Protein 7PVH (pdb70)

Nearest PDB structures (foldseek):
  7pvh-assembly1_B  TM=9.865E-01  e=4.526E-36  Porphyromonas gingivalis ATCC 33277
  2p0w-assembly2_B  TM=5.155E-01  e=8.913E-01  Homo sapiens
  7squ-assembly1_A  TM=7.612E-01  e=8.054E+00  Escherichia phage vB_EcoM_Goslar
  7sqt-assembly1_A  TM=7.612E-01  e=8.054E+00  Escherichia phage vB_EcoM_Goslar
  7dd7-assembly1_A  TM=2.408E-01  e=4.916E-01  Gallus gallus

Structure (mmCIF, N/CA/C/O backbone):
data_7PVH
#
_entry.id   7PVH
#
_cell.length_a   47.731
_cell.length_b   132.538
_cell.length_c   133.739
_cell.angle_alpha   90.000
_cell.angle_beta   90.000
_cell.angle_gamma   90.000
#
_symmetry.space_group_name_H-M   'C 2 2 21'
#
loop_
_entity.id
_entity.type
_entity.pdbx_description
1 polymer 'Por secretion system protein porN/gldN'
2 water water
#
loop_
_atom_site.group_PDB
_atom_site.id
_atom_site.type_symbol
_atom_site.label_atom_id
_atom_site.label_alt_id
_atom_site.label_comp_id
_atom_site.label_asym_id
_atom_site.label_entity_id
_atom_site.label_seq_id
_atom_site.pdbx_PDB_ins_code
_atom_site.Cartn_x
_atom_site.Cartn_y
_atom_site.Cartn_z
_atom_site.occupancy
_atom_site.B_iso_or_equiv
_atom_site.auth_seq_id
_atom_site.auth_comp_id
_atom_site.auth_asym_id
_atom_site.auth_atom_id
_atom_site.pdbx_PDB_model_num
ATOM 1 N N . ALA A 1 45 ? 34.498 29.840 31.622 1.00 90.92 66 ALA A N 1
ATOM 2 C CA . ALA A 1 45 ? 34.351 31.288 31.733 1.00 90.03 66 ALA A CA 1
ATOM 3 C C . ALA A 1 45 ? 33.111 31.851 31.001 1.00 88.17 66 ALA A C 1
ATOM 4 O O . ALA A 1 45 ? 32.370 32.584 31.664 1.00 86.17 66 ALA A O 1
ATOM 6 N N . PRO A 1 46 ? 32.821 31.548 29.691 1.00 81.25 67 PRO A N 1
ATOM 7 C CA . PRO A 1 46 ? 31.591 32.091 29.078 1.00 75.47 67 PRO A CA 1
ATOM 8 C C . PRO A 1 46 ? 30.356 31.445 29.700 1.00 71.14 67 PRO A C 1
ATOM 9 O O . PRO A 1 46 ? 30.409 30.270 30.076 1.00 71.77 67 PRO A O 1
ATOM 13 N N . TRP A 1 47 ? 29.276 32.225 29.863 1.00 59.75 68 TRP A N 1
ATOM 14 C CA . TRP A 1 47 ? 28.044 31.770 30.508 1.00 53.37 68 TRP A CA 1
ATOM 15 C C . TRP A 1 47 ? 26.847 31.940 29.593 1.00 51.95 68 TRP A C 1
ATOM 16 O O . TRP A 1 47 ? 26.350 33.051 29.390 1.00 48.51 68 TRP A O 1
ATOM 27 N N . ARG A 1 48 ? 26.408 30.823 29.004 1.00 47.84 69 ARG A N 1
ATOM 28 C CA . ARG A 1 48 ? 25.324 30.841 28.037 1.00 44.47 69 ARG A CA 1
ATOM 29 C C . ARG A 1 48 ? 24.226 29.878 28.364 1.00 45.55 69 ARG A C 1
ATOM 30 O O . ARG A 1 48 ? 24.464 28.772 28.846 1.00 44.09 69 ARG A O 1
ATOM 38 N N . ARG A 1 49 ? 23.011 30.281 28.028 1.00 41.37 70 ARG A N 1
ATOM 39 C CA . ARG A 1 49 ? 21.875 29.410 28.150 1.00 39.79 70 ARG A CA 1
ATOM 40 C C . ARG A 1 49 ? 20.884 29.661 27.042 1.00 43.26 70 ARG A C 1
ATOM 41 O O . ARG A 1 49 ? 20.886 30.719 26.407 1.00 42.14 70 ARG A O 1
ATOM 49 N N . VAL A 1 50 ? 20.080 28.655 26.794 1.00 39.54 71 VAL A N 1
ATOM 50 C CA . VAL A 1 50 ? 19.011 28.677 25.823 1.00 38.05 71 VAL A CA 1
ATOM 51 C C . VAL A 1 50 ? 17.709 28.681 26.607 1.00 39.08 71 VAL A C 1
ATOM 52 O O . VAL A 1 50 ? 17.560 27.907 27.550 1.00 38.11 71 VAL A O 1
ATOM 56 N N . VAL A 1 51 ? 16.803 29.606 26.268 1.00 34.24 72 VAL A N 1
ATOM 57 C CA . VAL A 1 51 ? 15.508 29.770 26.932 1.00 32.63 72 VAL A CA 1
ATOM 58 C C . VAL A 1 51 ? 14.385 29.659 25.899 1.00 36.82 72 VAL A C 1
ATOM 59 O O . VAL A 1 51 ? 14.447 30.306 24.857 1.00 34.25 72 VAL A O 1
ATOM 63 N N . TYR A 1 52 ? 13.373 28.818 26.174 1.00 33.79 73 TYR A N 1
ATOM 64 C CA . TYR A 1 52 ? 12.219 28.688 25.284 1.00 32.87 73 TYR A CA 1
ATOM 65 C C . TYR A 1 52 ? 11.052 29.329 25.967 1.00 37.35 73 TYR A C 1
ATOM 66 O O . TYR A 1 52 ? 10.774 29.068 27.140 1.00 37.10 73 TYR A O 1
ATOM 75 N N . ARG A 1 53 ? 10.362 30.155 25.216 1.00 34.24 74 ARG A N 1
ATOM 76 C CA . ARG A 1 53 ? 9.248 30.932 25.712 1.00 34.86 74 ARG A CA 1
ATOM 77 C C . ARG A 1 53 ? 8.013 30.644 24.891 1.00 38.02 74 ARG A C 1
ATOM 78 O O . ARG A 1 53 ? 8.098 30.568 23.669 1.00 37.78 74 ARG A O 1
ATOM 86 N N . ARG A 1 54 ? 6.862 30.473 25.549 1.00 35.54 75 ARG A N 1
ATOM 87 C CA . ARG A 1 54 ? 5.610 30.287 24.818 1.00 35.22 75 ARG A CA 1
ATOM 88 C C . ARG A 1 54 ? 4.967 31.673 24.686 1.00 38.09 75 ARG A C 1
ATOM 89 O O . ARG A 1 54 ? 4.697 32.319 25.689 1.00 39.00 75 ARG A O 1
ATOM 97 N N . VAL A 1 55 ? 4.765 32.134 23.453 1.00 32.47 76 VAL A N 1
ATOM 98 C CA . VAL A 1 55 ? 4.207 33.451 23.172 1.00 30.91 76 VAL A CA 1
ATOM 99 C C . VAL A 1 55 ? 2.763 33.296 22.668 1.00 34.62 76 VAL A C 1
ATOM 100 O O . VAL A 1 55 ? 2.527 32.842 21.557 1.00 32.77 76 VAL A O 1
ATOM 104 N N . ASP A 1 56 ? 1.808 33.664 23.521 1.00 30.49 77 ASP A N 1
ATOM 105 C CA . ASP A 1 56 ? 0.372 33.575 23.267 1.00 30.81 77 ASP A CA 1
ATOM 106 C C . ASP A 1 56 ? -0.104 34.818 22.498 1.00 33.58 77 ASP A C 1
ATOM 107 O O . ASP A 1 56 ? -0.030 35.936 23.020 1.00 32.81 77 ASP A O 1
ATOM 112 N N . LEU A 1 57 ? -0.652 34.611 21.288 1.00 31.45 78 LEU A N 1
ATOM 113 C CA . LEU A 1 57 ? -1.094 35.691 20.401 1.00 31.83 78 LEU A CA 1
ATOM 114 C C . LEU A 1 57 ? -2.422 36.345 20.809 1.00 39.43 78 LEU A C 1
ATOM 115 O O . LEU A 1 57 ? -2.801 37.368 20.238 1.00 41.03 78 LEU A O 1
ATOM 128 N N . GLU A 1 59 ? -2.871 37.547 23.823 1.00 41.50 80 GLU A N 1
ATOM 129 C CA . GLU A 1 59 ? -2.449 38.606 24.740 1.00 43.09 80 GLU A CA 1
ATOM 130 C C . GLU A 1 59 ? -2.166 39.860 23.927 1.00 47.38 80 GLU A C 1
ATOM 131 O O . GLU A 1 59 ? -1.537 39.783 22.861 1.00 42.92 80 GLU A O 1
ATOM 137 N N . GLU A 1 60 ? -2.637 41.016 24.432 1.00 48.69 81 GLU A N 1
ATOM 138 C CA . GLU A 1 60 ? -2.491 42.336 23.812 1.00 51.15 81 GLU A CA 1
ATOM 139 C C . GLU A 1 60 ? -1.070 42.623 23.301 1.00 53.63 81 GLU A C 1
ATOM 140 O O . GLU A 1 60 ? -0.923 43.079 22.170 1.00 54.29 81 GLU A O 1
ATOM 146 N N . SER A 1 61 ? -0.037 42.317 24.113 1.00 48.99 82 SER A N 1
ATOM 147 C CA . SER A 1 61 ? 1.376 42.533 23.771 1.00 48.28 82 SER A CA 1
ATOM 148 C C . SER A 1 61 ? 1.817 41.793 22.507 1.00 45.56 82 SER A C 1
ATOM 149 O O . SER A 1 61 ? 2.671 42.284 21.784 1.00 45.91 82 SER A O 1
ATOM 152 N N . ASN A 1 62 ? 1.227 40.623 22.237 1.00 35.57 83 ASN A N 1
ATOM 153 C CA . ASN A 1 62 ? 1.581 39.760 21.113 1.00 33.11 83 ASN A CA 1
ATOM 154 C C . ASN A 1 62 ? 0.563 39.736 19.984 1.00 36.32 83 ASN A C 1
ATOM 155 O O . ASN A 1 62 ? 0.828 39.101 18.954 1.00 32.75 83 ASN A O 1
ATOM 160 N N . ALA A 1 63 ? -0.600 40.421 20.157 1.00 36.69 84 ALA A N 1
ATOM 161 C CA . ALA A 1 63 ? -1.698 40.449 19.165 1.00 36.63 84 ALA A CA 1
ATOM 162 C C . ALA A 1 63 ? -1.256 40.912 17.775 1.00 39.33 84 ALA A C 1
ATOM 163 O O . ALA A 1 63 ? -1.857 40.512 16.771 1.00 38.42 84 ALA A O 1
ATOM 165 N N . VAL A 1 64 ? -0.189 41.739 17.723 1.00 36.72 85 VAL A N 1
ATOM 166 C CA . VAL A 1 64 ? 0.406 42.277 16.493 1.00 36.88 85 VAL A CA 1
ATOM 167 C C . VAL A 1 64 ? 0.858 41.161 15.494 1.00 36.31 85 VAL A C 1
ATOM 168 O O . VAL A 1 64 ? 0.907 41.400 14.290 1.00 35.06 85 VAL A O 1
ATOM 172 N N . LEU A 1 65 ? 1.220 39.979 16.005 1.00 30.65 86 LEU A N 1
ATOM 173 C CA . LEU A 1 65 ? 1.692 38.863 15.190 1.00 29.98 86 LEU A CA 1
ATOM 174 C C . LEU A 1 65 ? 0.527 38.077 14.612 1.00 33.54 86 LEU A C 1
ATOM 175 O O . LEU A 1 65 ? 0.735 37.273 13.721 1.00 32.89 86 LEU A O 1
ATOM 180 N N . TYR A 1 66 ? -0.686 38.297 15.137 1.00 32.15 87 TYR A N 1
ATOM 181 C CA . TYR A 1 66 ? -1.907 37.599 14.739 1.00 32.34 87 TYR A CA 1
ATOM 182 C C . TYR A 1 66 ? -2.827 38.393 13.780 1.00 36.28 87 TYR A C 1
ATOM 183 O O . TYR A 1 66 ? -3.520 37.762 12.968 1.00 34.13 87 TYR A O 1
ATOM 192 N N . TYR A 1 67 ? -2.916 39.729 13.911 1.00 35.14 88 TYR A N 1
ATOM 193 C CA . TYR A 1 67 ? -3.832 40.521 13.076 1.00 36.92 88 TYR A CA 1
ATOM 194 C C . TYR A 1 67 ? -3.263 40.812 11.696 1.00 40.01 88 TYR A C 1
ATOM 195 O O . TYR A 1 67 ? -2.143 41.300 11.620 1.00 41.79 88 TYR A O 1
ATOM 204 N N . PRO A 1 68 ? -4.039 40.661 10.598 1.00 35.57 89 PRO A N 1
ATOM 205 C CA . PRO A 1 68 ? -5.384 40.066 10.508 1.00 35.90 89 PRO A CA 1
ATOM 206 C C . PRO A 1 68 ? -5.301 38.526 10.514 1.00 37.49 89 PRO A C 1
ATOM 207 O O . PRO A 1 68 ? -4.303 38.007 10.006 1.00 34.37 89 PRO A O 1
ATOM 211 N N . PRO A 1 69 ? -6.296 37.793 11.106 1.00 35.35 90 PRO A N 1
ATOM 212 C CA . PRO A 1 69 ? -6.229 36.307 11.148 1.00 34.78 90 PRO A CA 1
ATOM 213 C C . PRO A 1 69 ? -6.096 35.646 9.786 1.00 37.06 90 PRO A C 1
ATOM 214 O O . PRO A 1 69 ? -5.471 34.601 9.662 1.00 35.40 90 PRO A O 1
ATOM 218 N N . ARG A 1 70 ? -6.707 36.265 8.777 1.00 35.23 91 ARG A N 1
ATOM 219 C CA . ARG A 1 70 ? -6.641 35.868 7.370 1.00 35.54 91 ARG A CA 1
ATOM 220 C C . ARG A 1 70 ? -6.243 37.131 6.589 1.00 37.98 91 ARG A C 1
ATOM 221 O O . ARG A 1 70 ? -6.634 38.226 6.999 1.00 37.32 91 ARG A O 1
ATOM 229 N N . PRO A 1 71 ? -5.474 37.041 5.479 1.00 33.63 92 PRO A N 1
ATOM 230 C CA . PRO A 1 71 ? -5.090 38.283 4.774 1.00 33.71 92 PRO A CA 1
ATOM 231 C C . PRO A 1 71 ? -6.283 39.133 4.340 1.00 39.29 92 PRO A C 1
ATOM 232 O O . PRO A 1 71 ? -7.274 38.579 3.879 1.00 39.18 92 PRO A O 1
ATOM 236 N N . ILE A 1 72 ? -6.214 40.465 4.572 1.00 51.97 93 ILE A N 1
ATOM 237 C CA . ILE A 1 72 ? -7.236 41.447 4.173 1.00 54.89 93 ILE A CA 1
ATOM 238 C C . ILE A 1 72 ? -6.486 42.520 3.406 1.00 60.14 93 ILE A C 1
ATOM 239 O O . ILE A 1 72 ? -5.590 43.154 3.968 1.00 58.45 93 ILE A O 1
ATOM 244 N N . GLY A 1 73 ? -6.856 42.717 2.149 1.00 60.07 94 GLY A N 1
ATOM 245 C CA . GLY A 1 73 ? -6.211 43.693 1.278 1.00 63.05 94 GLY A CA 1
ATOM 246 C C . GLY A 1 73 ? -4.736 43.391 1.110 1.00 67.84 94 GLY A C 1
ATOM 247 O O . GLY A 1 73 ? -4.373 42.295 0.663 1.00 67.14 94 GLY A O 1
ATOM 248 N N . ASP A 1 74 ? -3.880 44.343 1.540 1.00 65.33 95 ASP A N 1
ATOM 249 C CA . ASP A 1 74 ? -2.417 44.232 1.474 1.00 65.24 95 ASP A CA 1
ATOM 250 C C . ASP A 1 74 ? -1.806 43.640 2.752 1.00 64.19 95 ASP A C 1
ATOM 251 O O . ASP A 1 74 ? -0.649 43.191 2.732 1.00 63.93 95 ASP A O 1
ATOM 256 N N . ARG A 1 75 ? -2.579 43.636 3.857 1.00 56.07 96 ARG A N 1
ATOM 257 C CA . ARG A 1 75 ? -2.075 43.140 5.127 1.00 52.57 96 ARG A CA 1
ATOM 258 C C . ARG A 1 75 ? -2.323 41.643 5.357 1.00 49.63 96 ARG A C 1
ATOM 259 O O . ARG A 1 75 ? -3.338 41.076 4.953 1.00 47.77 96 ARG A O 1
ATOM 267 N N . LYS A 1 76 ? -1.348 41.023 6.008 1.00 42.33 97 LYS A N 1
ATOM 268 C CA . LYS A 1 76 ? -1.315 39.613 6.381 1.00 40.32 97 LYS A CA 1
ATOM 269 C C . LYS A 1 76 ? -0.547 39.498 7.678 1.00 41.02 97 LYS A C 1
ATOM 270 O O . LYS A 1 76 ? 0.314 40.343 7.950 1.00 39.12 97 LYS A O 1
ATOM 276 N N . ASN A 1 77 ? -0.855 38.474 8.487 1.00 28.68 98 ASN A N 1
ATOM 277 C CA . ASN A 1 77 ? -0.136 38.278 9.742 1.00 27.52 98 ASN A CA 1
ATOM 278 C C . ASN A 1 77 ? 1.191 37.523 9.513 1.00 29.02 98 ASN A C 1
ATOM 279 O O . ASN A 1 77 ? 1.500 37.142 8.377 1.00 27.18 98 ASN A O 1
ATOM 284 N N . LEU A 1 78 ? 1.971 37.328 10.584 1.00 26.13 99 LEU A N 1
ATOM 285 C CA . LEU A 1 78 ? 3.253 36.645 10.515 1.00 26.35 99 LEU A CA 1
ATOM 286 C C . LEU A 1 78 ? 3.170 35.218 9.916 1.00 29.46 99 LEU A C 1
ATOM 287 O O . LEU A 1 78 ? 4.000 34.890 9.070 1.00 28.05 99 LEU A O 1
ATOM 292 N N . PHE A 1 79 ? 2.176 34.394 10.320 1.00 25.91 100 PHE A N 1
ATOM 293 C CA . PHE A 1 79 ? 2.063 33.038 9.762 1.00 24.55 100 PHE A CA 1
ATOM 294 C C . PHE A 1 79 ? 1.798 33.057 8.264 1.00 29.67 100 PHE A C 1
ATOM 295 O O . PHE A 1 79 ? 2.430 32.289 7.540 1.00 27.68 100 PHE A O 1
ATOM 303 N N . SER A 1 80 ? 0.854 33.931 7.798 1.00 28.03 101 SER A N 1
ATOM 304 C CA . SER A 1 80 ? 0.564 34.043 6.356 1.00 27.46 101 SER A CA 1
ATOM 305 C C . SER A 1 80 ? 1.842 34.420 5.614 1.00 29.95 101 SER A C 1
ATOM 306 O O . SER A 1 80 ? 2.087 33.884 4.549 1.00 28.17 101 SER A O 1
ATOM 309 N N . THR A 1 81 ? 2.672 35.323 6.194 1.00 28.42 102 THR A N 1
ATOM 310 C CA . THR A 1 81 ? 3.966 35.734 5.613 1.00 29.07 102 THR A CA 1
ATOM 311 C C . THR A 1 81 ? 4.898 34.530 5.519 1.00 30.61 102 THR A C 1
ATOM 312 O O . THR A 1 81 ? 5.419 34.272 4.457 1.00 30.38 102 THR A O 1
ATOM 316 N N . ILE A 1 82 ? 5.083 33.796 6.621 1.00 25.94 103 ILE A N 1
ATOM 317 C CA . ILE A 1 82 ? 5.939 32.606 6.692 1.00 24.77 103 ILE A CA 1
ATOM 318 C C . ILE A 1 82 ? 5.505 31.575 5.642 1.00 28.26 103 ILE A C 1
ATOM 319 O O . ILE A 1 82 ? 6.348 31.085 4.882 1.00 28.31 103 ILE A O 1
ATOM 324 N N . PHE A 1 83 ? 4.198 31.258 5.609 1.00 24.39 104 PHE A N 1
ATOM 325 C CA . PHE A 1 83 ? 3.666 30.257 4.690 1.00 25.15 104 PHE A CA 1
ATOM 326 C C . PHE A 1 83 ? 3.965 30.636 3.223 1.00 30.22 104 PHE A C 1
ATOM 327 O O . PHE A 1 83 ? 4.453 29.795 2.465 1.00 29.76 104 PHE A O 1
ATOM 335 N N . GLY A 1 84 ? 3.706 31.898 2.872 1.00 29.09 105 GLY A N 1
ATOM 336 C CA . GLY A 1 84 ? 3.977 32.438 1.541 1.00 30.03 105 GLY A CA 1
ATOM 337 C C . GLY A 1 84 ? 5.442 32.322 1.180 1.00 31.75 105 GLY A C 1
ATOM 338 O O . GLY A 1 84 ? 5.779 31.978 0.054 1.00 30.46 105 GLY A O 1
ATOM 339 N N . LEU A 1 85 ? 6.324 32.593 2.159 1.00 29.03 106 LEU A N 1
ATOM 340 C CA . LEU A 1 85 ? 7.775 32.509 1.941 1.00 28.83 106 LEU A CA 1
ATOM 341 C C . LEU A 1 85 ? 8.275 31.072 1.716 1.00 29.86 106 LEU A C 1
ATOM 342 O O . LEU A 1 85 ? 9.149 30.866 0.893 1.00 30.85 106 LEU A O 1
ATOM 347 N N . ILE A 1 86 ? 7.729 30.093 2.436 1.00 26.49 107 ILE A N 1
ATOM 348 C CA . ILE A 1 86 ? 8.078 28.670 2.238 1.00 26.98 107 ILE A CA 1
ATOM 349 C C . ILE A 1 86 ? 7.599 28.239 0.862 1.00 32.04 107 ILE A C 1
ATOM 350 O O . ILE A 1 86 ? 8.365 27.601 0.125 1.00 32.65 107 ILE A O 1
ATOM 355 N N . ASN A 1 87 ? 6.344 28.601 0.510 1.00 29.00 108 ASN A N 1
ATOM 356 C CA . ASN A 1 87 ? 5.771 28.241 -0.796 1.00 29.22 108 ASN A CA 1
ATOM 357 C C . ASN A 1 87 ? 6.554 28.840 -1.967 1.00 34.29 108 ASN A C 1
ATOM 358 O O . ASN A 1 87 ? 6.684 28.188 -3.004 1.00 36.55 108 ASN A O 1
ATOM 363 N N . SER A 1 88 ? 7.115 30.047 -1.786 1.00 30.07 109 SER A N 1
ATOM 364 C CA . SER A 1 88 ? 7.894 30.709 -2.841 1.00 31.05 109 SER A CA 1
ATOM 365 C C . SER A 1 88 ? 9.374 30.321 -2.795 1.00 34.40 109 SER A C 1
ATOM 366 O O . SER A 1 88 ? 10.162 30.961 -3.471 1.00 36.25 109 SER A O 1
ATOM 369 N N . ASN A 1 89 ? 9.747 29.272 -2.017 1.00 33.76 110 ASN A N 1
ATOM 370 C CA . ASN A 1 89 ? 11.125 28.797 -1.844 1.00 32.85 110 ASN A CA 1
ATOM 371 C C . ASN A 1 89 ? 12.063 29.944 -1.367 1.00 36.07 110 ASN A C 1
ATOM 372 O O . ASN A 1 89 ? 13.198 30.077 -1.830 1.00 37.50 110 ASN A O 1
ATOM 377 N N . SER A 1 90 ? 11.561 30.785 -0.460 1.00 31.04 111 SER A N 1
ATOM 378 C CA . SER A 1 90 ? 12.307 31.918 0.083 1.00 30.56 111 SER A CA 1
ATOM 379 C C . SER A 1 90 ? 12.653 31.721 1.557 1.00 32.77 111 SER A C 1
ATOM 380 O O . SER A 1 90 ? 13.310 32.578 2.137 1.00 33.29 111 SER A O 1
ATOM 383 N N . LEU A 1 91 ? 12.226 30.600 2.162 1.00 28.20 112 LEU A N 1
ATOM 384 C CA . LEU A 1 91 ? 12.461 30.355 3.584 1.00 26.74 112 LEU A CA 1
ATOM 385 C C . LEU A 1 91 ? 12.627 28.879 3.893 1.00 32.77 112 LEU A C 1
ATOM 386 O O . LEU A 1 91 ? 11.732 28.083 3.615 1.00 34.14 112 LEU A O 1
ATOM 391 N N . ASP A 1 92 ? 13.768 28.526 4.473 1.00 29.34 113 ASP A N 1
ATOM 392 C CA . ASP A 1 92 ? 14.070 27.165 4.915 1.00 29.12 113 ASP A CA 1
ATOM 393 C C . ASP A 1 92 ? 13.590 27.025 6.349 1.00 31.31 113 ASP A C 1
ATOM 394 O O . ASP A 1 92 ? 13.960 27.832 7.219 1.00 30.33 113 ASP A O 1
ATOM 399 N N . VAL A 1 93 ? 12.713 26.030 6.582 1.00 27.46 114 VAL A N 1
ATOM 400 C CA . VAL A 1 93 ? 12.159 25.730 7.902 1.00 25.18 114 VAL A CA 1
ATOM 401 C C . VAL A 1 93 ? 12.494 24.277 8.256 1.00 30.50 114 VAL A C 1
ATOM 402 O O . VAL A 1 93 ? 12.759 23.472 7.365 1.00 31.03 114 VAL A O 1
ATOM 406 N N . TYR A 1 94 ? 12.530 23.959 9.560 1.00 28.04 115 TYR A N 1
ATOM 407 C CA . TYR A 1 94 ? 13.005 22.657 10.018 1.00 28.58 115 TYR A CA 1
ATOM 408 C C . TYR A 1 94 ? 12.030 21.933 10.887 1.00 32.28 115 TYR A C 1
ATOM 409 O O . TYR A 1 94 ? 11.265 22.549 11.611 1.00 29.95 115 TYR A O 1
ATOM 418 N N . GLU A 1 95 ? 12.064 20.605 10.808 1.00 32.16 116 GLU A N 1
ATOM 419 C CA . GLU A 1 95 ? 11.173 19.713 11.537 1.00 33.84 116 GLU A CA 1
ATOM 420 C C . GLU A 1 95 ? 11.187 19.971 13.033 1.00 37.89 116 GLU A C 1
ATOM 421 O O . GLU A 1 95 ? 12.255 20.163 13.608 1.00 37.22 116 GLU A O 1
ATOM 427 N N . TYR A 1 96 ? 10.001 19.969 13.665 1.00 35.64 117 TYR A N 1
ATOM 428 C CA . TYR A 1 96 ? 9.917 20.112 15.111 1.00 34.73 117 TYR A CA 1
ATOM 429 C C . TYR A 1 96 ? 10.203 18.726 15.706 1.00 39.39 117 TYR A C 1
ATOM 430 O O . TYR A 1 96 ? 9.497 17.750 15.409 1.00 39.03 117 TYR A O 1
ATOM 439 N N . LEU A 1 97 ? 11.268 18.650 16.513 1.00 35.64 118 LEU A N 1
ATOM 440 C CA . LEU A 1 97 ? 11.723 17.442 17.194 1.00 36.09 118 LEU A CA 1
ATOM 441 C C . LEU A 1 97 ? 11.595 17.678 18.689 1.00 41.34 118 LEU A C 1
ATOM 442 O O . LEU A 1 97 ? 11.870 18.776 19.153 1.00 39.43 118 LEU A O 1
ATOM 447 N N . ASP A 1 98 ? 11.130 16.680 19.439 1.00 42.13 119 ASP A N 1
ATOM 448 C CA . ASP A 1 98 ? 10.930 16.848 20.877 1.00 43.25 119 ASP A CA 1
ATOM 449 C C . ASP A 1 98 ? 12.219 16.693 21.682 1.00 48.47 119 ASP A C 1
ATOM 450 O O . ASP A 1 98 ? 12.669 15.580 21.913 1.00 49.61 119 ASP A O 1
ATOM 455 N N . GLY A 1 99 ? 12.799 17.815 22.103 1.00 44.87 120 GLY A N 1
ATOM 456 C CA . GLY A 1 99 ? 14.004 17.803 22.928 1.00 45.76 120 GLY A CA 1
ATOM 457 C C . GLY A 1 99 ? 15.194 18.569 22.396 1.00 49.11 120 GLY A C 1
ATOM 458 O O . GLY A 1 99 ? 16.059 18.953 23.188 1.00 50.37 120 GLY A O 1
ATOM 459 N N . PHE A 1 100 ? 15.266 18.785 21.056 1.00 43.29 121 PHE A N 1
ATOM 460 C CA . PHE A 1 100 ? 16.373 19.507 20.411 1.00 41.75 121 PHE A CA 1
ATOM 461 C C . PHE A 1 100 ? 16.004 20.088 19.039 1.00 44.92 121 PHE A C 1
ATOM 462 O O . PHE A 1 100 ? 15.006 19.678 18.435 1.00 44.08 121 PHE A O 1
ATOM 470 N N . GLU A 1 101 ? 16.828 21.032 18.540 1.00 40.44 122 GLU A N 1
ATOM 471 C CA . GLU A 1 101 ? 16.644 21.622 17.217 1.00 39.58 122 GLU A CA 1
ATOM 472 C C . GLU A 1 101 ? 17.859 21.295 16.374 1.00 46.90 122 GLU A C 1
ATOM 473 O O . GLU A 1 101 ? 18.995 21.411 16.841 1.00 47.50 122 GLU A O 1
ATOM 479 N N . ALA A 1 102 ? 17.610 20.846 15.143 1.00 45.00 123 ALA A N 1
ATOM 480 C CA . ALA A 1 102 ? 18.640 20.511 14.172 1.00 46.15 123 ALA A CA 1
ATOM 481 C C . ALA A 1 102 ? 18.289 21.251 12.879 1.00 47.52 123 ALA A C 1
ATOM 482 O O . ALA A 1 102 ? 17.254 20.983 12.265 1.00 46.65 123 ALA A O 1
ATOM 484 N N . PHE A 1 103 ? 19.105 22.249 12.527 1.00 43.31 124 PHE A N 1
ATOM 485 C CA . PHE A 1 103 ? 18.894 23.067 11.330 1.00 41.45 124 PHE A CA 1
ATOM 486 C C . PHE A 1 103 ? 19.793 22.578 10.200 1.00 48.18 124 PHE A C 1
ATOM 487 O O . PHE A 1 103 ? 20.563 23.338 9.611 1.00 49.04 124 PHE A O 1
ATOM 495 N N . THR A 1 104 ? 19.667 21.276 9.912 1.00 48.89 125 THR A N 1
ATOM 496 C CA . THR A 1 104 ? 20.433 20.534 8.915 1.00 49.15 125 THR A CA 1
ATOM 497 C C . THR A 1 104 ? 19.524 20.101 7.774 1.00 51.87 125 THR A C 1
ATOM 498 O O . THR A 1 104 ? 18.304 20.034 7.963 1.00 49.78 125 THR A O 1
ATOM 502 N N . ASP A 1 105 ? 20.119 19.787 6.601 1.00 50.25 126 ASP A N 1
ATOM 503 C CA . ASP A 1 105 ? 19.399 19.346 5.397 1.00 50.87 126 ASP A CA 1
ATOM 504 C C . ASP A 1 105 ? 18.492 18.136 5.635 1.00 53.78 126 ASP A C 1
ATOM 505 O O . ASP A 1 105 ? 17.413 18.062 5.042 1.00 54.58 126 ASP A O 1
ATOM 510 N N . GLN A 1 106 ? 18.911 17.226 6.537 1.00 48.42 127 GLN A N 1
ATOM 511 C CA . GLN A 1 106 ? 18.159 16.036 6.943 1.00 48.02 127 GLN A CA 1
ATOM 512 C C . GLN A 1 106 ? 16.796 16.429 7.541 1.00 48.03 127 GLN A C 1
ATOM 513 O O . GLN A 1 106 ? 15.801 15.767 7.260 1.00 47.45 127 GLN A O 1
ATOM 519 N N . TYR A 1 107 ? 16.761 17.504 8.354 1.00 42.15 128 TYR A N 1
ATOM 520 C CA . TYR A 1 107 ? 15.544 17.926 9.033 1.00 41.19 128 TYR A CA 1
ATOM 521 C C . TYR A 1 107 ? 14.845 19.127 8.383 1.00 41.53 128 TYR A C 1
ATOM 522 O O . TYR A 1 107 ? 13.868 19.631 8.941 1.00 40.54 128 TYR A O 1
ATOM 531 N N . LYS A 1 108 ? 15.279 19.519 7.169 1.00 36.57 129 LYS A N 1
ATOM 532 C CA . LYS A 1 108 ? 14.642 20.573 6.395 1.00 36.74 129 LYS A CA 1
ATOM 533 C C . LYS A 1 108 ? 13.24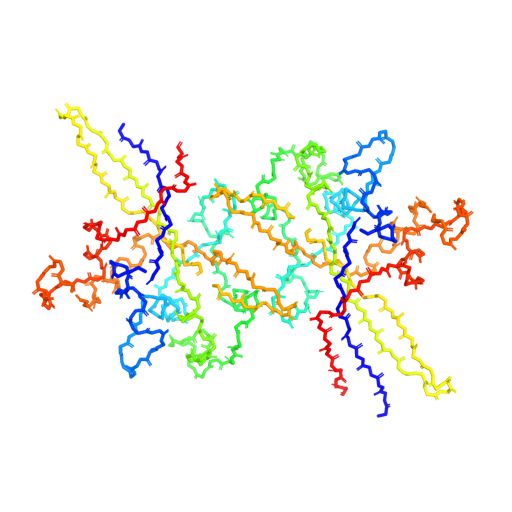5 20.073 6.018 1.00 39.91 129 LYS A C 1
ATOM 534 O O . LYS A 1 108 ? 13.088 18.911 5.641 1.00 38.87 129 LYS A O 1
ATOM 540 N N . ILE A 1 109 ? 12.230 20.912 6.207 1.00 35.92 130 ILE A N 1
ATOM 541 C CA . ILE A 1 109 ? 10.849 20.539 5.912 1.00 36.14 130 ILE A CA 1
ATOM 542 C C . ILE A 1 109 ? 10.660 20.244 4.424 1.00 41.34 130 ILE A C 1
ATOM 543 O O . ILE A 1 109 ? 11.206 20.956 3.588 1.00 42.40 130 ILE A O 1
ATOM 548 N N . LYS A 1 110 ? 9.917 19.180 4.110 1.00 38.70 131 LYS A N 1
ATOM 549 C CA . LYS A 1 110 ? 9.541 18.848 2.730 1.00 40.68 131 LYS A CA 1
ATOM 550 C C . LYS A 1 110 ? 8.124 19.388 2.686 1.00 42.36 131 LYS A C 1
ATOM 551 O O . LYS A 1 110 ? 7.231 18.849 3.342 1.00 42.37 131 LYS A O 1
ATOM 557 N N . PHE A 1 111 ? 7.958 20.535 2.048 1.00 37.62 132 PHE A N 1
ATOM 558 C CA . PHE A 1 111 ? 6.708 21.289 2.033 1.00 34.85 132 PHE A CA 1
ATOM 559 C C . PHE A 1 111 ? 5.465 20.453 1.639 1.00 38.92 132 PHE A C 1
ATOM 560 O O . PHE A 1 111 ? 4.451 20.558 2.318 1.00 36.93 132 PHE A O 1
ATOM 568 N N . GLN A 1 112 ? 5.544 19.603 0.605 1.00 36.07 133 GLN A N 1
ATOM 569 C CA . GLN A 1 112 ? 4.380 18.782 0.215 1.00 36.47 133 GLN A CA 1
ATOM 570 C C . GLN A 1 112 ? 3.948 17.832 1.347 1.00 42.42 133 GLN A C 1
ATOM 571 O O . GLN A 1 112 ? 2.744 17.678 1.602 1.00 40.60 133 GLN A O 1
ATOM 577 N N . GLU A 1 113 ? 4.941 17.217 2.019 1.00 40.03 134 GLU A N 1
ATOM 578 C CA . GLU A 1 113 ? 4.751 16.322 3.157 1.00 43.01 134 GLU A CA 1
ATOM 579 C C . GLU A 1 113 ? 4.094 17.106 4.284 1.00 43.69 134 GLU A C 1
ATOM 580 O O . GLU A 1 113 ? 3.190 16.575 4.920 1.00 43.26 134 GLU A O 1
ATOM 586 N N . PHE A 1 114 ? 4.509 18.381 4.493 1.00 38.33 135 PHE A N 1
ATOM 587 C CA . PHE A 1 114 ? 3.924 19.277 5.494 1.00 36.84 135 PHE A CA 1
ATOM 588 C C . PHE A 1 114 ? 2.428 19.531 5.195 1.00 37.27 135 PHE A C 1
ATOM 589 O O . PHE A 1 114 ? 1.587 19.416 6.092 1.00 37.04 135 PHE A O 1
ATOM 597 N N . LEU A 1 115 ? 2.109 19.859 3.935 1.00 31.22 136 LEU A N 1
ATOM 598 C CA . LEU A 1 115 ? 0.734 20.121 3.479 1.00 29.86 136 LEU A CA 1
ATOM 599 C C . LEU A 1 115 ? -0.155 18.893 3.643 1.00 37.49 136 LEU A C 1
ATOM 600 O O . LEU A 1 115 ? -1.288 19.016 4.117 1.00 37.43 136 LEU A O 1
ATOM 605 N N . ASP A 1 116 ? 0.372 17.705 3.278 1.00 35.93 137 ASP A N 1
ATOM 606 C CA . ASP A 1 116 ? -0.340 16.429 3.408 1.00 38.42 137 ASP A CA 1
ATOM 607 C C . ASP A 1 116 ? -0.547 16.065 4.869 1.00 44.53 137 ASP A C 1
ATOM 608 O O . ASP A 1 116 ? -1.648 15.658 5.243 1.00 45.35 137 ASP A O 1
ATOM 613 N N . ARG A 1 117 ? 0.497 16.261 5.701 1.00 41.40 138 ARG A N 1
ATOM 614 C CA . ARG A 1 117 ? 0.462 15.959 7.133 1.00 42.71 138 ARG A CA 1
ATOM 615 C C . ARG A 1 117 ? -0.602 16.779 7.864 1.00 46.89 138 ARG A C 1
ATOM 616 O O . ARG A 1 117 ? -1.266 16.241 8.742 1.00 46.85 138 ARG A O 1
ATOM 624 N N . PHE A 1 118 ? -0.767 18.066 7.509 1.00 46.15 139 PHE A N 1
ATOM 625 C CA . PHE A 1 118 ? -1.689 18.935 8.232 1.00 48.22 139 PHE A CA 1
ATOM 626 C C . PHE A 1 118 ? -3.020 19.197 7.484 1.00 50.80 139 PHE A C 1
ATOM 627 O O . PHE A 1 118 ? -3.804 20.036 7.915 1.00 51.86 139 PHE A O 1
ATOM 635 N N . GLY A 1 119 ? -3.294 18.409 6.445 1.00 46.57 140 GLY A N 1
ATOM 636 C CA . GLY A 1 119 ? -4.528 18.435 5.660 1.00 46.53 140 GLY A CA 1
ATOM 637 C C . GLY A 1 119 ? -4.834 19.745 4.972 1.00 49.61 140 GLY A C 1
ATOM 638 O O . GLY A 1 119 ? -5.997 20.159 4.919 1.00 51.79 140 GLY A O 1
ATOM 639 N N . ILE A 1 120 ? -3.802 20.409 4.440 1.00 40.87 141 ILE A N 1
ATOM 640 C CA . ILE A 1 120 ? -3.979 21.702 3.777 1.00 37.76 141 ILE A CA 1
ATOM 641 C C . ILE A 1 120 ? -4.189 21.436 2.307 1.00 39.69 141 ILE A C 1
ATOM 642 O O . ILE A 1 120 ? -3.299 20.863 1.676 1.00 39.32 141 ILE A O 1
ATOM 647 N N . TYR A 1 121 ? -5.372 21.817 1.763 1.00 35.04 142 TYR A N 1
ATOM 648 C CA . TYR A 1 121 ? -5.701 21.611 0.349 1.00 33.79 142 TYR A CA 1
ATOM 649 C C . TYR A 1 121 ? -4.773 22.392 -0.556 1.00 35.09 142 TYR A C 1
ATOM 650 O O . TYR A 1 121 ? -4.547 23.581 -0.343 1.00 32.86 142 TYR A O 1
ATOM 659 N N . TYR A 1 122 ? -4.241 21.718 -1.578 1.00 32.66 143 TYR A N 1
ATOM 660 C CA . TYR A 1 122 ? -3.356 22.360 -2.541 1.00 31.19 143 TYR A CA 1
ATOM 661 C C . TYR A 1 122 ? -3.614 21.821 -3.938 1.00 35.68 143 TYR A C 1
ATOM 662 O O . TYR A 1 122 ? -4.250 20.787 -4.113 1.00 34.97 143 TYR A O 1
ATOM 671 N N . GLN A 1 123 ? -3.127 22.546 -4.925 1.00 32.35 144 GLN A N 1
ATOM 672 C CA . GLN A 1 123 ? -3.246 22.205 -6.331 1.00 33.26 144 GLN A CA 1
ATOM 673 C C . GLN A 1 123 ? -1.890 22.424 -6.971 1.00 37.33 144 GLN A C 1
ATOM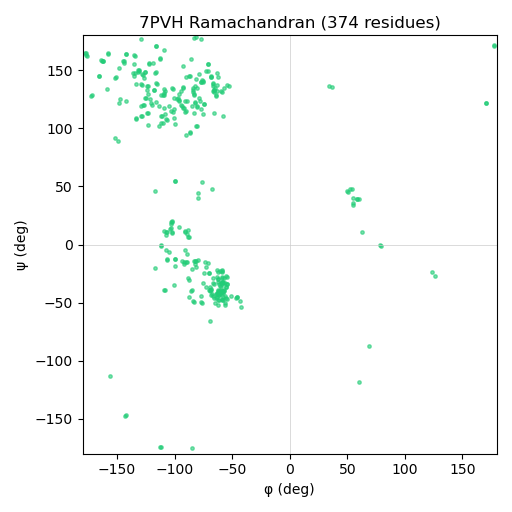 674 O O . GLN A 1 123 ? -1.044 23.105 -6.372 1.00 35.02 144 GLN A O 1
ATOM 680 N N . PRO A 1 124 ? -1.638 21.863 -8.180 1.00 37.30 145 PRO A N 1
ATOM 681 C CA . PRO A 1 124 ? -0.337 22.089 -8.823 1.00 37.71 145 PRO A CA 1
ATOM 682 C C . PRO A 1 124 ? -0.130 23.571 -9.138 1.00 40.80 145 PRO A C 1
ATOM 683 O O . PRO A 1 124 ? -1.080 24.313 -9.440 1.00 40.11 145 PRO A O 1
ATOM 687 N N . SER A 1 125 ? 1.124 23.985 -9.071 1.00 36.85 146 SER A N 1
ATOM 688 C CA . SER A 1 125 ? 1.535 25.350 -9.377 1.00 37.98 146 SER A CA 1
ATOM 689 C C . SER A 1 125 ? 1.671 25.487 -10.896 1.00 44.95 146 SER A C 1
ATOM 690 O O . SER A 1 125 ? 2.160 24.567 -11.546 1.00 44.60 146 SER A O 1
ATOM 693 N N . THR A 1 126 ? 1.287 26.639 -11.456 1.00 44.99 147 THR A N 1
ATOM 694 C CA . THR A 1 126 ? 1.455 26.860 -12.903 1.00 48.45 147 THR A CA 1
ATOM 695 C C . THR A 1 126 ? 2.822 27.518 -13.209 1.00 54.51 147 THR A C 1
ATOM 696 O O . THR A 1 126 ? 3.187 27.690 -14.376 1.00 57.01 147 THR A O 1
ATOM 700 N N . ASN A 1 127 ? 3.578 27.865 -12.147 1.00 53.77 148 ASN A N 1
ATOM 701 C CA . ASN A 1 127 ? 4.910 28.470 -12.221 1.00 55.45 148 ASN A CA 1
ATOM 702 C C . ASN A 1 127 ? 5.699 28.065 -10.963 1.00 59.02 148 ASN A C 1
ATOM 703 O O . ASN A 1 127 ? 5.613 28.729 -9.923 1.00 55.19 148 ASN A O 1
ATOM 708 N N . LYS A 1 128 ? 6.445 26.948 -11.071 1.00 59.04 149 LYS A N 1
ATOM 709 C CA . LYS A 1 128 ? 7.249 26.354 -9.991 1.00 58.86 149 LYS A CA 1
ATOM 710 C C . LYS A 1 128 ? 8.321 27.300 -9.420 1.00 64.68 149 LYS A C 1
ATOM 711 O O . LYS A 1 128 ? 8.739 27.116 -8.277 1.00 64.63 149 LYS A O 1
ATOM 717 N N . ASN A 1 129 ? 8.738 28.316 -10.196 1.00 62.53 150 ASN A N 1
ATOM 718 C CA . ASN A 1 129 ? 9.705 29.329 -9.763 1.00 64.06 150 ASN A CA 1
ATOM 719 C C . ASN A 1 129 ? 9.070 30.337 -8.804 1.00 65.83 150 ASN A C 1
ATOM 720 O O . ASN A 1 129 ? 9.758 30.847 -7.930 1.00 68.58 150 ASN A O 1
ATOM 725 N N . ALA A 1 130 ? 7.771 30.647 -8.980 1.00 57.57 151 ALA A N 1
ATOM 726 C CA . ALA A 1 130 ? 7.053 31.568 -8.105 1.00 55.61 151 ALA A CA 1
ATOM 727 C C . ALA A 1 130 ? 6.496 30.846 -6.866 1.00 53.89 151 ALA A C 1
ATOM 728 O O . ALA A 1 130 ? 6.519 31.418 -5.776 1.00 52.00 151 ALA A O 1
ATOM 730 N N . GLU A 1 131 ? 5.973 29.610 -7.036 1.00 46.59 152 GLU A N 1
ATOM 731 C CA . GLU A 1 131 ? 5.415 28.831 -5.926 1.00 43.22 152 GLU A CA 1
ATOM 732 C C . GLU A 1 131 ? 5.512 27.322 -6.147 1.00 44.24 152 GLU A C 1
ATOM 733 O O . GLU A 1 131 ? 5.388 26.847 -7.280 1.00 42.64 152 GLU A O 1
ATOM 739 N N . LEU A 1 132 ? 5.769 26.577 -5.056 1.00 38.97 153 LEU A N 1
ATOM 740 C CA . LEU A 1 132 ? 5.879 25.118 -5.086 1.00 38.15 153 LEU A CA 1
ATOM 741 C C . LEU A 1 132 ? 4.524 24.490 -5.374 1.00 39.43 153 LEU A C 1
ATOM 742 O O . LEU A 1 132 ? 4.443 23.503 -6.099 1.00 38.33 153 LEU A O 1
ATOM 747 N N . PHE A 1 133 ? 3.456 25.077 -4.796 1.00 30.09 154 PHE A N 1
ATOM 748 C CA . PHE A 1 133 ? 2.069 24.646 -4.957 1.00 30.03 154 PHE A CA 1
ATOM 749 C C . PHE A 1 133 ? 1.130 25.830 -4.985 1.00 33.88 154 PHE A C 1
ATOM 750 O O . PHE A 1 133 ? 1.469 26.903 -4.500 1.00 33.48 154 PHE A O 1
ATOM 758 N N . LYS A 1 134 ? -0.055 25.641 -5.567 1.00 30.73 155 LYS A N 1
ATOM 759 C CA . LYS A 1 134 ? -1.089 26.667 -5.550 1.00 29.61 155 LYS A CA 1
ATOM 760 C C . LYS A 1 134 ? -1.912 26.387 -4.289 1.00 32.01 155 LYS A C 1
ATOM 761 O O . LYS A 1 134 ? -2.510 25.321 -4.181 1.00 31.16 155 LYS A O 1
ATOM 767 N N . VAL A 1 135 ? -1.871 27.318 -3.323 1.00 27.60 156 VAL A N 1
ATOM 768 C CA . VAL A 1 135 ? -2.595 27.212 -2.040 1.00 27.49 156 VAL A CA 1
ATOM 769 C C . VAL A 1 135 ? -3.378 28.510 -1.821 1.00 31.65 156 VAL A C 1
ATOM 770 O O . VAL A 1 135 ? -2.783 29.587 -1.759 1.00 31.82 156 VAL A O 1
ATOM 774 N N . ALA A 1 136 ? -4.709 28.410 -1.725 1.00 28.47 157 ALA A N 1
ATOM 775 C CA . ALA A 1 136 ? -5.593 29.554 -1.459 1.00 29.12 157 ALA A CA 1
ATOM 776 C C . ALA A 1 136 ? -5.434 29.965 0.006 1.00 33.47 157 ALA A C 1
ATOM 777 O O . ALA A 1 136 ? -5.173 29.103 0.865 1.00 32.34 157 ALA A O 1
ATOM 779 N N . ASP A 1 137 ? -5.620 31.271 0.297 1.00 30.46 158 ASP A N 1
ATOM 780 C CA . ASP A 1 137 ? -5.520 31.807 1.664 1.00 30.58 158 ASP A CA 1
ATOM 781 C C . ASP A 1 137 ? -6.473 31.123 2.656 1.00 34.91 158 ASP A C 1
ATOM 782 O O . ASP A 1 137 ? -6.092 30.886 3.810 1.00 33.79 158 ASP A O 1
ATOM 787 N N . SER A 1 138 ? -7.703 30.804 2.214 1.00 31.48 159 SER A N 1
ATOM 788 C CA . SER A 1 138 ? -8.717 30.175 3.065 1.00 32.72 159 SER A CA 1
ATOM 789 C C . SER A 1 138 ? -8.305 28.780 3.555 1.00 35.54 159 SER A C 1
ATOM 790 O O . SER A 1 138 ? -8.830 28.329 4.564 1.00 34.69 159 SER A O 1
ATOM 793 N N . ASP A 1 139 ? -7.353 28.108 2.846 1.00 31.02 160 ASP A N 1
ATOM 794 C CA . ASP A 1 139 ? -6.855 26.790 3.238 1.00 30.57 160 ASP A CA 1
ATOM 795 C C . ASP A 1 139 ? -5.608 26.891 4.133 1.00 33.42 160 ASP A C 1
ATOM 796 O O . ASP A 1 139 ? -5.203 25.895 4.717 1.00 34.40 160 ASP A O 1
ATOM 801 N N . ILE A 1 140 ? -4.979 28.070 4.186 1.00 29.10 161 ILE A N 1
ATOM 802 C CA . ILE A 1 140 ? -3.775 28.318 4.991 1.00 28.22 161 ILE A CA 1
ATOM 803 C C . ILE A 1 140 ? -4.237 28.527 6.461 1.00 34.25 161 ILE A C 1
ATOM 804 O O . ILE A 1 140 ? -5.123 29.350 6.702 1.00 34.15 161 ILE A O 1
ATOM 809 N N . PRO A 1 141 ? -3.674 27.766 7.431 1.00 33.81 162 PRO A N 1
ATOM 810 C CA . PRO A 1 141 ? -4.143 27.856 8.845 1.00 35.21 162 PRO A CA 1
ATOM 811 C C . PRO A 1 141 ? -3.613 29.045 9.669 1.00 36.75 162 PRO A C 1
ATOM 812 O O . PRO A 1 141 ? -3.298 28.912 10.860 1.00 34.84 162 PRO A O 1
ATOM 816 N N . SER A 1 142 ? -3.616 30.229 9.046 1.00 32.74 163 SER A N 1
ATOM 817 C CA . SER A 1 142 ? -3.135 31.446 9.660 1.00 32.27 163 SER A CA 1
ATOM 818 C C . SER A 1 142 ? -3.994 31.918 10.845 1.00 36.49 163 SER A C 1
ATOM 819 O O . SER A 1 142 ? -3.460 32.554 11.751 1.00 35.71 163 SER A O 1
ATOM 822 N N . ALA A 1 143 ? -5.308 31.600 10.849 1.00 31.95 164 ALA A N 1
ATOM 823 C CA . ALA A 1 143 ? -6.195 31.963 11.957 1.00 32.95 164 ALA A CA 1
ATOM 824 C C . ALA A 1 143 ? -6.068 30.959 13.109 1.00 35.56 164 ALA A C 1
ATOM 825 O O . ALA A 1 143 ? -6.458 31.244 14.247 1.00 35.64 164 ALA A O 1
ATOM 827 N N . GLU A 1 144 ? -5.538 29.765 12.801 1.00 31.01 165 GLU A N 1
ATOM 828 C CA . GLU A 1 144 ? -5.404 28.673 13.761 1.00 30.73 165 GLU A CA 1
ATOM 829 C C . GLU A 1 144 ? -4.077 28.711 14.526 1.00 33.43 165 GLU A C 1
ATOM 830 O O . GLU A 1 144 ? -3.955 28.046 15.554 1.00 34.32 165 GLU A O 1
ATOM 836 N N . VAL A 1 145 ? -3.096 29.496 14.043 1.00 27.46 166 VAL A N 1
ATOM 837 C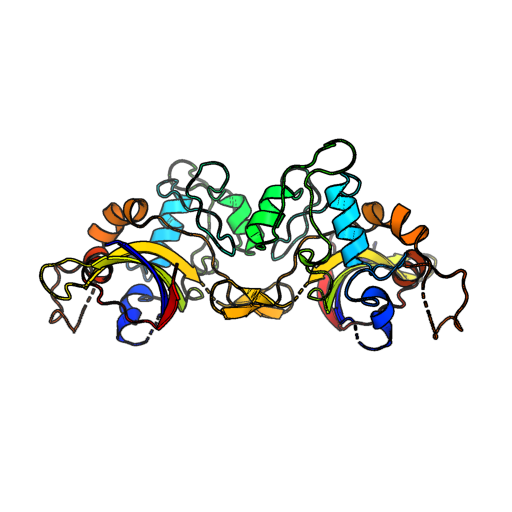 CA . VAL A 1 145 ? -1.802 29.663 14.718 1.00 26.54 166 VAL A CA 1
ATOM 838 C C . VAL A 1 145 ? -1.991 30.797 15.745 1.00 32.00 166 VAL A C 1
ATOM 839 O O . VAL A 1 145 ? -1.978 31.975 15.380 1.00 31.62 166 VAL A O 1
ATOM 843 N N . LYS A 1 146 ? -2.265 30.426 17.016 1.00 29.05 167 LYS A N 1
ATOM 844 C CA . LYS A 1 146 ? -2.562 31.385 18.092 1.00 29.00 167 LYS A CA 1
ATOM 845 C C . LYS A 1 146 ? -1.431 31.535 19.106 1.00 33.60 167 LYS A C 1
ATOM 846 O O . LYS A 1 146 ? -1.604 32.181 20.155 1.00 34.97 167 LYS A O 1
ATOM 852 N N . ALA A 1 147 ? -0.278 30.924 18.800 1.00 26.65 168 ALA A N 1
ATOM 853 C CA . ALA A 1 147 ? 0.891 30.947 19.674 1.00 25.32 168 ALA A CA 1
ATOM 854 C C . ALA A 1 147 ? 2.148 30.561 18.899 1.00 27.94 168 ALA A C 1
ATOM 855 O O . ALA A 1 147 ? 2.062 29.923 17.843 1.00 25.96 168 ALA A O 1
ATOM 857 N N . TYR A 1 148 ? 3.317 30.980 19.422 1.00 26.62 169 TYR A N 1
ATOM 858 C CA . TYR A 1 148 ? 4.635 30.625 18.904 1.00 25.61 169 TYR A CA 1
ATOM 859 C C . TYR A 1 148 ? 5.550 30.228 20.046 1.00 31.59 169 TYR A C 1
ATOM 860 O O . TYR A 1 148 ? 5.478 30.817 21.129 1.00 31.05 169 TYR A O 1
ATOM 869 N N . TYR A 1 149 ? 6.467 29.291 19.783 1.00 28.91 170 TYR A N 1
ATOM 870 C CA . TYR A 1 149 ? 7.556 29.024 20.717 1.00 29.02 170 TYR A CA 1
ATOM 871 C C . TYR A 1 149 ? 8.686 29.925 20.211 1.00 32.42 170 TYR A C 1
ATOM 872 O O . TYR A 1 149 ? 8.868 30.063 18.997 1.00 29.46 170 TYR A O 1
ATOM 881 N N . VAL A 1 150 ? 9.364 30.610 21.120 1.00 31.47 171 VAL A N 1
ATOM 882 C CA . VAL A 1 150 ? 10.474 31.500 20.792 1.00 31.75 171 VAL A CA 1
ATOM 883 C C . VAL A 1 150 ? 11.704 30.966 21.532 1.00 36.28 171 VAL A C 1
ATOM 884 O O . VAL A 1 150 ? 11.666 30.806 22.748 1.00 37.72 171 VAL A O 1
ATOM 888 N N . LYS A 1 151 ? 12.757 30.644 20.788 1.00 31.15 172 LYS A N 1
ATOM 889 C CA . LYS A 1 151 ? 14.007 30.159 21.358 1.00 31.55 172 LYS A CA 1
ATOM 890 C C . LYS A 1 151 ? 14.946 31.367 21.446 1.00 35.81 172 LYS A C 1
ATOM 891 O O . LYS A 1 151 ? 15.177 32.050 20.442 1.00 32.71 172 LYS A O 1
ATOM 897 N N . GLU A 1 152 ? 15.465 31.642 22.635 1.00 30.18 173 GLU A N 1
ATOM 898 C CA . GLU A 1 152 ? 16.389 32.749 22.854 1.00 29.68 173 GLU A CA 1
ATOM 899 C C . GLU A 1 152 ? 17.702 32.208 23.356 1.00 34.87 173 GLU A C 1
ATOM 900 O O . GLU A 1 152 ? 17.740 31.155 23.998 1.00 34.63 173 GLU A O 1
ATOM 906 N N . GLU A 1 153 ? 18.773 32.971 23.142 1.00 32.27 174 GLU A N 1
ATOM 907 C CA . GLU A 1 153 ? 20.073 32.627 23.687 1.00 33.58 174 GLU A CA 1
ATOM 908 C C . GLU A 1 153 ? 20.527 33.787 24.572 1.00 37.97 174 GLU A C 1
ATOM 909 O O . GLU A 1 153 ? 20.503 34.942 24.146 1.00 36.90 174 GLU A O 1
ATOM 915 N N . TRP A 1 154 ? 20.853 33.463 25.825 1.00 34.51 175 TRP A N 1
ATOM 916 C CA . TRP A 1 154 ? 21.307 34.399 26.857 1.00 35.17 175 TRP A CA 1
ATOM 917 C C . TRP A 1 154 ? 22.812 34.271 26.933 1.00 41.58 175 TRP A C 1
ATOM 918 O O . TRP A 1 154 ? 23.314 33.159 27.045 1.00 40.22 175 TRP A O 1
ATOM 929 N N . TYR A 1 155 ? 23.516 35.395 26.806 1.00 41.64 176 TYR A N 1
ATOM 930 C CA . TYR A 1 155 ? 24.973 35.481 26.784 1.00 46.53 176 TYR A CA 1
ATOM 931 C C . TYR A 1 155 ? 25.440 36.447 27.854 1.00 52.77 176 TYR A C 1
ATOM 932 O O . TYR A 1 155 ? 25.030 37.610 27.845 1.00 51.37 176 TYR A O 1
ATOM 941 N N . PHE A 1 156 ? 26.339 35.999 28.726 1.00 53.67 177 PHE A N 1
ATOM 942 C CA . PHE A 1 156 ? 26.939 36.879 29.720 1.00 57.68 177 PHE A CA 1
ATOM 943 C C . PHE A 1 156 ? 28.108 37.584 29.034 1.00 70.51 177 PHE A C 1
ATOM 944 O O . PHE A 1 156 ? 28.919 36.926 28.371 1.00 72.76 177 PHE A O 1
ATOM 952 N N . THR A 1 157 ? 28.180 38.916 29.181 1.00 70.65 178 THR A N 1
ATOM 953 C CA . THR A 1 157 ? 29.259 39.724 28.619 1.00 75.88 178 THR A CA 1
ATOM 954 C C . THR A 1 157 ? 30.245 40.032 29.744 1.00 84.41 178 THR A C 1
ATOM 955 O O . THR A 1 157 ? 29.838 40.624 30.748 1.00 83.04 178 THR A O 1
ATOM 959 N N . PRO A 1 158 ? 31.512 39.551 29.637 1.00 100.21 179 PRO A N 1
ATOM 960 C CA . PRO A 1 158 ? 32.479 39.735 30.739 1.00 104.27 179 PRO A CA 1
ATOM 961 C C . PRO A 1 158 ? 32.770 41.181 31.150 1.00 111.35 179 PRO A C 1
ATOM 962 O O . PRO A 1 158 ? 32.743 41.480 32.346 1.00 112.35 179 PRO A O 1
ATOM 966 N N . THR A 1 159 ? 33.044 42.065 30.171 1.00 109.13 180 THR A N 1
ATOM 967 C CA . THR A 1 159 ? 33.359 43.482 30.406 1.00 112.05 180 THR A CA 1
ATOM 968 C C . THR A 1 159 ? 32.151 44.268 30.915 1.00 113.67 180 THR A C 1
ATOM 969 O O . THR A 1 159 ? 32.284 45.064 31.848 1.00 115.75 180 THR A O 1
ATOM 973 N N . ASN A 1 160 ? 30.979 44.034 30.303 1.00 105.50 181 ASN A N 1
ATOM 974 C CA . ASN A 1 160 ? 29.725 44.699 30.645 1.00 103.04 181 ASN A CA 1
ATOM 975 C C . ASN A 1 160 ? 29.111 44.181 31.952 1.00 105.18 181 ASN A C 1
ATOM 976 O O . ASN A 1 160 ? 28.333 44.903 32.583 1.00 105.05 181 ASN A O 1
ATOM 981 N N . SER A 1 161 ? 29.445 42.920 32.338 1.00 99.50 182 SER A N 1
ATOM 982 C CA . SER A 1 161 ? 28.926 42.167 33.495 1.00 97.07 182 SER A CA 1
ATOM 983 C C . SER A 1 161 ? 27.402 41.921 33.384 1.00 93.33 182 SER A C 1
ATOM 984 O O . SER A 1 161 ? 26.781 41.432 34.329 1.00 92.26 182 SER A O 1
ATOM 987 N N . ASP A 1 162 ? 26.832 42.203 32.190 1.00 83.92 183 ASP A N 1
ATOM 988 C CA . ASP A 1 162 ? 25.411 42.115 31.864 1.00 78.56 183 ASP A CA 1
ATOM 989 C C . ASP A 1 162 ? 25.079 40.951 30.914 1.00 73.50 183 ASP A C 1
ATOM 990 O O . ASP A 1 162 ? 25.978 40.344 30.325 1.00 73.73 183 ASP A O 1
ATOM 995 N N . VAL A 1 163 ? 23.782 40.643 30.772 1.00 61.60 184 VAL A N 1
ATOM 996 C CA . VAL A 1 163 ? 23.338 39.546 29.919 1.00 56.97 184 VAL A CA 1
ATOM 997 C C . VAL A 1 163 ? 22.573 40.041 28.686 1.00 57.37 184 VAL A C 1
ATOM 998 O O . VAL A 1 163 ? 21.621 40.815 28.801 1.00 56.46 184 VAL A O 1
ATOM 1002 N N . ASP A 1 164 ? 23.003 39.567 27.512 1.00 52.47 185 ASP A N 1
ATOM 1003 C CA . ASP A 1 164 ? 22.367 39.860 26.241 1.00 50.56 185 ASP A CA 1
ATOM 1004 C C . ASP A 1 164 ? 21.414 38.723 25.897 1.00 49.02 185 ASP A C 1
ATOM 1005 O O . ASP A 1 164 ? 21.789 37.551 25.998 1.00 47.57 185 ASP A O 1
ATOM 1010 N N . ILE A 1 165 ? 20.168 39.069 25.550 1.00 43.44 186 ILE A N 1
ATOM 1011 C CA . ILE A 1 165 ? 19.134 38.107 25.174 1.00 41.09 186 ILE A CA 1
ATOM 1012 C C . ILE A 1 165 ? 18.903 38.254 23.678 1.00 44.42 186 ILE A C 1
ATOM 1013 O O . ILE A 1 165 ? 18.548 39.335 23.201 1.00 46.48 186 ILE A O 1
ATOM 1018 N N . LYS A 1 166 ? 19.179 37.189 22.932 1.00 38.73 187 LYS A N 1
ATOM 1019 C CA . LYS A 1 166 ? 19.089 37.218 21.471 1.00 37.28 187 LYS A CA 1
ATOM 1020 C C . LYS A 1 166 ? 18.185 36.115 20.966 1.00 37.07 187 LYS A C 1
ATOM 1021 O O . LYS A 1 166 ? 18.413 34.949 21.273 1.00 35.15 187 LYS A O 1
ATOM 1027 N N . ILE A 1 167 ? 17.176 36.475 20.166 1.00 33.01 188 ILE A N 1
ATOM 1028 C CA . ILE A 1 167 ? 16.253 35.518 19.557 1.00 31.84 188 ILE A CA 1
ATOM 1029 C C . ILE A 1 167 ? 17.021 34.638 18.543 1.00 35.27 188 ILE A C 1
ATOM 1030 O O . ILE A 1 167 ? 17.818 35.154 17.757 1.00 35.25 188 ILE A O 1
ATOM 1035 N N . GLN A 1 168 ? 16.814 33.319 18.613 1.00 31.41 189 GLN A N 1
ATOM 1036 C CA . GLN A 1 168 ? 17.493 32.353 17.739 1.00 30.74 189 GLN A CA 1
ATOM 1037 C C . GLN A 1 168 ? 16.579 31.723 16.701 1.00 31.51 189 GLN A C 1
ATOM 1038 O O . GLN A 1 168 ? 17.017 31.479 15.584 1.00 32.16 189 GLN A O 1
ATOM 1044 N N . ALA A 1 169 ? 15.345 31.416 17.082 1.00 27.60 190 ALA A N 1
ATOM 1045 C CA . ALA A 1 169 ? 14.377 30.722 16.225 1.00 27.61 190 ALA A CA 1
ATOM 1046 C C . ALA A 1 169 ? 12.965 30.873 16.747 1.00 30.20 190 ALA A C 1
ATOM 1047 O O . ALA A 1 169 ? 12.777 31.159 17.917 1.00 29.39 190 ALA A O 1
ATOM 1049 N N . ILE A 1 170 ? 11.971 30.694 15.870 1.00 27.97 191 ILE A N 1
ATOM 1050 C CA . ILE A 1 170 ? 10.549 30.751 16.238 1.00 27.21 191 ILE A CA 1
ATOM 1051 C C . ILE A 1 170 ? 9.825 29.538 15.690 1.00 28.97 191 ILE A C 1
ATOM 1052 O O . ILE A 1 170 ? 10.219 29.009 14.654 1.00 28.15 191 ILE A O 1
ATOM 1057 N N . CYS A 1 171 ? 8.778 29.091 16.391 1.00 25.90 192 CYS A N 1
ATOM 1058 C CA . CYS A 1 171 ? 8.005 27.921 16.003 1.00 25.55 192 CYS A CA 1
ATOM 1059 C C . CYS A 1 171 ? 6.504 28.198 16.078 1.00 29.03 192 CYS A C 1
ATOM 1060 O O . CYS A 1 171 ? 5.972 28.251 17.184 1.00 30.54 192 CYS A O 1
ATOM 1063 N N . PRO A 1 172 ? 5.780 28.313 14.945 1.00 26.51 193 PRO A N 1
ATOM 1064 C CA . PRO A 1 172 ? 4.313 28.481 15.034 1.00 27.30 193 PRO A CA 1
ATOM 1065 C C . PRO A 1 172 ? 3.609 27.246 15.591 1.00 31.30 193 PRO A C 1
ATOM 1066 O O . PRO A 1 172 ? 4.000 26.121 15.290 1.00 32.28 193 PRO A O 1
ATOM 1070 N N . ILE A 1 173 ? 2.611 27.472 16.466 1.00 27.26 194 ILE A N 1
ATOM 1071 C CA . ILE A 1 173 ? 1.830 26.403 17.090 1.00 27.03 194 ILE A CA 1
ATOM 1072 C C . ILE A 1 173 ? 0.411 26.509 16.556 1.00 32.72 194 ILE A C 1
ATOM 1073 O O . ILE A 1 173 ? -0.253 27.531 16.755 1.00 31.48 194 ILE A O 1
ATOM 1086 N N . THR A 1 175 ? -3.525 25.383 16.491 1.00 39.52 196 THR A N 1
ATOM 1087 C CA . THR A 1 175 ? -4.610 24.841 17.314 1.00 42.89 196 THR A CA 1
ATOM 1088 C C . THR A 1 175 ? -5.765 24.547 16.362 1.00 51.31 196 THR A C 1
ATOM 1089 O O . THR A 1 175 ? -6.196 25.420 15.617 1.00 50.58 196 THR A O 1
ATOM 1093 N N . GLY A 1 176 ? -6.285 23.339 16.422 1.00 53.24 197 GLY A N 1
ATOM 1094 C CA . GLY A 1 176 ? -7.401 22.962 15.571 1.00 56.36 197 GLY A CA 1
ATOM 1095 C C . GLY A 1 176 ? -7.818 21.529 15.744 1.00 64.79 197 GLY A C 1
ATOM 1096 O O . GLY A 1 176 ? -7.139 20.755 16.429 1.00 65.49 197 GLY A O 1
ATOM 1097 N N . GLN A 1 177 ? -8.938 21.171 15.116 1.00 63.41 198 GLN A N 1
ATOM 1098 C CA . GLN A 1 177 ? -9.457 19.817 15.173 1.00 65.11 198 GLN A CA 1
ATOM 1099 C C . GLN A 1 177 ? -8.773 18.956 14.132 1.00 69.61 198 GLN A C 1
ATOM 1100 O O . GLN A 1 177 ? -8.646 19.357 12.970 1.00 68.10 198 GLN A O 1
ATOM 1106 N N . ASP A 1 178 ? -8.335 17.759 14.559 1.00 68.09 199 ASP A N 1
ATOM 1107 C CA . ASP A 1 178 ? -7.737 16.778 13.662 1.00 69.46 199 ASP A CA 1
ATOM 1108 C C . ASP A 1 178 ? -8.882 16.026 12.949 1.00 76.88 199 ASP A C 1
ATOM 1109 O O . ASP A 1 178 ? -10.052 16.299 13.233 1.00 76.14 199 ASP A O 1
ATOM 1114 N N . GLU A 1 179 ? -8.551 15.083 12.047 1.00 76.90 200 GLU A N 1
ATOM 1115 C CA . GLU A 1 179 ? -9.519 14.272 11.292 1.00 79.69 200 GLU A CA 1
ATOM 1116 C C . GLU A 1 179 ? -10.465 13.452 12.189 1.00 85.64 200 GLU A C 1
ATOM 1117 O O . GLU A 1 179 ? -11.548 13.074 11.738 1.00 86.97 200 GLU A O 1
ATOM 1123 N N . PHE A 1 180 ? -10.042 13.165 13.441 1.00 82.13 201 PHE A N 1
ATOM 1124 C CA . PHE A 1 180 ? -10.789 12.347 14.402 1.00 82.95 201 PHE A CA 1
ATOM 1125 C C . PHE A 1 180 ? -11.505 13.157 15.504 1.00 86.62 201 PHE A C 1
ATOM 1126 O O . PHE A 1 180 ? -11.872 12.599 16.543 1.00 86.69 201 PHE A O 1
ATOM 1134 N N . GLY A 1 181 ? -11.708 14.451 15.254 1.00 82.46 202 GLY A N 1
ATOM 1135 C CA . GLY A 1 181 ? -12.409 15.357 16.157 1.00 81.77 202 GLY A CA 1
ATOM 1136 C C . GLY A 1 181 ? -11.648 15.906 17.351 1.00 85.15 202 GLY A C 1
ATOM 1137 O O . GLY A 1 181 ? -12.209 16.699 18.113 1.00 84.61 202 GLY A O 1
ATOM 1138 N N . GLU A 1 182 ? -10.377 15.510 17.531 1.00 63.96 203 GLU A N 1
ATOM 1139 C CA . GLU A 1 182 ? -9.565 15.964 18.660 1.00 63.86 203 GLU A CA 1
ATOM 1140 C C . GLU A 1 182 ? -8.917 17.322 18.435 1.00 65.38 203 GLU A C 1
ATOM 1141 O O . GLU A 1 182 ? -8.262 17.537 17.412 1.00 62.87 203 GLU A O 1
ATOM 1147 N N . VAL A 1 183 ? -9.096 18.235 19.406 1.00 62.14 204 VAL A N 1
ATOM 1148 C CA . VAL A 1 183 ? -8.474 19.556 19.372 1.00 60.29 204 VAL A CA 1
ATOM 1149 C C . VAL A 1 183 ? -7.052 19.345 19.898 1.00 62.61 204 VAL A C 1
ATOM 1150 O O . VAL A 1 183 ? -6.869 18.804 20.996 1.00 63.63 204 VAL A O 1
ATOM 1154 N N . ARG A 1 184 ? -6.058 19.719 19.083 1.00 54.95 205 ARG A N 1
ATOM 1155 C CA . ARG A 1 184 ? -4.651 19.547 19.407 1.00 52.98 205 ARG A CA 1
ATOM 1156 C C . ARG A 1 184 ? -3.845 20.821 19.170 1.00 53.15 205 ARG A C 1
ATOM 1157 O O . ARG A 1 184 ? -4.175 21.613 18.284 1.00 51.38 205 ARG A O 1
ATOM 1165 N N . ASN A 1 185 ? -2.795 21.010 19.976 1.00 47.91 206 ASN A N 1
ATOM 1166 C CA . ASN A 1 185 ? -1.825 22.093 19.851 1.00 45.21 206 ASN A CA 1
ATOM 1167 C C . ASN A 1 185 ? -0.630 21.443 19.200 1.00 45.44 206 ASN A C 1
ATOM 1168 O O . ASN A 1 185 ? -0.051 20.526 19.775 1.00 45.83 206 ASN A O 1
ATOM 1173 N N . GLN A 1 186 ? -0.311 21.841 17.977 1.00 39.28 207 GLN A N 1
ATOM 1174 C CA . GLN A 1 186 ? 0.779 21.204 17.255 1.00 38.42 207 GLN A CA 1
ATOM 1175 C C . GLN A 1 186 ? 1.854 22.182 16.815 1.00 38.73 207 GLN A C 1
ATOM 1176 O O . GLN A 1 186 ? 1.599 23.004 15.924 1.00 36.27 207 GLN A O 1
ATOM 1182 N N . PRO A 1 187 ? 3.075 22.065 17.388 1.00 35.44 208 PRO A N 1
ATOM 1183 C CA . PRO A 1 187 ? 4.200 22.899 16.905 1.00 33.52 208 PRO A CA 1
ATOM 1184 C C . PRO A 1 187 ? 4.457 22.459 15.460 1.00 35.28 208 PRO A C 1
ATOM 1185 O O . PRO A 1 187 ? 4.496 21.262 15.181 1.00 34.76 208 PRO A O 1
ATOM 1189 N N . LEU A 1 188 ? 4.502 23.406 14.530 1.00 30.44 209 LEU A N 1
ATOM 1190 C CA . LEU A 1 188 ? 4.594 23.088 13.094 1.00 28.86 209 LEU A CA 1
ATOM 1191 C C . LEU A 1 188 ? 5.998 22.830 12.577 1.00 32.12 209 LEU A C 1
ATOM 1192 O O . LEU A 1 188 ? 6.206 21.867 11.844 1.00 32.57 209 LEU A O 1
ATOM 1197 N N . PHE A 1 189 ? 6.951 23.724 12.909 1.00 27.61 210 PHE A N 1
ATOM 1198 C CA . PHE A 1 189 ? 8.350 23.681 12.439 1.00 26.10 210 PHE A CA 1
ATOM 1199 C C . PHE A 1 189 ? 9.113 24.820 13.074 1.00 30.65 210 PHE A C 1
ATOM 1200 O O . PHE A 1 189 ? 8.496 25.777 13.536 1.00 30.35 210 PHE A O 1
ATOM 1208 N N . TRP A 1 190 ? 10.447 24.766 13.017 1.00 27.32 211 TRP A N 1
ATOM 1209 C CA . TRP A 1 190 ? 11.318 25.812 13.532 1.00 26.96 211 TRP A CA 1
ATOM 1210 C C . TRP A 1 190 ? 11.844 26.665 12.397 1.00 29.49 211 TRP A C 1
ATOM 1211 O O . TRP A 1 190 ? 12.274 26.157 11.351 1.00 27.27 211 TRP A O 1
ATOM 1222 N N . ILE A 1 191 ? 11.803 27.970 12.605 1.00 25.99 212 ILE A N 1
ATOM 1223 C CA . ILE A 1 191 ? 12.305 28.939 11.645 1.00 25.35 212 I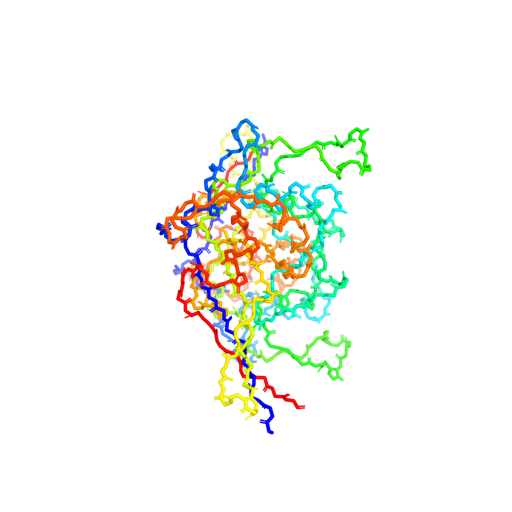LE A CA 1
ATOM 1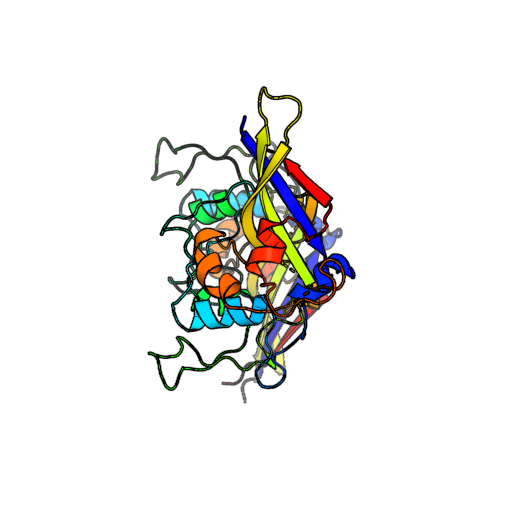224 C C . ILE A 1 191 ? 13.541 29.573 12.281 1.00 28.89 212 ILE A C 1
ATOM 1225 O O . ILE A 1 191 ? 13.382 30.369 13.215 1.00 26.63 212 ILE A O 1
ATOM 1230 N N . PRO A 1 192 ? 14.765 29.314 11.772 1.00 27.65 213 PRO A N 1
ATOM 1231 C CA . PRO A 1 192 ? 15.941 30.024 12.319 1.00 27.53 213 PRO A CA 1
ATOM 1232 C C . PRO A 1 192 ? 15.708 31.517 12.107 1.00 29.56 213 PRO A C 1
ATOM 1233 O O . PRO A 1 192 ? 15.229 31.932 11.050 1.00 28.71 213 PRO A O 1
ATOM 1237 N N . TYR A 1 193 ? 15.923 32.307 13.153 1.00 27.30 214 TYR A N 1
ATOM 1238 C CA . TYR A 1 193 ? 15.648 33.738 13.108 1.00 27.52 214 TYR A CA 1
ATOM 1239 C C . TYR A 1 193 ? 16.373 34.466 11.953 1.00 32.91 214 TYR A C 1
ATOM 1240 O O . TYR A 1 193 ? 15.768 35.322 11.315 1.00 31.64 214 TYR A O 1
ATOM 1249 N N . GLU A 1 194 ? 17.610 34.062 11.633 1.00 31.76 215 GLU A N 1
ATOM 1250 C CA . GLU A 1 194 ? 18.391 34.628 10.515 1.00 33.35 215 GLU A CA 1
ATOM 1251 C C . GLU A 1 194 ? 17.710 34.457 9.150 1.00 36.08 215 GLU A C 1
ATOM 1252 O O . GLU A 1 194 ? 17.876 35.299 8.268 1.00 34.58 215 GLU A O 1
ATOM 1258 N N . ASN A 1 195 ? 16.976 33.348 8.970 1.00 32.69 216 ASN A N 1
ATOM 1259 C CA . ASN A 1 195 ? 16.278 33.063 7.717 1.00 31.86 216 ASN A CA 1
ATOM 1260 C C . ASN A 1 195 ? 15.096 34.009 7.491 1.00 33.22 216 ASN A C 1
ATOM 1261 O O . ASN A 1 195 ? 14.865 34.435 6.362 1.00 31.54 216 ASN A O 1
ATOM 1266 N N . ILE A 1 196 ? 14.348 34.331 8.556 1.00 28.72 217 ILE A N 1
ATOM 1267 C CA . ILE A 1 196 ? 13.152 35.170 8.470 1.00 28.36 217 ILE A CA 1
ATOM 1268 C C . ILE A 1 196 ? 13.465 36.666 8.602 1.00 30.66 217 ILE A C 1
ATOM 1269 O O . ILE A 1 196 ? 12.728 37.470 8.039 1.00 28.50 217 ILE A O 1
ATOM 1274 N N . ARG A 1 197 ? 14.550 37.031 9.326 1.00 28.84 218 ARG A N 1
ATOM 1275 C CA . ARG A 1 197 ? 14.982 38.408 9.584 1.00 28.55 218 ARG A CA 1
ATOM 1276 C C . ARG A 1 197 ? 14.918 39.351 8.331 1.00 31.30 218 ARG A C 1
ATOM 1277 O O . ARG A 1 197 ? 14.330 40.427 8.467 1.00 29.16 218 ARG A O 1
ATOM 1285 N N . PRO A 1 198 ? 15.442 38.982 7.121 1.00 30.45 219 PRO A N 1
ATOM 1286 C CA . PRO A 1 198 ? 15.358 39.914 5.959 1.00 31.25 219 PRO A CA 1
ATOM 1287 C C . PRO A 1 198 ? 13.937 40.322 5.548 1.00 33.24 219 PRO A C 1
ATOM 1288 O O . PRO A 1 198 ? 13.729 41.393 4.991 1.00 32.94 219 PRO A O 1
ATOM 1292 N N . TYR A 1 199 ? 12.972 39.448 5.797 1.00 29.12 220 TYR A N 1
ATOM 1293 C CA . TYR A 1 199 ? 11.565 39.636 5.420 1.00 28.48 220 TYR A CA 1
ATOM 1294 C C . TYR A 1 199 ? 10.764 40.378 6.465 1.00 32.09 220 TYR A C 1
ATOM 1295 O O . TYR A 1 199 ? 9.984 41.253 6.102 1.00 32.58 220 TYR A O 1
ATOM 1304 N N . ILE A 1 200 ? 10.917 40.021 7.749 1.00 27.12 221 ILE A N 1
ATOM 1305 C CA . ILE A 1 200 ? 10.205 40.722 8.837 1.00 27.06 221 ILE A CA 1
ATOM 1306 C C . ILE A 1 200 ? 10.815 42.125 9.084 1.00 30.37 221 ILE A C 1
ATOM 1307 O O . ILE A 1 200 ? 10.111 42.997 9.599 1.00 29.57 221 ILE A O 1
ATOM 1312 N N . ALA A 1 201 ? 12.068 42.372 8.622 1.00 27.85 222 ALA A N 1
ATOM 1313 C CA . ALA A 1 201 ? 12.697 43.699 8.703 1.00 29.65 222 ALA A CA 1
ATOM 1314 C C . ALA A 1 201 ? 12.015 44.652 7.701 1.00 34.81 222 ALA A C 1
ATOM 1315 O O . ALA A 1 201 ? 12.191 45.859 7.797 1.00 34.88 222 ALA A O 1
ATOM 1317 N N . ARG A 1 202 ? 11.253 44.097 6.733 1.00 31.34 223 ARG A N 1
ATOM 1318 C CA . ARG A 1 202 ? 10.513 44.863 5.720 1.00 31.89 223 ARG A CA 1
ATOM 1319 C C . ARG A 1 202 ? 8.990 44.846 5.997 1.00 37.67 223 ARG A C 1
ATOM 1320 O O . ARG A 1 202 ? 8.207 45.288 5.155 1.00 38.55 223 ARG A O 1
ATOM 1328 N N . GLU A 1 203 ? 8.578 44.364 7.184 1.00 34.98 224 GLU A N 1
ATOM 1329 C CA . GLU A 1 203 ? 7.170 44.272 7.569 1.00 36.56 224 GLU A CA 1
ATOM 1330 C C . GLU A 1 203 ? 6.887 45.261 8.687 1.00 42.47 224 GLU A C 1
ATOM 1331 O O . GLU A 1 203 ? 7.274 45.022 9.828 1.00 38.37 224 GLU A O 1
ATOM 1337 N N . ARG A 1 204 ? 6.223 46.373 8.361 1.00 43.95 225 ARG A N 1
ATOM 1338 C CA . ARG A 1 204 ? 5.873 47.402 9.335 1.00 44.86 225 ARG A CA 1
ATOM 1339 C C . ARG A 1 204 ? 4.684 46.979 10.191 1.00 50.41 225 ARG A C 1
ATOM 1340 O O . ARG A 1 204 ? 3.739 46.375 9.683 1.00 51.90 225 ARG A O 1
ATOM 1348 N N . VAL A 1 205 ? 4.746 47.286 11.493 1.00 46.55 226 VAL A N 1
ATOM 1349 C CA . VAL A 1 205 ? 3.693 47.010 12.475 1.00 47.55 226 VAL A CA 1
ATOM 1350 C C . VAL A 1 205 ? 3.585 48.142 13.486 1.00 53.18 226 VAL A C 1
ATOM 1351 O O . VAL A 1 205 ? 4.604 48.665 13.919 1.00 49.61 226 VAL A O 1
ATOM 1363 N N . LEU A 1 207 ? 2.831 49.505 17.199 1.00 58.40 228 LEU A N 1
ATOM 1364 C CA . LEU A 1 207 ? 2.938 49.045 18.587 1.00 59.41 228 LEU A CA 1
ATOM 1365 C C . LEU A 1 207 ? 2.674 50.195 19.556 1.00 66.66 228 LEU A C 1
ATOM 1366 O O . LEU A 1 207 ? 3.363 51.221 19.496 1.00 66.92 228 LEU A O 1
ATOM 1371 N N . SER A 1 208 ? 1.664 50.031 20.438 1.00 66.85 229 SER A N 1
ATOM 1372 C CA . SER A 1 208 ? 1.261 51.036 21.436 1.00 70.12 229 SER A CA 1
ATOM 1373 C C . SER A 1 208 ? 2.366 51.350 22.444 1.00 72.78 229 SER A C 1
ATOM 1374 O O . SER A 1 208 ? 2.433 52.479 22.937 1.00 75.16 229 SER A O 1
ATOM 1377 N N . SER A 1 209 ? 3.242 50.358 22.728 1.00 67.07 230 SER A N 1
ATOM 1378 C CA . SER A 1 209 ? 4.390 50.502 23.629 1.00 67.82 230 SER A CA 1
ATOM 1379 C C . SER A 1 209 ? 5.455 51.413 22.995 1.00 70.48 230 SER A C 1
ATOM 1380 O O . SER A 1 209 ? 6.238 52.040 23.713 1.00 71.25 230 SER A O 1
ATOM 1383 N N . LEU A 1 210 ? 5.459 51.490 21.651 1.00 64.63 231 LEU A N 1
ATOM 1384 C CA . LEU A 1 210 ? 6.356 52.334 20.865 1.00 63.56 231 LEU A CA 1
ATOM 1385 C C . LEU A 1 210 ? 5.619 53.589 20.374 1.00 70.20 231 LEU A C 1
ATOM 1386 O O . LEU A 1 210 ? 6.063 54.248 19.428 1.00 70.43 231 LEU A O 1
ATOM 1391 N N . ASN A 1 211 ? 4.491 53.924 21.044 1.00 63.17 232 ASN A N 1
ATOM 1392 C CA . ASN A 1 211 ? 3.623 55.078 20.775 1.00 64.77 232 ASN A CA 1
ATOM 1393 C C . ASN A 1 211 ? 3.119 55.123 19.312 1.00 65.91 232 ASN A C 1
ATOM 1394 O O . ASN A 1 211 ? 2.953 56.198 18.723 1.00 66.41 232 ASN A O 1
ATOM 1399 N N . ASN A 1 212 ? 2.883 53.926 18.734 1.00 59.84 233 ASN A N 1
ATOM 1400 C CA . ASN A 1 212 ? 2.375 53.711 17.379 1.00 59.26 233 ASN A CA 1
ATOM 1401 C C . ASN A 1 212 ? 3.195 54.422 16.275 1.00 62.21 233 ASN A C 1
ATOM 1402 O O . ASN A 1 212 ? 2.627 55.080 15.398 1.00 64.11 233 ASN A O 1
ATOM 1407 N N . THR A 1 213 ? 4.536 54.272 16.327 1.00 55.38 234 THR A N 1
ATOM 1408 C CA . THR A 1 213 ? 5.435 54.783 15.291 1.00 53.72 234 THR A CA 1
ATOM 1409 C C . THR A 1 213 ? 5.191 53.966 14.030 1.00 55.20 234 THR A C 1
ATOM 1410 O O . THR A 1 213 ? 4.969 52.756 14.134 1.00 52.05 234 THR A O 1
ATOM 1414 N N . ARG A 1 214 ? 5.268 54.597 12.849 1.00 52.47 235 ARG A N 1
ATOM 1415 C CA . ARG A 1 214 ? 5.100 53.871 11.587 1.00 51.07 235 ARG A CA 1
ATOM 1416 C C . ARG A 1 214 ? 6.420 53.282 11.092 1.00 50.27 235 ARG A C 1
ATOM 1417 O O . ARG A 1 214 ? 6.471 52.727 9.990 1.00 50.24 235 ARG A O 1
ATOM 1425 N N . ASN A 1 215 ? 7.486 53.386 11.915 1.00 42.87 236 ASN A N 1
ATOM 1426 C CA . ASN A 1 215 ? 8.820 52.891 11.569 1.00 40.68 236 ASN A CA 1
ATOM 1427 C C . ASN A 1 215 ? 9.157 51.544 12.182 1.00 40.72 236 ASN A C 1
ATOM 1428 O O . ASN A 1 215 ? 10.140 50.935 11.777 1.00 39.91 236 ASN A O 1
ATOM 1433 N N . SER A 1 216 ? 8.360 51.069 13.145 1.00 35.72 237 SER A N 1
ATOM 1434 C CA . SER A 1 216 ? 8.641 49.782 13.773 1.00 34.48 237 SER A CA 1
ATOM 1435 C C . SER A 1 216 ? 8.273 48.615 12.870 1.00 36.46 237 SER A C 1
ATOM 1436 O O . SER A 1 216 ? 7.281 48.667 12.144 1.00 37.29 237 SER A O 1
ATOM 1439 N N . THR A 1 217 ? 9.115 47.588 12.886 1.00 31.90 238 THR A N 1
ATOM 1440 C CA . THR A 1 217 ? 8.940 46.389 12.071 1.00 30.42 238 THR A CA 1
ATOM 1441 C C . THR A 1 217 ? 8.726 45.186 12.971 1.00 33.98 238 THR A C 1
ATOM 1442 O O . THR A 1 217 ? 8.928 45.286 14.186 1.00 33.01 238 THR A O 1
ATOM 1446 N N . ILE A 1 218 ? 8.355 44.036 12.378 1.00 30.95 239 ILE A N 1
ATOM 1447 C CA . ILE A 1 218 ? 8.184 42.772 13.107 1.00 29.61 239 ILE A CA 1
ATOM 1448 C C . ILE A 1 218 ? 9.562 42.332 13.613 1.00 30.63 239 ILE A C 1
ATOM 1449 O O . ILE A 1 218 ? 9.658 41.771 14.702 1.00 28.91 239 ILE A O 1
ATOM 1454 N N . ASP A 1 219 ? 10.626 42.633 12.845 1.00 28.22 240 ASP A N 1
ATOM 1455 C CA . ASP A 1 219 ? 12.012 42.365 13.250 1.00 29.00 240 ASP A CA 1
ATOM 1456 C C . ASP A 1 219 ? 12.332 43.139 14.545 1.00 33.51 240 ASP A C 1
ATOM 1457 O O . ASP A 1 219 ? 12.938 42.565 15.453 1.00 33.68 240 ASP A O 1
ATOM 1462 N N . ASP A 1 220 ? 11.878 44.410 14.648 1.00 30.16 241 ASP A N 1
ATOM 1463 C CA . ASP A 1 220 ? 12.080 45.220 15.856 1.00 30.66 241 ASP A CA 1
ATOM 1464 C C . ASP A 1 220 ? 11.379 44.580 17.030 1.00 35.64 241 ASP A C 1
ATOM 1465 O O . ASP A 1 220 ? 11.960 44.523 18.108 1.00 35.63 241 ASP A O 1
ATOM 1470 N N . PHE A 1 221 ? 10.143 44.062 16.809 1.00 31.46 242 PHE A N 1
ATOM 1471 C CA . PHE A 1 221 ? 9.320 43.425 17.826 1.00 31.22 242 PHE A CA 1
ATOM 1472 C C . PHE A 1 221 ? 10.080 42.279 18.484 1.00 33.55 242 PHE A C 1
ATOM 1473 O O . PHE A 1 221 ? 10.097 42.180 19.711 1.00 32.62 242 PHE A O 1
ATOM 1481 N N . PHE A 1 222 ? 10.725 41.429 17.663 1.00 28.78 243 PHE A N 1
ATOM 1482 C CA . PHE A 1 222 ? 11.504 40.297 18.151 1.00 28.22 243 PHE A CA 1
ATOM 1483 C C . PHE A 1 222 ? 12.875 40.697 18.709 1.00 32.43 243 PHE A C 1
ATOM 1484 O O . PHE A 1 222 ? 13.218 40.249 19.794 1.00 32.82 243 PHE A O 1
ATOM 1492 N N . ARG A 1 223 ? 13.671 41.511 17.958 1.00 30.42 244 ARG A N 1
ATOM 1493 C CA . ARG A 1 223 ? 15.009 41.951 18.368 1.00 31.11 244 ARG A CA 1
ATOM 1494 C C . ARG A 1 223 ? 14.968 42.738 19.693 1.00 34.78 244 ARG A C 1
ATOM 1495 O O . ARG A 1 223 ? 15.865 42.576 20.518 1.00 33.67 244 ARG A O 1
ATOM 1503 N N . LEU A 1 224 ? 13.910 43.538 19.907 1.00 31.94 245 LEU A N 1
ATOM 1504 C CA . LEU A 1 224 ? 13.771 44.356 21.110 1.00 32.45 245 LEU A CA 1
ATOM 1505 C C . LEU A 1 224 ? 13.027 43.671 22.246 1.00 35.54 245 LEU A C 1
ATOM 1506 O O . LEU A 1 224 ? 12.692 44.338 23.217 1.00 34.04 245 LEU A O 1
ATOM 1511 N N . ASN A 1 225 ? 12.774 42.339 22.122 1.00 33.76 246 ASN A N 1
ATOM 1512 C CA . ASN A 1 225 ? 12.086 41.483 23.094 1.00 33.68 246 ASN A CA 1
ATOM 1513 C C . ASN A 1 225 ? 10.750 42.081 23.565 1.00 37.29 246 ASN A C 1
ATOM 1514 O O . ASN A 1 225 ? 10.447 42.078 24.760 1.00 35.26 246 ASN A O 1
ATOM 1519 N N . LEU A 1 226 ? 9.949 42.575 22.602 1.00 34.13 247 LEU A N 1
ATOM 1520 C CA . LEU A 1 226 ? 8.648 43.193 22.900 1.00 33.94 247 LEU A CA 1
ATOM 1521 C C . LEU A 1 226 ? 7.545 42.155 23.082 1.00 36.13 247 LEU A C 1
ATOM 1522 O O . LEU A 1 226 ? 6.480 42.464 23.613 1.00 36.25 247 LEU A O 1
ATOM 1527 N N . TYR A 1 227 ? 7.820 40.907 22.668 1.00 32.01 248 TYR A N 1
ATOM 1528 C CA . TYR A 1 227 ? 6.896 39.792 22.870 1.00 31.53 248 TYR A CA 1
ATOM 1529 C C . TYR A 1 227 ? 6.867 39.436 24.357 1.00 36.07 248 TYR A C 1
ATOM 1530 O O . TYR A 1 227 ? 7.832 39.714 25.087 1.00 35.16 248 TYR A O 1
ATOM 1539 N N . LYS A 1 228 ? 5.768 38.835 24.801 1.00 34.60 249 LYS A N 1
ATOM 1540 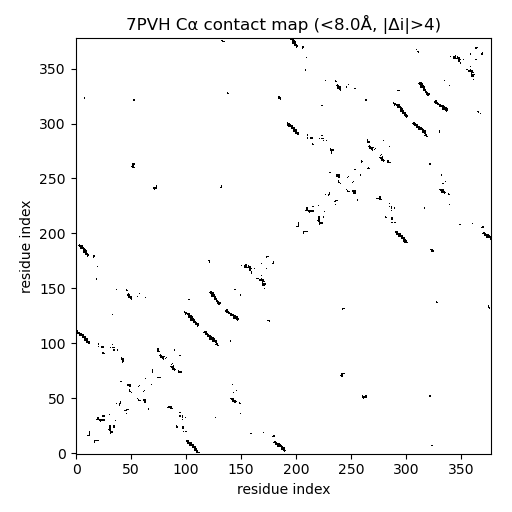C CA . LYS A 1 228 ? 5.626 38.418 26.191 1.00 35.76 249 LYS A CA 1
ATOM 1541 C C . LYS A 1 228 ? 5.209 36.982 26.238 1.00 38.71 249 LYS A C 1
ATOM 1542 O O . LYS A 1 228 ? 4.366 36.545 25.455 1.00 36.45 249 LYS A O 1
ATOM 1548 N N . GLY A 1 229 ? 5.828 36.245 27.138 1.00 36.89 250 GLY A N 1
ATOM 1549 C CA . GLY A 1 229 ? 5.530 34.839 27.301 1.00 37.19 250 GLY A CA 1
ATOM 1550 C C . GLY A 1 229 ? 6.266 34.191 28.438 1.00 43.07 250 GLY A C 1
ATOM 1551 O O . GLY A 1 229 ? 7.275 34.717 28.924 1.00 43.11 250 GLY A O 1
ATOM 1552 N N . ASP A 1 230 ? 5.758 33.030 28.852 1.00 40.58 251 ASP A N 1
ATOM 1553 C CA . ASP A 1 230 ? 6.326 32.263 29.947 1.00 41.68 251 ASP A CA 1
ATOM 1554 C C . ASP A 1 230 ? 7.423 31.333 29.465 1.00 41.14 251 ASP A C 1
ATOM 1555 O O . ASP A 1 230 ? 7.337 30.800 28.363 1.00 36.97 251 ASP A O 1
ATOM 1560 N N . ILE A 1 231 ? 8.448 31.144 30.310 1.00 38.21 252 ILE A N 1
ATOM 1561 C CA . ILE A 1 231 ? 9.565 30.249 30.053 1.00 37.42 252 ILE A CA 1
ATOM 1562 C C . ILE A 1 231 ? 9.053 28.823 30.238 1.00 40.56 252 ILE A C 1
ATOM 1563 O O . ILE A 1 231 ? 8.533 28.487 31.292 1.00 42.01 252 ILE A O 1
ATOM 1568 N N . VAL A 1 232 ? 9.148 28.014 29.191 1.00 35.88 253 VAL A N 1
ATOM 1569 C CA . VAL A 1 232 ? 8.663 26.626 29.203 1.00 34.97 253 VAL A CA 1
ATOM 1570 C C . VAL A 1 232 ? 9.816 25.605 29.250 1.00 38.23 253 VAL A C 1
ATOM 1571 O O . VAL A 1 232 ? 9.566 24.429 29.451 1.00 38.09 253 VAL A O 1
ATOM 1575 N N . LYS A 1 233 ? 11.064 26.051 29.009 1.00 35.79 254 LYS A N 1
ATOM 1576 C CA . LYS A 1 233 ? 12.261 25.202 29.021 1.00 36.26 254 LYS A CA 1
ATOM 1577 C C . LYS A 1 233 ? 13.533 26.057 29.068 1.00 39.66 254 LYS A C 1
ATOM 1578 O O . LYS A 1 233 ? 13.585 27.132 28.473 1.00 36.12 254 LYS A O 1
ATOM 1584 N N . THR A 1 234 ? 14.560 25.560 29.764 1.00 40.43 255 THR A N 1
ATOM 1585 C CA . THR A 1 234 ? 15.891 26.184 29.842 1.00 42.21 255 THR A CA 1
ATOM 1586 C C . THR A 1 234 ? 16.925 25.090 29.663 1.00 47.64 255 THR A C 1
ATOM 1587 O O . THR A 1 234 ? 16.730 23.961 30.119 1.00 46.81 255 THR A O 1
ATOM 1591 N N . GLU A 1 235 ? 18.030 25.441 29.014 1.00 47.21 256 GLU A N 1
ATOM 1592 C CA . GLU A 1 235 ? 19.124 24.522 28.762 1.00 49.01 256 GLU A CA 1
ATOM 1593 C C . GLU A 1 235 ? 20.418 25.288 28.916 1.00 49.47 256 GLU A C 1
ATOM 1594 O O . GLU A 1 235 ? 20.621 26.304 28.249 1.00 45.62 256 GLU A O 1
ATOM 1600 N N . ASN A 1 236 ? 21.291 24.804 29.793 1.00 47.48 257 ASN A N 1
ATOM 1601 C CA . ASN A 1 236 ? 22.595 25.414 29.985 1.00 48.46 257 ASN A CA 1
ATOM 1602 C C . ASN A 1 236 ? 23.496 24.875 28.897 1.00 56.08 257 ASN A C 1
ATOM 1603 O O . ASN A 1 236 ? 23.418 23.688 28.560 1.00 56.90 257 ASN A O 1
ATOM 1608 N N . LEU A 1 237 ? 24.286 25.757 28.289 1.00 54.28 258 LEU A N 1
ATOM 1609 C CA . LEU A 1 237 ? 25.181 25.347 27.221 1.00 56.96 258 LEU A CA 1
ATOM 1610 C C . LEU A 1 237 ? 26.545 25.060 27.817 1.00 67.30 258 LEU A C 1
ATOM 1611 O O . LEU A 1 237 ? 27.019 25.812 28.672 1.00 66.75 258 LEU A O 1
ATOM 1616 N N . HIS A 1 238 ? 27.122 23.912 27.446 1.00 69.18 259 HIS A N 1
ATOM 1617 C CA . HIS A 1 238 ? 28.415 23.477 27.962 1.00 72.44 259 HIS A CA 1
ATOM 1618 C C . HIS A 1 238 ? 29.462 23.454 26.846 1.00 79.45 259 HIS A C 1
ATOM 1619 O O . HIS A 1 238 ? 29.474 22.538 26.019 1.00 80.43 259 HIS A O 1
ATOM 1626 N N . ASN A 1 239 ? 30.319 24.490 26.815 1.00 77.15 260 ASN A N 1
ATOM 1627 C CA . ASN A 1 239 ? 31.402 24.653 25.842 1.00 111.56 260 ASN A CA 1
ATOM 1628 C C . ASN A 1 239 ? 32.535 23.655 26.108 1.00 139.98 260 ASN A C 1
ATOM 1629 O O . ASN A 1 239 ? 33.112 23.106 25.171 1.00 101.27 260 ASN A O 1
ATOM 1634 N N . TRP B 1 47 ? -21.103 -2.184 -0.389 1.00 93.55 68 TRP B N 1
ATOM 1635 C CA . TRP B 1 47 ? -20.252 -3.294 0.024 1.00 92.96 68 TRP B CA 1
ATOM 1636 C C . TRP B 1 47 ? -19.260 -2.834 1.104 1.00 95.70 68 TRP B C 1
ATOM 1637 O O . TRP B 1 47 ? -19.491 -3.107 2.275 1.00 94.66 68 TRP B O 1
ATOM 1648 N N . ARG B 1 48 ? -18.197 -2.092 0.723 1.00 92.10 69 ARG B N 1
ATOM 1649 C CA . ARG B 1 48 ? -17.138 -1.614 1.624 1.00 91.45 69 ARG B CA 1
ATOM 1650 C C . ARG B 1 48 ? -17.374 -0.213 2.211 1.00 94.79 69 ARG B C 1
ATOM 1651 O O . ARG B 1 48 ? -18.042 0.614 1.593 1.00 94.55 69 ARG B O 1
ATOM 1659 N N . ARG B 1 49 ? -16.791 0.049 3.401 1.00 90.83 70 ARG B N 1
ATOM 1660 C CA . ARG B 1 49 ? -16.855 1.317 4.143 1.00 90.50 70 ARG B CA 1
ATOM 1661 C C . ARG B 1 49 ? -15.671 1.372 5.122 1.00 93.40 70 ARG B C 1
ATOM 1662 O O . ARG B 1 49 ? -15.430 0.383 5.810 1.00 92.58 70 ARG B O 1
ATOM 1670 N N . VAL B 1 50 ? -14.938 2.510 5.192 1.00 80.87 71 VAL B N 1
ATOM 1671 C CA . VAL B 1 50 ? -13.799 2.647 6.106 1.00 74.61 71 VAL B CA 1
ATOM 1672 C C . VAL B 1 50 ? -14.250 3.334 7.399 1.00 77.84 71 VAL B C 1
ATOM 1673 O O . VAL B 1 50 ? -14.846 4.409 7.362 1.00 82.23 71 VAL B O 1
ATOM 1677 N N . VAL B 1 51 ? -14.003 2.667 8.532 1.00 69.30 72 VAL B N 1
ATOM 1678 C CA . VAL B 1 51 ? -14.373 3.129 9.867 1.00 69.16 72 VAL B CA 1
ATOM 1679 C C . VAL B 1 51 ? -13.132 3.194 10.766 1.00 68.72 72 VAL B C 1
ATOM 1680 O O . VAL B 1 51 ? -12.349 2.249 10.823 1.00 65.08 72 VAL B O 1
ATOM 1684 N N . TYR B 1 52 ? -12.975 4.302 11.483 1.00 65.53 73 TYR B N 1
ATOM 1685 C CA . TYR B 1 52 ? -11.875 4.453 12.422 1.00 61.18 73 TYR B CA 1
ATOM 1686 C C . TYR B 1 52 ? -12.449 4.401 13.809 1.00 64.82 73 TYR B C 1
ATOM 1687 O O . TYR B 1 52 ? -13.466 5.035 14.091 1.00 69.07 73 TYR B O 1
ATOM 1696 N N . ARG B 1 53 ? -11.806 3.630 14.668 1.00 56.96 74 ARG B N 1
ATOM 1697 C CA . ARG B 1 53 ? -12.240 3.412 16.035 1.00 57.38 74 ARG B CA 1
ATOM 1698 C C . ARG B 1 53 ? -11.125 3.778 16.997 1.00 60.95 74 ARG B C 1
ATOM 1699 O O . ARG B 1 53 ? -9.974 3.427 16.746 1.00 57.92 74 ARG B O 1
ATOM 1707 N N . ARG B 1 54 ? -11.449 4.485 18.088 1.00 60.55 75 ARG B N 1
ATOM 1708 C CA . ARG B 1 54 ? -10.448 4.786 19.101 1.00 59.11 75 ARG B CA 1
ATOM 1709 C C . ARG B 1 54 ? -10.559 3.694 20.165 1.00 60.89 75 ARG B C 1
ATOM 1710 O O . ARG B 1 54 ? -11.618 3.509 20.748 1.00 62.89 75 ARG B O 1
ATOM 1718 N N . VAL B 1 55 ? -9.485 2.945 20.382 1.00 54.27 76 VAL B N 1
ATOM 1719 C CA . VAL B 1 55 ? -9.462 1.837 21.338 1.00 53.13 76 VAL B CA 1
ATOM 1720 C C . VAL B 1 55 ? -8.640 2.245 22.565 1.00 58.25 76 VAL B C 1
ATOM 1721 O O . VAL B 1 55 ? -7.421 2.362 22.491 1.00 56.28 76 VAL B O 1
ATOM 1725 N N . ASP B 1 56 ? -9.328 2.481 23.677 1.00 58.71 77 ASP B N 1
ATOM 1726 C CA . ASP B 1 56 ? -8.762 2.902 24.956 1.00 61.02 77 ASP B CA 1
ATOM 1727 C C . ASP B 1 56 ? -8.241 1.683 25.732 1.00 62.57 77 ASP B C 1
ATOM 1728 O O . ASP B 1 56 ? -9.023 0.820 26.148 1.00 61.60 77 ASP B O 1
ATOM 1733 N N . LEU B 1 57 ? -6.894 1.624 25.907 1.00 58.11 78 LEU B N 1
ATOM 1734 C CA . LEU B 1 57 ? -6.199 0.515 26.582 1.00 57.78 78 LEU B CA 1
ATOM 1735 C C . LEU B 1 57 ? -6.471 0.400 28.073 1.00 66.93 78 LEU B C 1
ATOM 1736 O O . LEU B 1 57 ? -6.141 -0.631 28.671 1.00 66.97 78 LEU B O 1
ATOM 1749 N N . GLU B 1 59 ? -9.570 0.512 29.460 1.00 84.75 80 GLU B N 1
ATOM 1750 C CA . GLU B 1 59 ? -10.797 -0.279 29.563 1.00 82.31 80 GLU B CA 1
ATOM 1751 C C . GLU B 1 59 ? -10.437 -1.760 29.652 1.00 83.47 80 GLU B C 1
ATOM 1752 O O . GLU B 1 59 ? -9.564 -2.233 28.909 1.00 80.97 80 GLU B O 1
ATOM 1758 N N . GLU B 1 60 ? -11.105 -2.480 30.570 1.00 80.08 81 GLU B N 1
ATOM 1759 C CA . GLU B 1 60 ? -10.912 -3.908 30.839 1.00 79.61 81 GLU B CA 1
ATOM 1760 C C . GLU B 1 60 ? -10.839 -4.761 29.567 1.00 82.40 81 GLU B C 1
ATOM 1761 O O . GLU B 1 60 ? -9.939 -5.594 29.458 1.00 82.58 81 GLU B O 1
ATOM 1767 N N . SER B 1 61 ? -11.756 -4.533 28.600 1.00 77.84 82 SER B N 1
ATOM 1768 C CA . SER B 1 61 ? -11.813 -5.269 27.330 1.00 77.41 82 SER B CA 1
ATOM 1769 C C . SER B 1 61 ? -10.526 -5.171 26.506 1.00 76.45 82 SER B C 1
ATOM 1770 O O . SER B 1 61 ? -10.164 -6.128 25.829 1.00 76.49 82 SER B O 1
ATOM 1773 N N . ASN B 1 62 ? -9.837 -4.028 26.583 1.00 69.94 83 ASN B N 1
ATOM 1774 C CA . ASN B 1 62 ? -8.624 -3.728 25.820 1.00 67.99 83 ASN B CA 1
ATOM 1775 C C . ASN B 1 62 ? -7.328 -3.801 26.616 1.00 69.51 83 ASN B C 1
ATOM 1776 O O . ASN B 1 62 ? -6.258 -3.666 26.022 1.00 68.88 83 ASN B O 1
ATOM 1781 N N . ALA B 1 63 ? -7.412 -4.004 27.950 1.00 69.85 84 ALA B N 1
ATOM 1782 C CA . ALA B 1 63 ? -6.247 -4.054 28.847 1.00 69.04 84 ALA B CA 1
ATOM 1783 C C . ALA B 1 63 ? -5.177 -5.072 28.428 1.00 70.92 84 ALA B C 1
ATOM 1784 O O . ALA B 1 63 ? -4.000 -4.856 28.704 1.00 68.96 84 ALA B O 1
ATOM 1786 N N . VAL B 1 64 ? -5.583 -6.151 27.729 1.00 67.38 85 VAL B N 1
ATOM 1787 C CA . VAL B 1 64 ? -4.698 -7.212 27.235 1.00 67.80 85 VAL B CA 1
ATOM 1788 C C . VAL B 1 64 ? -3.574 -6.685 26.279 1.00 67.27 85 VAL B C 1
ATOM 1789 O O . VAL B 1 64 ? -2.501 -7.286 26.197 1.00 67.66 85 VAL B O 1
ATOM 1793 N N . LEU B 1 65 ? -3.830 -5.570 25.576 1.00 59.53 86 LEU B N 1
ATOM 1794 C CA . LEU B 1 65 ? -2.868 -4.965 24.644 1.00 55.92 86 LEU B CA 1
ATOM 1795 C C . LEU B 1 65 ? -1.850 -4.096 25.364 1.00 59.28 86 LEU B C 1
ATOM 1796 O O . LEU B 1 65 ? -0.823 -3.749 24.785 1.00 55.88 86 LEU B O 1
ATOM 1801 N N . TYR B 1 66 ? -2.150 -3.724 26.615 1.00 59.34 87 TYR B N 1
ATOM 1802 C CA . TYR B 1 66 ? -1.325 -2.844 27.435 1.00 59.87 87 TYR B CA 1
ATOM 1803 C C . TYR B 1 66 ? -0.470 -3.621 28.435 1.00 68.68 87 TYR B C 1
ATOM 1804 O O . TYR B 1 66 ? 0.551 -3.132 28.880 1.00 69.42 87 TYR B O 1
ATOM 1813 N N . TYR B 1 67 ? -0.868 -4.871 28.682 1.00 69.58 88 TYR B N 1
ATOM 1814 C CA . TYR B 1 67 ? -0.365 -5.881 29.613 1.00 74.16 88 TYR B CA 1
ATOM 1815 C C . TYR B 1 67 ? 0.958 -6.567 29.172 1.00 77.42 88 TYR B C 1
ATOM 1816 O O . TYR B 1 67 ? 0.915 -7.363 28.229 1.00 77.46 88 TYR B O 1
ATOM 1825 N N . PRO B 1 68 ? 2.125 -6.382 29.845 1.00 73.54 89 PRO B N 1
ATOM 1826 C CA . PRO B 1 68 ? 2.453 -5.456 30.950 1.00 73.65 89 PRO B CA 1
ATOM 1827 C C . PRO B 1 68 ? 2.866 -4.059 30.440 1.00 72.64 89 PRO B C 1
ATOM 1828 O O . PRO B 1 68 ? 3.274 -3.977 29.284 1.00 70.69 89 PRO B O 1
ATOM 1832 N N . PRO B 1 69 ? 2.818 -2.954 31.246 1.00 68.44 90 PRO B N 1
ATOM 1833 C CA . PRO B 1 69 ? 3.196 -1.625 30.703 1.00 65.10 90 PRO B CA 1
ATOM 1834 C C . PRO B 1 69 ? 4.622 -1.536 30.149 1.00 66.28 90 PRO B C 1
ATOM 1835 O O . PRO B 1 69 ? 4.851 -0.822 29.179 1.00 64.23 90 PRO B O 1
ATOM 1839 N N . ARG B 1 70 ? 5.566 -2.288 30.731 1.00 63.14 91 ARG B N 1
ATOM 1840 C CA . ARG B 1 70 ? 6.949 -2.397 30.252 1.00 62.23 91 ARG B CA 1
ATOM 1841 C C . ARG B 1 70 ? 7.344 -3.882 30.276 1.00 67.18 91 ARG B C 1
ATOM 1842 O O . ARG B 1 70 ? 6.707 -4.637 31.017 1.00 67.71 91 ARG B O 1
ATOM 1850 N N . PRO B 1 71 ? 8.328 -4.349 29.460 1.00 64.52 92 PRO B N 1
ATOM 1851 C CA . PRO B 1 71 ? 8.649 -5.790 29.452 1.00 67.43 92 PRO B CA 1
ATOM 1852 C C . PRO B 1 71 ? 9.055 -6.391 30.800 1.00 78.68 92 PRO B C 1
ATOM 1853 O O . PRO B 1 71 ? 10.122 -6.073 31.328 1.00 80.80 92 PRO B O 1
ATOM 1857 N N . ILE B 1 72 ? 8.183 -7.253 31.367 1.00 78.81 93 ILE B N 1
ATOM 1858 C CA . ILE B 1 72 ? 8.488 -7.936 32.624 1.00 85.72 93 ILE B CA 1
ATOM 1859 C C . ILE B 1 72 ? 9.180 -9.263 32.263 1.00 95.82 93 ILE B C 1
ATOM 1860 O O . ILE B 1 72 ? 8.525 -10.243 31.905 1.00 96.45 93 ILE B O 1
ATOM 1865 N N . GLY B 1 73 ? 10.512 -9.218 32.250 1.00 96.37 94 GLY B N 1
ATOM 1866 C CA . GLY B 1 73 ? 11.372 -10.340 31.891 1.00 100.98 94 GLY B CA 1
ATOM 1867 C C . GLY B 1 73 ? 11.285 -10.685 30.418 1.00 101.37 94 GLY B C 1
ATOM 1868 O O . GLY B 1 73 ? 12.068 -10.180 29.606 1.00 98.31 94 GLY B O 1
ATOM 1869 N N . ASP B 1 74 ? 10.309 -11.538 30.069 1.00 98.41 95 ASP B N 1
ATOM 1870 C CA . ASP B 1 74 ? 10.059 -11.992 28.699 1.00 94.67 95 ASP B CA 1
ATOM 1871 C C . ASP B 1 74 ? 8.685 -11.579 28.170 1.00 92.55 95 ASP B C 1
ATOM 1872 O O . ASP B 1 74 ? 8.486 -11.558 26.954 1.00 88.21 95 ASP B O 1
ATOM 1877 N N . ARG B 1 75 ? 7.748 -11.247 29.081 1.00 88.96 96 ARG B N 1
ATOM 1878 C CA . ARG B 1 75 ? 6.395 -10.809 28.744 1.00 84.70 96 ARG B CA 1
ATOM 1879 C C . ARG B 1 75 ? 6.436 -9.349 28.270 1.00 83.91 96 ARG B C 1
ATOM 1880 O O . ARG B 1 75 ? 6.833 -8.467 29.035 1.00 84.55 96 ARG B O 1
ATOM 1888 N N . LYS B 1 76 ? 6.064 -9.100 27.006 1.00 74.92 97 LYS B N 1
ATOM 1889 C CA . LYS B 1 76 ? 6.014 -7.741 26.457 1.00 69.67 97 LYS B CA 1
ATOM 1890 C C . LYS B 1 76 ? 4.652 -7.422 25.847 1.00 71.36 97 LYS B C 1
ATOM 1891 O O . LYS B 1 76 ? 4.021 -8.310 25.261 1.00 71.83 97 LYS B O 1
ATOM 1897 N N . ASN B 1 77 ? 4.187 -6.163 26.001 1.00 56.30 98 ASN B N 1
ATOM 1898 C CA . ASN B 1 77 ? 2.893 -5.751 25.447 1.00 52.95 98 ASN B CA 1
ATOM 1899 C C . ASN B 1 77 ? 2.975 -5.500 23.929 1.00 53.53 98 ASN B C 1
ATOM 1900 O O . ASN B 1 77 ? 4.058 -5.636 23.351 1.00 53.23 98 ASN B O 1
ATOM 1905 N N . LEU B 1 78 ? 1.833 -5.169 23.286 1.00 47.96 99 LEU B N 1
ATOM 1906 C CA . LEU B 1 78 ? 1.771 -4.941 21.841 1.00 45.52 99 LEU B CA 1
ATOM 1907 C C . LEU B 1 78 ? 2.721 -3.829 21.355 1.00 46.59 99 LEU B C 1
ATOM 1908 O O . LEU B 1 78 ? 3.436 -4.045 20.367 1.00 45.36 99 LEU B O 1
ATOM 1913 N N . PHE B 1 79 ? 2.763 -2.671 22.060 1.00 41.77 100 PHE B N 1
ATOM 1914 C CA . PHE B 1 79 ? 3.671 -1.597 21.656 1.00 39.63 100 PHE B CA 1
ATOM 1915 C C . PHE B 1 79 ? 5.141 -2.027 21.745 1.00 45.06 100 PHE B C 1
ATOM 1916 O O . PHE B 1 79 ? 5.897 -1.742 20.819 1.00 43.96 100 PHE B O 1
ATOM 1924 N N . SER B 1 80 ? 5.537 -2.726 22.815 1.00 43.79 101 SER B N 1
ATOM 1925 C CA . SER B 1 80 ? 6.901 -3.230 22.987 1.00 46.05 101 SER B CA 1
ATOM 1926 C C . SER B 1 80 ? 7.315 -4.165 21.837 1.00 52.30 101 SER B C 1
ATOM 1927 O O . SER B 1 80 ? 8.451 -4.076 21.359 1.00 54.02 101 SER B O 1
ATOM 1930 N N . THR B 1 81 ? 6.381 -5.030 21.384 1.00 48.49 102 THR B N 1
ATOM 1931 C CA . THR B 1 81 ? 6.571 -5.963 20.271 1.00 49.31 102 THR B CA 1
ATOM 1932 C C . THR B 1 81 ? 6.779 -5.137 18.999 1.00 50.94 102 THR B C 1
ATOM 1933 O O . THR B 1 81 ? 7.751 -5.377 18.279 1.00 51.75 102 THR B O 1
ATOM 1937 N N . ILE B 1 82 ? 5.875 -4.154 18.744 1.00 44.23 103 ILE B N 1
ATOM 1938 C CA . ILE B 1 82 ? 5.951 -3.267 17.582 1.00 42.68 103 ILE B CA 1
ATOM 1939 C C . ILE B 1 82 ? 7.302 -2.543 17.548 1.00 45.90 103 ILE B C 1
ATOM 1940 O O . ILE B 1 82 ? 8.000 -2.599 16.536 1.00 46.32 103 ILE B O 1
ATOM 1945 N N . PHE B 1 83 ? 7.675 -1.899 18.667 1.00 42.75 104 PHE B N 1
ATOM 1946 C CA . PHE B 1 83 ? 8.914 -1.131 18.783 1.00 43.86 104 PHE B CA 1
ATOM 1947 C C . PHE B 1 83 ? 10.124 -2.003 18.495 1.00 52.01 104 PHE B C 1
ATOM 1948 O O . PHE B 1 83 ? 10.969 -1.609 17.698 1.00 51.63 104 PHE B O 1
ATOM 1956 N N . GLY B 1 84 ? 10.161 -3.185 19.116 1.00 51.48 105 GLY B N 1
ATOM 1957 C CA . GLY B 1 84 ? 11.203 -4.186 18.928 1.00 55.48 105 GLY B CA 1
ATOM 1958 C C . GLY B 1 84 ? 11.334 -4.623 17.483 1.00 58.97 105 GLY B C 1
ATOM 1959 O O . GLY B 1 84 ? 12.450 -4.740 16.991 1.00 62.06 105 GLY B O 1
ATOM 1960 N N . LEU B 1 85 ? 10.213 -4.827 16.773 1.00 52.29 106 LEU B N 1
ATOM 1961 C CA . LEU B 1 85 ? 10.239 -5.226 15.363 1.00 52.78 106 LEU B CA 1
ATOM 1962 C C . LEU B 1 85 ? 10.737 -4.123 14.444 1.00 56.30 106 LEU B C 1
ATOM 1963 O O . LEU B 1 85 ? 11.487 -4.418 13.521 1.00 58.25 106 LEU B O 1
ATOM 1968 N N . ILE B 1 86 ? 10.348 -2.852 14.696 1.00 50.63 107 ILE B N 1
ATOM 1969 C CA . ILE B 1 86 ? 10.845 -1.728 13.892 1.00 49.75 107 ILE B CA 1
ATOM 1970 C C . ILE B 1 86 ? 12.372 -1.612 14.110 1.00 57.10 107 ILE B C 1
ATOM 1971 O O . ILE B 1 86 ? 13.123 -1.467 13.141 1.00 59.11 107 ILE B O 1
ATOM 1976 N N . ASN B 1 87 ? 12.820 -1.689 15.382 1.00 53.66 108 ASN B N 1
ATOM 1977 C CA . ASN B 1 87 ? 14.242 -1.609 15.727 1.00 56.45 108 ASN B CA 1
ATOM 1978 C C . ASN B 1 87 ? 15.064 -2.764 15.122 1.00 65.65 108 ASN B C 1
ATOM 1979 O O . ASN B 1 87 ? 16.222 -2.565 14.767 1.00 67.55 108 ASN B O 1
ATOM 1984 N N . SER B 1 88 ? 14.462 -3.950 14.972 1.00 63.75 109 SER B N 1
ATOM 1985 C CA . SER B 1 88 ? 15.143 -5.105 14.370 1.00 68.61 109 SER B CA 1
ATOM 1986 C C . SER B 1 88 ? 14.966 -5.164 12.844 1.00 72.76 109 SER B C 1
ATOM 1987 O O . SER B 1 88 ? 15.315 -6.169 12.235 1.00 76.54 109 SER B O 1
ATOM 1990 N N . ASN B 1 89 ? 14.400 -4.093 12.226 1.00 68.67 110 ASN B N 1
ATOM 1991 C CA . ASN B 1 89 ? 14.109 -3.970 10.786 1.00 70.23 110 ASN B CA 1
ATOM 1992 C C . ASN B 1 89 ? 13.167 -5.100 10.290 1.00 72.37 110 ASN B C 1
ATOM 1993 O O . ASN B 1 89 ? 13.349 -5.630 9.200 1.00 76.25 110 ASN B O 1
ATOM 1998 N N . SER B 1 90 ? 12.174 -5.466 11.106 1.00 63.38 111 SER B N 1
ATOM 1999 C CA . SER B 1 90 ? 11.218 -6.537 10.797 1.00 62.59 111 SER B CA 1
ATOM 2000 C C . SER B 1 90 ? 9.787 -6.015 10.549 1.00 62.32 111 SER B C 1
ATOM 2001 O O . SER B 1 90 ? 8.883 -6.816 10.268 1.00 62.03 111 SER B O 1
ATOM 2004 N N . LEU B 1 91 ? 9.578 -4.678 10.644 1.00 55.22 112 LEU B N 1
ATOM 2005 C CA . LEU B 1 91 ? 8.241 -4.110 10.468 1.00 51.42 112 LEU B CA 1
ATOM 2006 C C . LEU B 1 91 ? 8.281 -2.730 9.830 1.00 55.36 112 LEU B C 1
ATOM 2007 O O . LEU B 1 91 ? 8.944 -1.821 10.346 1.00 54.54 112 LEU B O 1
ATOM 2012 N N . ASP B 1 92 ? 7.538 -2.577 8.718 1.00 52.38 113 ASP B N 1
ATOM 2013 C CA . ASP B 1 92 ? 7.393 -1.307 8.011 1.00 51.75 113 ASP B CA 1
ATOM 2014 C C . ASP B 1 92 ? 6.174 -0.583 8.575 1.00 51.99 113 ASP B C 1
ATOM 2015 O O . ASP B 1 92 ? 5.063 -1.142 8.605 1.00 50.84 113 ASP B O 1
ATOM 2020 N N . VAL B 1 93 ? 6.397 0.643 9.064 1.00 45.61 114 VAL B N 1
ATOM 2021 C CA . VAL B 1 93 ? 5.345 1.501 9.609 1.00 42.28 114 VAL B CA 1
ATOM 2022 C C . VAL B 1 93 ? 5.326 2.833 8.834 1.00 47.08 114 VAL B C 1
ATOM 2023 O O . VAL B 1 93 ? 6.327 3.198 8.212 1.00 48.20 114 VAL B O 1
ATOM 2027 N N . TYR B 1 94 ? 4.181 3.529 8.821 1.00 42.46 115 TYR B N 1
ATOM 2028 C CA . TYR B 1 94 ? 4.018 4.711 7.978 1.00 43.55 115 TYR B CA 1
ATOM 2029 C C . TYR B 1 94 ? 3.589 5.935 8.726 1.00 46.76 115 TYR B C 1
ATOM 2030 O O . TYR B 1 94 ? 2.855 5.834 9.704 1.00 44.66 115 TYR B O 1
ATOM 2039 N N . GLU B 1 95 ? 4.027 7.098 8.245 1.00 44.09 116 GLU B N 1
ATOM 2040 C CA . GLU B 1 95 ? 3.739 8.400 8.835 1.00 44.38 116 GLU B CA 1
ATOM 2041 C C . GLU B 1 95 ? 2.253 8.643 9.044 1.00 48.92 116 GLU B C 1
ATOM 2042 O O . GLU B 1 95 ? 1.443 8.335 8.162 1.00 49.17 116 GLU B O 1
ATOM 2048 N N . TYR B 1 96 ? 1.896 9.196 10.209 1.00 46.36 117 TYR B N 1
ATOM 2049 C CA . TYR B 1 96 ? 0.519 9.564 10.483 1.00 48.77 117 TYR B CA 1
ATOM 2050 C C . TYR B 1 96 ? 0.264 10.920 9.786 1.00 56.81 117 TYR B C 1
ATOM 2051 O O . TYR B 1 96 ? 0.935 11.917 10.074 1.00 58.32 117 TYR B O 1
ATOM 2060 N N . LEU B 1 97 ? -0.682 10.924 8.846 1.00 54.48 118 LEU B N 1
ATOM 2061 C CA . LEU B 1 97 ? -1.083 12.094 8.072 1.00 58.06 118 LEU B CA 1
ATOM 2062 C C . LEU B 1 97 ? -2.528 12.407 8.421 1.00 65.22 118 LEU B C 1
ATOM 2063 O O . LEU B 1 97 ? -3.326 11.493 8.582 1.00 63.22 118 LEU B O 1
ATOM 2068 N N . ASP B 1 98 ? -2.860 13.685 8.590 1.00 67.89 119 ASP B N 1
ATOM 2069 C CA . ASP B 1 98 ? -4.215 14.077 8.962 1.00 72.53 119 ASP B CA 1
ATOM 2070 C C . ASP B 1 98 ? -5.167 14.119 7.759 1.00 79.96 119 ASP B C 1
ATOM 2071 O O . ASP B 1 98 ? -5.146 15.071 6.975 1.00 82.88 119 ASP B O 1
ATOM 2076 N N . GLY B 1 99 ? -5.994 13.086 7.635 1.00 75.88 120 GLY B N 1
ATOM 2077 C CA . GLY B 1 99 ? -6.991 13.001 6.576 1.00 78.86 120 GLY B CA 1
ATOM 2078 C C . GLY B 1 99 ? -6.965 11.746 5.726 1.00 78.59 120 GLY B C 1
ATOM 2079 O O . GLY B 1 99 ? -8.005 11.371 5.177 1.00 80.87 120 GLY B O 1
ATOM 2080 N N . PHE B 1 100 ? -5.783 11.096 5.589 1.00 69.16 121 PHE B N 1
ATOM 2081 C CA . PHE B 1 100 ? -5.607 9.891 4.761 1.00 66.09 121 PHE B CA 1
ATOM 2082 C C . PHE B 1 100 ? -4.398 9.040 5.167 1.00 65.53 121 PHE B C 1
ATOM 2083 O O . PHE B 1 100 ? -3.519 9.518 5.890 1.00 63.03 121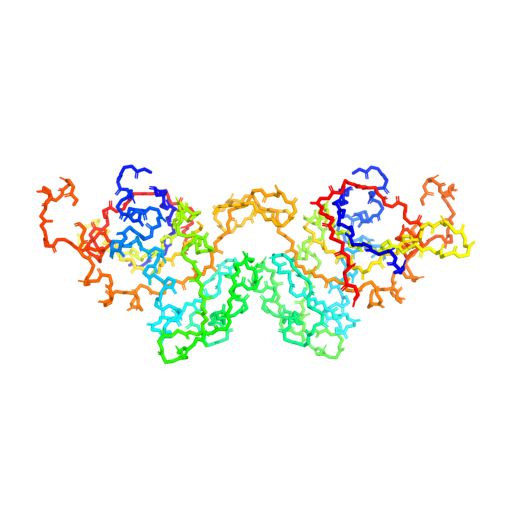 PHE B O 1
ATOM 2091 N N . GLU B 1 101 ? -4.345 7.782 4.676 1.00 60.82 122 GLU B N 1
ATOM 2092 C CA . GLU B 1 101 ? -3.221 6.875 4.935 1.00 57.11 122 GLU B CA 1
ATOM 2093 C C . GLU B 1 101 ? -2.563 6.540 3.617 1.00 64.60 122 GLU B C 1
ATOM 2094 O O . GLU B 1 101 ? -3.253 6.232 2.641 1.00 68.46 122 GLU B O 1
ATOM 2100 N N . ALA B 1 102 ? -1.230 6.629 3.583 1.00 60.10 123 ALA B N 1
ATOM 2101 C CA . ALA B 1 102 ? -0.421 6.316 2.410 1.00 61.84 123 ALA B CA 1
ATOM 2102 C C . ALA B 1 102 ? 0.664 5.346 2.852 1.00 63.01 123 ALA B C 1
ATOM 2103 O O . ALA B 1 102 ? 1.525 5.703 3.658 1.00 61.68 123 ALA B O 1
ATOM 2105 N N . PHE B 1 103 ? 0.562 4.090 2.396 1.00 59.22 124 PHE B N 1
ATOM 2106 C CA . PHE B 1 103 ? 1.506 3.035 2.758 1.00 57.09 124 PHE B CA 1
ATOM 2107 C C . PHE B 1 103 ? 2.530 2.846 1.634 1.00 65.20 124 PHE B C 1
ATOM 2108 O O . PHE B 1 103 ? 2.726 1.745 1.108 1.00 67.17 124 PHE B O 1
ATOM 2116 N N . THR B 1 104 ? 3.180 3.961 1.282 1.00 62.67 125 THR B N 1
ATOM 2117 C CA . THR B 1 104 ? 4.170 4.083 0.213 1.00 64.34 125 THR B CA 1
ATOM 2118 C C . THR B 1 104 ? 5.545 4.377 0.807 1.00 67.87 125 THR B C 1
ATOM 2119 O O . THR B 1 104 ? 5.626 4.855 1.943 1.00 64.03 125 THR B O 1
ATOM 2123 N N . ASP B 1 105 ? 6.620 4.114 0.027 1.00 67.61 126 ASP B N 1
ATOM 2124 C CA . ASP B 1 105 ? 8.017 4.334 0.427 1.00 68.50 126 ASP B CA 1
ATOM 2125 C C . ASP B 1 105 ? 8.306 5.762 0.891 1.00 71.16 126 ASP B C 1
ATOM 2126 O O . ASP B 1 105 ? 9.108 5.951 1.811 1.00 69.56 126 ASP B O 1
ATOM 2131 N N . GLN B 1 106 ? 7.618 6.750 0.285 1.00 67.49 127 GLN B N 1
ATOM 2132 C CA . GLN B 1 106 ? 7.720 8.170 0.624 1.00 66.32 127 GLN B CA 1
ATOM 2133 C C . GLN B 1 106 ? 7.317 8.413 2.089 1.00 66.18 127 GLN B C 1
ATOM 2134 O O . GLN B 1 106 ? 7.958 9.220 2.771 1.00 64.02 127 GLN B O 1
ATOM 2140 N N . TYR B 1 107 ? 6.263 7.716 2.562 1.00 60.45 128 TYR B N 1
ATOM 2141 C CA . TYR B 1 107 ? 5.746 7.912 3.911 1.00 57.27 128 TYR B CA 1
ATOM 2142 C C . TYR B 1 107 ? 6.171 6.828 4.906 1.00 56.06 128 TYR B C 1
ATOM 2143 O O . TYR B 1 107 ? 5.710 6.849 6.050 1.00 52.54 128 TYR B O 1
ATOM 2152 N N . LYS B 1 108 ? 7.117 5.951 4.508 1.00 52.47 129 LYS B N 1
ATOM 2153 C CA . LYS B 1 108 ? 7.683 4.922 5.379 1.00 51.80 129 LYS B CA 1
ATOM 2154 C C . LYS B 1 108 ? 8.470 5.641 6.473 1.00 55.72 129 LYS B C 1
ATOM 2155 O O . LYS B 1 108 ? 9.223 6.574 6.187 1.00 56.43 129 LYS B O 1
ATOM 2161 N N . ILE B 1 109 ? 8.251 5.247 7.723 1.00 51.02 130 ILE B N 1
ATOM 2162 C CA . ILE B 1 109 ? 8.923 5.847 8.871 1.00 48.70 130 ILE B CA 1
ATOM 2163 C C . ILE B 1 109 ? 10.424 5.547 8.835 1.00 53.02 130 ILE B C 1
ATOM 2164 O O . ILE B 1 109 ? 10.819 4.427 8.522 1.00 54.27 130 ILE B O 1
ATOM 2169 N N . LYS B 1 110 ? 11.249 6.552 9.121 1.00 48.16 131 LYS B N 1
ATOM 2170 C CA . LYS B 1 110 ? 12.697 6.398 9.259 1.00 49.52 131 LYS B CA 1
ATOM 2171 C C . LYS B 1 110 ? 12.873 6.366 10.773 1.00 52.53 131 LYS B C 1
ATOM 2172 O O . LYS B 1 110 ? 12.608 7.369 11.424 1.00 50.39 131 LYS B O 1
ATOM 2178 N N . PHE B 1 111 ? 13.214 5.191 11.333 1.00 51.23 132 PHE B N 1
ATOM 2179 C CA . PHE B 1 111 ? 13.314 4.927 12.773 1.00 48.92 132 PHE B CA 1
ATOM 2180 C C . PHE B 1 111 ? 14.076 5.989 13.587 1.00 51.75 132 PHE B C 1
ATOM 2181 O O . PHE B 1 111 ? 13.553 6.396 14.626 1.00 49.20 132 PHE B O 1
ATOM 2189 N N . GLN B 1 112 ? 15.261 6.458 13.124 1.00 50.38 133 GLN B N 1
ATOM 2190 C CA . GLN B 1 112 ? 16.043 7.475 13.849 1.00 48.98 133 GLN B CA 1
ATOM 2191 C C . GLN B 1 112 ? 15.299 8.810 13.940 1.00 52.54 133 GLN B C 1
ATOM 2192 O O . GLN B 1 112 ? 15.293 9.450 15.005 1.00 51.17 133 GLN B O 1
ATOM 2198 N N . GLU B 1 113 ? 14.671 9.213 12.821 1.00 49.47 134 GLU B N 1
ATOM 2199 C CA . GLU B 1 113 ? 13.868 10.428 12.711 1.00 48.95 134 GLU B CA 1
ATOM 2200 C C . GLU B 1 113 ? 12.689 10.324 13.669 1.00 47.65 134 GLU B C 1
ATOM 2201 O O . GLU B 1 113 ? 12.382 11.303 14.334 1.00 46.57 134 GLU B O 1
ATOM 2207 N N . PHE B 1 114 ? 12.079 9.124 13.787 1.00 42.89 135 PHE B N 1
ATOM 2208 C CA . PHE B 1 114 ? 10.978 8.852 14.715 1.00 41.26 135 PHE B CA 1
ATOM 2209 C C . PHE B 1 114 ? 11.437 9.043 16.173 1.00 43.35 135 PHE B C 1
ATOM 2210 O O . PHE B 1 114 ? 10.752 9.711 16.948 1.00 42.01 135 PHE B O 1
ATOM 2218 N N . LEU B 1 115 ? 12.601 8.468 16.529 1.00 38.67 136 LEU B N 1
ATOM 2219 C CA . LEU B 1 115 ? 13.165 8.569 17.876 1.00 38.30 136 LEU B CA 1
ATOM 2220 C C . LEU B 1 115 ? 13.472 10.016 18.251 1.00 41.99 136 LEU B C 1
ATOM 2221 O O . LEU B 1 115 ? 13.152 10.444 19.361 1.00 40.11 136 LEU B O 1
ATOM 2226 N N . ASP B 1 116 ? 14.065 10.772 17.305 1.00 41.10 137 ASP B N 1
ATOM 2227 C CA . ASP B 1 116 ? 14.407 12.181 17.490 1.00 41.23 137 ASP B CA 1
ATOM 2228 C C . ASP B 1 116 ? 13.159 13.028 17.616 1.00 43.62 137 ASP B C 1
ATOM 2229 O O . ASP B 1 116 ? 13.094 13.870 18.506 1.00 42.50 137 ASP B O 1
ATOM 2234 N N . ARG B 1 117 ? 12.158 12.772 16.749 1.00 40.49 138 ARG B N 1
ATOM 2235 C CA . ARG B 1 117 ? 10.891 13.499 16.728 1.00 41.54 138 ARG B CA 1
ATOM 2236 C C . ARG B 1 117 ? 10.134 13.373 18.047 1.00 43.89 138 ARG B C 1
ATOM 2237 O O . ARG B 1 117 ? 9.556 14.360 18.499 1.00 43.31 138 ARG B O 1
ATOM 2245 N N . PHE B 1 118 ? 10.141 12.172 18.662 1.00 39.60 139 PHE B N 1
ATOM 2246 C CA . PHE B 1 118 ? 9.358 11.952 19.877 1.00 39.72 139 PHE B CA 1
ATOM 2247 C C . PHE B 1 118 ? 10.176 11.946 21.170 1.00 45.98 139 PHE B C 1
ATOM 2248 O O . PHE B 1 118 ? 9.644 11.601 22.224 1.00 47.21 139 PHE B O 1
ATOM 2256 N N . GLY B 1 119 ? 11.412 12.418 21.093 1.00 44.29 140 GLY B N 1
ATOM 2257 C CA . GLY B 1 119 ? 12.305 12.541 22.241 1.00 44.88 140 GLY B CA 1
ATOM 2258 C C . GLY B 1 119 ? 12.603 11.256 22.981 1.00 46.36 140 GLY B C 1
ATOM 2259 O O . GLY B 1 119 ? 12.649 11.242 24.214 1.00 46.17 140 GLY B O 1
ATOM 2260 N N . ILE B 1 120 ? 12.782 10.161 22.231 1.00 42.22 141 ILE B N 1
ATOM 2261 C CA . ILE B 1 120 ? 13.109 8.869 22.828 1.00 41.76 141 ILE B CA 1
ATOM 2262 C C . ILE B 1 120 ? 14.627 8.767 22.856 1.00 49.28 141 ILE B C 1
ATOM 2263 O O . ILE B 1 120 ? 15.255 8.805 21.791 1.00 49.12 141 ILE B O 1
ATOM 2268 N N . TYR B 1 121 ? 15.221 8.674 24.068 1.00 49.06 142 TYR B N 1
ATOM 2269 C CA . TYR B 1 121 ? 16.674 8.555 24.204 1.00 50.89 142 TYR B CA 1
ATOM 2270 C C . TYR B 1 121 ? 17.174 7.239 23.614 1.00 54.67 142 TYR B C 1
ATOM 2271 O O . TYR B 1 121 ? 16.596 6.176 23.858 1.00 53.46 142 TYR B O 1
ATOM 2280 N N . TYR B 1 122 ? 18.251 7.321 22.835 1.00 60.25 143 TYR B N 1
ATOM 2281 C CA . TYR B 1 122 ? 18.861 6.150 22.222 1.00 60.14 143 TYR B CA 1
ATOM 2282 C C . TYR B 1 122 ? 20.369 6.282 22.213 1.00 65.25 143 TYR B C 1
ATOM 2283 O O . TYR B 1 122 ? 20.910 7.374 22.395 1.00 63.70 143 TYR B O 1
ATOM 2292 N N . GLN B 1 123 ? 21.039 5.161 21.998 1.00 64.10 144 GLN B N 1
ATOM 2293 C CA . GLN B 1 123 ? 22.482 5.073 21.930 1.00 65.22 144 GLN B CA 1
ATOM 2294 C C . GLN B 1 123 ? 22.831 4.225 20.710 1.00 69.55 144 GLN B C 1
ATOM 2295 O O . GLN B 1 123 ? 21.949 3.512 20.204 1.00 67.36 144 GLN B O 1
ATOM 2301 N N . PRO B 1 124 ? 24.091 4.282 20.207 1.00 68.66 145 PRO B N 1
ATOM 2302 C CA . PRO B 1 124 ? 24.445 3.437 19.058 1.00 70.23 145 PRO B CA 1
ATOM 2303 C C . PRO B 1 124 ? 24.327 1.957 19.413 1.00 77.34 145 PRO B C 1
ATOM 2304 O O . PRO B 1 124 ? 24.558 1.571 20.562 1.00 76.54 145 PRO B O 1
ATOM 2308 N N . SER B 1 125 ? 23.897 1.147 18.442 1.00 76.87 146 SER B N 1
ATOM 2309 C CA . SER B 1 125 ? 23.740 -0.292 18.611 1.00 79.71 146 SER B CA 1
ATOM 2310 C C . SER B 1 125 ? 25.106 -0.990 18.572 1.00 89.40 146 SER B C 1
ATOM 2311 O O . SER B 1 125 ? 25.967 -0.599 17.776 1.00 90.05 146 SER B O 1
ATOM 2314 N N . THR B 1 126 ? 25.297 -2.021 19.429 1.00 89.59 147 THR B N 1
ATOM 2315 C CA . THR B 1 126 ? 26.523 -2.832 19.484 1.00 92.74 147 THR B CA 1
ATOM 2316 C C . THR B 1 126 ? 26.423 -4.033 18.522 1.00 101.00 147 THR B C 1
ATOM 2317 O O . THR B 1 126 ? 27.413 -4.742 18.316 1.00 103.46 147 THR B O 1
ATOM 2321 N N . ASN B 1 127 ? 25.224 -4.250 17.934 1.00 99.17 148 ASN B N 1
ATOM 2322 C CA . ASN B 1 127 ? 24.930 -5.313 16.969 1.00 99.37 148 ASN B CA 1
ATOM 2323 C C . ASN B 1 127 ? 23.845 -4.824 16.006 1.00 102.11 148 ASN B C 1
ATOM 2324 O O . ASN B 1 127 ? 22.656 -5.018 16.264 1.00 101.44 148 ASN B O 1
ATOM 2329 N N . LYS B 1 128 ? 24.267 -4.172 14.897 1.00 98.11 149 LYS B N 1
ATOM 2330 C CA . LYS B 1 128 ? 23.386 -3.595 13.874 1.00 97.02 149 LYS B CA 1
ATOM 2331 C C . LYS B 1 128 ? 22.447 -4.612 13.205 1.00 100.53 149 LYS B C 1
ATOM 2332 O O . LYS B 1 128 ? 21.397 -4.209 12.680 1.00 99.58 149 LYS B O 1
ATOM 2338 N N . ASN B 1 129 ? 22.810 -5.920 13.252 1.00 97.06 150 ASN B N 1
ATOM 2339 C CA . ASN B 1 129 ? 22.010 -7.019 12.704 1.00 97.56 150 ASN B CA 1
ATOM 2340 C C . ASN B 1 129 ? 20.785 -7.297 13.570 1.00 99.51 150 ASN B C 1
ATOM 2341 O O . ASN B 1 129 ? 19.716 -7.615 13.028 1.00 100.39 150 ASN B O 1
ATOM 2346 N N . ALA B 1 130 ? 20.934 -7.167 14.904 1.00 92.70 151 ALA B N 1
ATOM 2347 C CA . ALA B 1 130 ? 19.839 -7.391 15.847 1.00 91.16 151 ALA B CA 1
ATOM 2348 C C . ALA B 1 130 ? 18.977 -6.138 16.030 1.00 89.10 151 ALA B C 1
ATOM 2349 O O . ALA B 1 130 ? 17.757 -6.255 16.145 1.00 88.48 151 ALA B O 1
ATOM 2351 N N . GLU B 1 131 ? 19.609 -4.946 16.080 1.00 80.88 152 GLU B N 1
ATOM 2352 C CA . GLU B 1 131 ? 18.903 -3.684 16.286 1.00 77.00 152 GLU B CA 1
ATOM 2353 C C . GLU B 1 131 ? 19.598 -2.478 15.647 1.00 77.04 152 GLU B C 1
ATOM 2354 O O . GLU B 1 131 ? 20.822 -2.408 15.615 1.00 76.92 152 GLU B O 1
ATOM 2360 N N . LEU B 1 132 ? 18.794 -1.533 15.135 1.00 70.48 153 LEU B N 1
ATOM 2361 C CA . LEU B 1 132 ? 19.254 -0.300 14.506 1.00 67.86 153 LEU B CA 1
ATOM 2362 C C . LEU B 1 132 ? 19.868 0.635 15.546 1.00 70.31 153 LEU B C 1
ATOM 2363 O O . LEU B 1 132 ? 20.849 1.318 15.244 1.00 70.63 153 LEU B O 1
ATOM 2368 N N . PHE B 1 133 ? 19.288 0.663 16.765 1.00 65.10 154 PHE B N 1
ATOM 2369 C CA . PHE B 1 133 ? 19.744 1.474 17.900 1.00 63.76 154 PHE B CA 1
ATOM 2370 C C . PHE B 1 133 ? 19.565 0.744 19.204 1.00 68.04 154 PHE B C 1
ATOM 2371 O O . PHE B 1 133 ? 18.714 -0.146 19.303 1.00 67.47 154 PHE B O 1
ATOM 2379 N N . LYS B 1 134 ? 20.358 1.134 20.216 1.00 65.36 155 LYS B N 1
ATOM 2380 C CA . LYS B 1 134 ? 20.226 0.592 21.553 1.00 65.47 155 LYS B CA 1
ATOM 2381 C C . LYS B 1 134 ? 19.249 1.520 22.272 1.00 66.60 155 LYS B C 1
ATOM 2382 O O . LYS B 1 134 ? 19.525 2.715 22.441 1.00 64.79 155 LYS B O 1
ATOM 2388 N N . VAL B 1 135 ? 18.073 0.988 22.625 1.00 58.17 156 VAL B N 1
ATOM 2389 C CA . VAL B 1 135 ? 17.032 1.743 23.316 1.00 54.44 156 VAL B CA 1
ATOM 2390 C C . VAL B 1 135 ? 16.639 0.966 24.571 1.00 59.63 156 VAL B C 1
ATOM 2391 O O . VAL B 1 135 ? 16.218 -0.192 24.458 1.00 60.35 156 VAL B O 1
ATOM 2395 N N . ALA B 1 136 ? 16.811 1.587 25.757 1.00 56.72 157 ALA B N 1
ATOM 2396 C CA . ALA B 1 136 ? 16.463 0.989 27.050 1.00 59.67 157 ALA B CA 1
ATOM 2397 C C . ALA B 1 136 ? 14.951 0.917 27.168 1.00 60.80 157 ALA B C 1
ATOM 2398 O O . ALA B 1 136 ? 14.265 1.783 26.621 1.00 56.76 157 ALA B O 1
ATOM 2400 N N . ASP B 1 137 ? 14.418 -0.091 27.881 1.00 59.74 158 ASP B N 1
ATOM 2401 C CA . ASP B 1 137 ? 12.971 -0.270 28.066 1.00 56.93 158 ASP B CA 1
ATOM 2402 C C . ASP B 1 137 ? 12.287 0.953 28.696 1.00 59.36 158 ASP B C 1
ATOM 2403 O O . ASP B 1 137 ? 11.190 1.316 28.270 1.00 55.41 158 ASP B O 1
ATOM 2408 N N . SER B 1 138 ? 12.944 1.599 29.684 1.00 58.55 159 SER B N 1
ATOM 2409 C CA . SER B 1 138 ? 12.408 2.780 30.371 1.00 57.71 159 SER B CA 1
ATOM 2410 C C . SER B 1 138 ? 12.194 3.991 29.432 1.00 59.40 159 SER B C 1
ATOM 2411 O O . SER B 1 138 ? 11.376 4.867 29.736 1.00 59.27 159 SER B O 1
ATOM 2414 N N . ASP B 1 139 ? 12.918 4.035 28.298 1.00 52.55 160 ASP B N 1
ATOM 2415 C CA . ASP B 1 139 ? 12.782 5.111 27.317 1.00 48.68 160 ASP B CA 1
ATOM 2416 C C . ASP B 1 139 ? 11.799 4.762 26.215 1.00 50.39 160 ASP B C 1
ATOM 2417 O O . ASP B 1 139 ? 11.384 5.663 25.485 1.00 47.43 160 ASP B O 1
ATOM 2422 N N . ILE B 1 140 ? 11.411 3.468 26.094 1.00 48.28 161 ILE B N 1
ATOM 2423 C CA . ILE B 1 140 ? 10.415 3.004 25.115 1.00 45.55 161 ILE B CA 1
ATOM 2424 C C . ILE B 1 140 ? 9.055 3.374 25.654 1.00 48.59 161 ILE B C 1
ATOM 2425 O O . ILE B 1 140 ? 8.741 2.978 26.775 1.00 49.98 161 ILE B O 1
ATOM 2430 N N . PRO B 1 141 ? 8.235 4.140 24.913 1.00 43.38 162 PRO B N 1
ATOM 2431 C CA . PRO B 1 141 ? 6.991 4.620 25.506 1.00 43.38 162 PRO B CA 1
ATOM 2432 C C . PRO B 1 141 ? 5.848 3.606 25.536 1.00 46.50 162 PRO B C 1
ATOM 2433 O O . PRO B 1 141 ? 4.711 4.006 25.342 1.00 45.85 162 PRO B O 1
ATOM 2437 N N . SER B 1 142 ? 6.136 2.318 25.838 1.00 43.86 163 SER B N 1
ATOM 2438 C CA . SER B 1 142 ? 5.153 1.233 25.915 1.00 44.61 163 SER B CA 1
ATOM 2439 C C . SER B 1 142 ? 4.103 1.444 27.015 1.00 51.17 163 SER B C 1
ATOM 2440 O O . SER B 1 142 ? 2.969 1.016 26.819 1.00 50.15 163 SER B O 1
ATOM 2443 N N . ALA B 1 143 ? 4.451 2.174 28.119 1.00 51.47 164 ALA B N 1
ATOM 2444 C CA . ALA B 1 143 ? 3.544 2.501 29.226 1.00 54.32 164 ALA B CA 1
ATOM 2445 C C . ALA B 1 143 ? 2.726 3.763 28.912 1.00 57.90 164 ALA B C 1
ATOM 2446 O O . ALA B 1 143 ? 1.674 3.988 29.509 1.00 60.44 164 ALA B O 1
ATOM 2448 N N . GLU B 1 144 ? 3.219 4.585 27.980 1.00 50.60 165 GLU B N 1
ATOM 2449 C CA . GLU B 1 144 ? 2.599 5.844 27.572 1.00 50.26 165 GLU B CA 1
ATOM 2450 C C . GLU B 1 144 ? 1.604 5.694 26.418 1.00 51.88 165 GLU B C 1
ATOM 2451 O O . GLU B 1 144 ? 0.806 6.598 26.185 1.00 53.44 165 GLU B O 1
ATOM 2457 N N . VAL B 1 145 ? 1.637 4.548 25.712 1.00 45.68 166 VAL B N 1
ATOM 2458 C CA . VAL B 1 145 ? 0.696 4.238 24.637 1.00 43.40 166 VAL B CA 1
ATOM 2459 C C . VAL B 1 145 ? -0.528 3.603 25.328 1.00 49.06 166 VAL B C 1
ATOM 2460 O O . VAL B 1 145 ? -0.511 2.424 25.675 1.00 49.60 166 VAL B O 1
ATOM 2464 N N . LYS B 1 146 ? -1.546 4.426 25.601 1.00 48.37 167 LYS B N 1
ATOM 2465 C CA . LYS B 1 146 ? -2.754 4.021 26.328 1.00 51.77 167 LYS B CA 1
ATOM 2466 C C . LYS B 1 146 ? -3.968 3.950 25.430 1.00 55.25 167 LYS B C 1
ATOM 2467 O O . LYS B 1 146 ? -5.085 3.812 25.925 1.00 57.83 167 LYS B O 1
ATOM 2473 N N . ALA B 1 147 ? -3.752 4.022 24.108 1.00 48.52 168 ALA B N 1
ATOM 2474 C CA . ALA B 1 147 ? -4.812 3.949 23.118 1.00 48.63 168 ALA B CA 1
ATOM 2475 C C . ALA B 1 147 ? -4.248 3.655 21.735 1.00 49.06 168 ALA B C 1
ATOM 2476 O O . ALA B 1 147 ? -3.071 3.914 21.477 1.00 47.20 168 ALA B O 1
ATOM 2478 N N . TYR B 1 148 ? -5.102 3.130 20.847 1.00 44.38 169 TYR B N 1
ATOM 2479 C CA . TYR B 1 148 ? -4.788 2.886 19.447 1.00 42.63 169 TYR B CA 1
ATOM 2480 C C . TYR B 1 148 ? -5.954 3.343 18.585 1.00 49.47 169 TYR B C 1
ATOM 2481 O O . TYR B 1 148 ? -7.116 3.194 18.982 1.00 51.02 169 TYR B O 1
ATOM 2490 N N . TYR B 1 149 ? -5.649 3.824 17.373 1.00 45.61 170 TYR B N 1
ATOM 2491 C CA . TYR B 1 149 ? -6.677 4.051 16.369 1.00 47.86 170 TYR B CA 1
ATOM 2492 C C . TYR B 1 149 ? -6.681 2.745 15.581 1.00 48.26 170 TYR B C 1
ATOM 2493 O O . TYR B 1 149 ? -5.614 2.192 15.314 1.00 42.85 170 TYR B O 1
ATOM 2502 N N . VAL B 1 150 ? -7.872 2.214 15.293 1.00 47.78 171 VAL B N 1
ATOM 2503 C CA . VAL B 1 150 ? -8.041 0.968 14.547 1.00 46.95 171 VAL B CA 1
ATOM 2504 C C . VAL B 1 150 ? -8.845 1.329 13.294 1.00 54.02 171 VAL B C 1
ATOM 2505 O O . VAL B 1 150 ? -9.944 1.876 13.402 1.00 57.73 171 VAL B O 1
ATOM 2509 N N . LYS B 1 151 ? -8.267 1.085 12.118 1.00 52.97 172 LYS B N 1
ATOM 2510 C CA . LYS B 1 151 ? -8.921 1.343 10.838 1.00 51.92 172 LYS B CA 1
ATOM 2511 C C . LYS B 1 151 ? -9.533 0.019 10.419 1.00 55.02 172 LYS B C 1
ATOM 2512 O O . LYS B 1 151 ? -8.835 -0.995 10.336 1.00 53.74 172 LYS B O 1
ATOM 2518 N N . GLU B 1 152 ? -10.854 0.048 10.196 1.00 52.72 173 GLU B N 1
ATOM 2519 C CA . GLU B 1 152 ? -11.686 -1.087 9.842 1.00 52.79 173 GLU B CA 1
ATOM 2520 C C . GLU B 1 152 ? -12.303 -0.911 8.470 1.00 59.24 173 GLU B C 1
ATOM 2521 O O . GLU B 1 152 ? -12.647 0.203 8.077 1.00 58.50 173 GLU B O 1
ATOM 2527 N N . GLU B 1 153 ? -12.489 -2.031 7.769 1.00 58.42 174 GLU B N 1
ATOM 2528 C CA . GLU B 1 153 ? -13.182 -2.097 6.495 1.00 59.91 174 GLU B CA 1
ATOM 2529 C C . GLU B 1 153 ? -14.447 -2.901 6.774 1.00 64.64 174 GLU B C 1
ATOM 2530 O O . GLU B 1 153 ? -14.366 -4.026 7.260 1.00 63.16 174 GLU B O 1
ATOM 2536 N N . TRP B 1 154 ? -15.608 -2.285 6.567 1.00 64.50 175 TRP B N 1
ATOM 2537 C CA . TRP B 1 154 ? -16.907 -2.909 6.804 1.00 66.76 175 TRP B CA 1
ATOM 2538 C C . TRP B 1 154 ? -17.447 -3.455 5.492 1.00 71.98 175 TRP B C 1
ATOM 2539 O O . TRP B 1 154 ? -17.559 -2.703 4.527 1.00 72.86 175 TRP B O 1
ATOM 2550 N N . TYR B 1 155 ? -17.794 -4.725 5.479 1.00 68.32 176 TYR B N 1
ATOM 2551 C CA . TYR B 1 155 ? -18.340 -5.334 4.302 1.00 68.98 176 TYR B CA 1
ATOM 2552 C C . TYR B 1 155 ? -19.787 -5.586 4.566 1.00 75.16 176 TYR B C 1
ATOM 2553 O O . TYR B 1 155 ? -20.115 -6.131 5.572 1.00 75.90 176 TYR B O 1
ATOM 2562 N N . PHE B 1 156 ? -20.648 -5.143 3.672 1.00 123.45 177 PHE B N 1
ATOM 2563 C CA . PHE B 1 156 ? -22.080 -5.331 3.788 1.00 123.71 177 PHE B CA 1
ATOM 2564 C C . PHE B 1 156 ? -22.482 -6.194 2.622 1.00 128.87 177 PHE B C 1
ATOM 2565 O O . PHE B 1 156 ? -22.011 -5.997 1.515 1.00 128.78 177 PHE B O 1
ATOM 2573 N N . THR B 1 157 ? -23.497 -7.003 2.815 1.00 126.45 178 THR B N 1
ATOM 2574 C CA . THR B 1 157 ? -23.940 -7.851 1.742 1.00 127.51 178 THR B CA 1
ATOM 2575 C C . THR B 1 157 ? -25.423 -7.750 1.498 1.00 132.65 178 THR B C 1
ATOM 2576 O O . THR B 1 157 ? -26.138 -7.042 2.188 1.00 131.69 178 THR B O 1
ATOM 2580 N N . PRO B 1 158 ? -25.871 -8.458 0.471 1.00 131.00 179 PRO B N 1
ATOM 2581 C CA . PRO B 1 158 ? -27.296 -8.546 0.132 1.00 131.46 179 PRO B CA 1
ATOM 2582 C C . PRO B 1 158 ? -27.928 -9.825 0.733 1.00 135.10 179 PRO B C 1
ATOM 2583 O O . PRO B 1 158 ? -29.004 -10.241 0.342 1.00 134.56 179 PRO B O 1
ATOM 2587 N N . THR B 1 159 ? -27.226 -10.438 1.678 1.00 131.78 180 THR B N 1
ATOM 2588 C CA . THR B 1 159 ? -27.682 -11.614 2.386 1.00 131.63 180 THR B CA 1
ATOM 2589 C C . THR B 1 159 ? -28.794 -11.045 3.205 1.00 134.65 180 THR B C 1
ATOM 2590 O O . THR B 1 159 ? -29.964 -11.350 3.001 1.00 134.27 180 THR B O 1
ATOM 2594 N N . ASN B 1 160 ? -28.413 -10.174 4.118 1.00 130.41 181 ASN B N 1
ATOM 2595 C CA . ASN B 1 160 ? -29.353 -9.491 4.975 1.00 129.47 181 ASN B CA 1
ATOM 2596 C C . ASN B 1 160 ? -28.629 -8.243 5.388 1.00 131.47 181 ASN B C 1
ATOM 2597 O O . ASN B 1 160 ? -28.339 -7.405 4.567 1.00 130.61 181 ASN B O 1
ATOM 2602 N N . SER B 1 161 ? -28.298 -8.130 6.662 1.00 126.98 182 SER B N 1
ATOM 2603 C CA . SER B 1 161 ? -27.563 -6.986 7.142 1.00 125.73 182 SER B CA 1
ATOM 2604 C C . SER B 1 161 ? -26.237 -7.483 7.672 1.00 128.14 182 SER B C 1
ATOM 2605 O O . SER B 1 161 ? -25.821 -7.102 8.746 1.00 128.13 182 SER B O 1
ATOM 2608 N N . ASP B 1 162 ? -25.575 -8.357 6.918 1.00 122.82 183 ASP B N 1
ATOM 2609 C CA . ASP B 1 162 ? -24.287 -8.866 7.345 1.00 121.70 183 ASP B CA 1
ATOM 2610 C C . ASP B 1 162 ? -23.320 -7.735 7.346 1.00 123.16 183 ASP B C 1
ATOM 2611 O O . ASP B 1 162 ? -23.014 -7.215 6.306 1.00 122.95 183 ASP B O 1
ATOM 2616 N N . VAL B 1 163 ? -22.838 -7.337 8.505 1.00 117.64 184 VAL B N 1
ATOM 2617 C CA . VAL B 1 163 ? -21.818 -6.305 8.559 1.00 116.20 184 VAL B CA 1
ATOM 2618 C C . VAL B 1 163 ? -20.603 -7.098 8.950 1.00 117.37 184 VAL B C 1
ATOM 2619 O O . VAL B 1 163 ? -20.571 -7.564 10.048 1.00 115.90 184 VAL B O 1
ATOM 2623 N N . ASP B 1 164 ? -19.607 -7.258 8.089 1.00 60.24 185 ASP B N 1
ATOM 2624 C CA . ASP B 1 164 ? -18.498 -8.071 8.488 1.00 60.37 185 ASP B CA 1
ATOM 2625 C C . ASP B 1 164 ? -17.395 -7.047 8.655 1.00 64.35 185 ASP B C 1
ATOM 2626 O O . ASP B 1 164 ? -17.116 -6.293 7.771 1.00 64.02 185 ASP B O 1
ATOM 2631 N N . ILE B 1 165 ? -16.732 -7.056 9.779 1.00 61.32 186 ILE B N 1
ATOM 2632 C CA . ILE B 1 165 ? -15.699 -6.046 10.070 1.00 60.74 186 ILE B CA 1
ATOM 2633 C C . ILE B 1 165 ? -14.258 -6.596 9.944 1.00 64.40 186 ILE B C 1
ATOM 2634 O O . ILE B 1 165 ? -13.882 -7.478 10.714 1.00 63.71 186 ILE B O 1
ATOM 2639 N N . LYS B 1 166 ? -13.434 -6.031 9.022 1.00 60.46 187 LYS B N 1
ATOM 2640 C CA . LYS B 1 166 ? -12.043 -6.472 8.862 1.00 59.18 187 LYS B CA 1
ATOM 2641 C C . LYS B 1 166 ? -11.064 -5.372 9.203 1.00 60.24 187 LYS B C 1
ATOM 2642 O O . LYS B 1 166 ? -11.098 -4.299 8.594 1.00 59.19 187 LYS B O 1
ATOM 2648 N N . ILE B 1 167 ? -10.179 -5.647 10.167 1.00 54.85 188 ILE B N 1
ATOM 2649 C CA . ILE B 1 167 ? -9.126 -4.728 10.584 1.00 53.07 188 ILE B CA 1
ATOM 2650 C C . ILE B 1 167 ? -8.116 -4.515 9.441 1.00 54.54 188 ILE B C 1
ATOM 2651 O O . ILE B 1 167 ? -7.684 -5.478 8.820 1.00 53.28 188 ILE B O 1
ATOM 2656 N N . GLN B 1 168 ? -7.791 -3.252 9.138 1.00 50.01 189 GLN B N 1
ATOM 2657 C CA . GLN B 1 168 ? -6.868 -2.888 8.055 1.00 50.32 189 GLN B CA 1
ATOM 2658 C C . GLN B 1 168 ? -5.519 -2.368 8.534 1.00 51.90 189 GLN B C 1
ATOM 2659 O O . GLN B 1 168 ? -4.491 -2.636 7.906 1.00 51.97 189 GLN B O 1
ATOM 2665 N N . ALA B 1 169 ? -5.528 -1.581 9.606 1.00 45.12 190 ALA B N 1
ATOM 2666 C CA . ALA B 1 169 ? -4.329 -0.943 10.147 1.00 44.17 190 ALA B CA 1
ATOM 2667 C C . ALA B 1 169 ? -4.570 -0.483 11.574 1.00 48.58 190 ALA B C 1
ATOM 2668 O O . ALA B 1 169 ? -5.717 -0.291 11.981 1.00 49.88 190 ALA B O 1
ATOM 2670 N N . ILE B 1 170 ? -3.483 -0.315 12.337 1.00 42.62 191 ILE B N 1
ATOM 2671 C CA . ILE B 1 170 ? -3.558 0.166 13.712 1.00 40.67 191 ILE B CA 1
ATOM 2672 C C . ILE B 1 170 ? -2.556 1.305 13.894 1.00 42.00 191 ILE B C 1
ATOM 2673 O O . ILE B 1 170 ? -1.514 1.342 13.230 1.00 39.73 191 ILE B O 1
ATOM 2678 N N . CYS B 1 171 ? -2.877 2.224 14.786 1.00 39.50 192 CYS B N 1
ATOM 2679 C CA . CYS B 1 171 ? -2.040 3.382 15.055 1.00 39.60 192 CYS B CA 1
ATOM 2680 C C . CYS B 1 171 ? -1.877 3.593 16.560 1.00 41.94 192 CYS B C 1
ATOM 2681 O O . CYS B 1 171 ? -2.826 4.064 17.191 1.00 40.93 192 CYS B O 1
ATOM 2684 N N . PRO B 1 172 ? -0.686 3.324 17.152 1.00 37.09 193 PRO B N 1
ATOM 2685 C CA . PRO B 1 172 ? -0.516 3.622 18.581 1.00 36.90 193 PRO B CA 1
ATOM 2686 C C . PRO B 1 172 ? -0.555 5.129 18.871 1.00 42.11 193 PRO B C 1
ATOM 2687 O O . PRO B 1 172 ? -0.035 5.927 18.087 1.00 40.34 193 PRO B O 1
ATOM 2691 N N . ILE B 1 173 ? -1.235 5.512 19.961 1.00 40.65 194 ILE B N 1
ATOM 2692 C CA . ILE B 1 173 ? -1.365 6.904 20.397 1.00 41.33 194 ILE B CA 1
ATOM 2693 C C . ILE B 1 173 ? -0.595 7.043 21.694 1.00 47.78 194 ILE B C 1
ATOM 2694 O O . ILE B 1 173 ? -0.914 6.382 22.680 1.00 48.07 194 ILE B O 1
ATOM 2707 N N . THR B 1 175 ? 0.610 9.182 24.979 1.00 47.86 196 THR B N 1
ATOM 2708 C CA . THR B 1 175 ? 0.224 10.261 25.899 1.00 49.49 196 THR B CA 1
ATOM 2709 C C . THR B 1 175 ? 1.431 10.532 26.781 1.00 52.67 196 THR B C 1
ATOM 2710 O O . THR B 1 175 ? 1.971 9.616 27.387 1.00 51.63 196 THR B O 1
ATOM 2714 N N . GLY B 1 176 ? 1.842 11.780 26.862 1.00 51.08 197 GLY B N 1
ATOM 2715 C CA . GLY B 1 176 ? 2.986 12.147 27.684 1.00 51.38 197 GLY B CA 1
ATOM 2716 C C . GLY B 1 176 ? 3.321 13.610 27.591 1.00 55.06 197 GLY B C 1
ATOM 2717 O O . GLY B 1 176 ? 2.749 14.332 26.767 1.00 52.84 197 GLY B O 1
ATOM 2718 N N . GLN B 1 177 ? 4.239 14.052 28.460 1.00 53.90 198 GLN B N 1
ATOM 2719 C CA . GLN B 1 177 ? 4.689 15.434 28.483 1.00 53.35 198 GLN B CA 1
ATOM 2720 C C . GLN B 1 177 ? 5.782 15.634 27.452 1.00 53.70 198 GLN B C 1
ATOM 2721 O O . GLN B 1 177 ? 6.716 14.831 27.377 1.00 54.11 198 GLN B O 1
ATOM 2727 N N . ASP B 1 178 ? 5.696 16.716 26.681 1.00 47.52 199 ASP B N 1
ATOM 2728 C CA . ASP B 1 178 ? 6.747 17.036 25.731 1.00 44.79 199 ASP B CA 1
ATOM 2729 C C . ASP B 1 178 ? 7.844 17.820 26.453 1.00 48.64 199 ASP B C 1
ATOM 2730 O O . ASP B 1 178 ? 7.756 18.026 27.666 1.00 48.50 199 ASP B O 1
ATOM 2735 N N . GLU B 1 179 ? 8.859 18.285 25.706 1.00 46.19 200 GLU B N 1
ATOM 2736 C CA . GLU B 1 179 ? 9.984 19.077 26.217 1.00 46.52 200 GLU B CA 1
ATOM 2737 C C . GLU B 1 179 ? 9.551 20.416 26.857 1.00 49.13 200 GLU B C 1
ATOM 2738 O O . GLU B 1 179 ? 10.295 20.969 27.664 1.00 48.98 200 GLU B O 1
ATOM 2744 N N . PHE B 1 180 ? 8.366 20.934 26.477 1.00 44.71 201 PHE B N 1
ATOM 2745 C CA . PHE B 1 180 ? 7.830 22.215 26.942 1.00 44.97 201 PHE B CA 1
ATOM 2746 C C . PHE B 1 180 ? 6.722 22.092 28.013 1.00 52.34 201 PHE B C 1
ATOM 2747 O O . PHE B 1 180 ? 5.985 23.056 28.243 1.00 53.47 201 PHE B O 1
ATOM 2755 N N . GLY B 1 181 ? 6.636 20.923 28.653 1.00 50.58 202 GLY B N 1
ATOM 2756 C CA . GLY B 1 181 ? 5.695 20.629 29.732 1.00 53.06 202 GLY B CA 1
ATOM 2757 C C . GLY B 1 181 ? 4.256 20.321 29.360 1.00 58.48 202 GLY B C 1
ATOM 2758 O O . GLY B 1 181 ? 3.447 20.048 30.249 1.00 61.23 202 GLY B O 1
ATOM 2759 N N . GLU B 1 182 ? 3.916 20.346 28.061 1.00 53.67 203 GLU B N 1
ATOM 2760 C CA . GLU B 1 182 ? 2.549 20.078 27.608 1.00 54.64 203 GLU B CA 1
ATOM 2761 C C . GLU B 1 182 ? 2.232 18.601 27.464 1.00 57.20 203 GLU B C 1
ATOM 2762 O O . GLU B 1 182 ? 2.982 17.867 26.815 1.00 54.93 203 GLU B O 1
ATOM 2768 N N . VAL B 1 183 ? 1.109 18.166 28.059 1.00 61.26 204 VAL B N 1
ATOM 2769 C CA . VAL B 1 183 ? 0.628 16.790 27.939 1.00 60.89 204 VAL B CA 1
ATOM 2770 C C . VAL B 1 183 ? -0.123 16.734 26.609 1.00 63.96 204 VAL B C 1
ATOM 2771 O O . VAL B 1 183 ? -1.039 17.528 26.378 1.00 67.03 204 VAL B O 1
ATOM 2775 N N . ARG B 1 184 ? 0.314 15.841 25.719 1.00 56.51 205 ARG B N 1
ATOM 2776 C CA . ARG B 1 184 ? -0.254 15.705 24.384 1.00 57.06 205 ARG B CA 1
ATOM 2777 C C . ARG B 1 184 ? -0.573 14.259 24.033 1.00 59.70 205 ARG B C 1
ATOM 2778 O O . ARG B 1 184 ? 0.094 13.345 24.511 1.00 57.27 205 ARG B O 1
ATOM 2786 N N . ASN B 1 185 ? -1.593 14.072 23.181 1.00 58.44 206 ASN B N 1
ATOM 2787 C CA . ASN B 1 185 ? -1.989 12.773 22.630 1.00 57.79 206 ASN B CA 1
ATOM 2788 C C . ASN B 1 185 ? -1.446 12.782 21.225 1.00 58.07 206 ASN B C 1
ATOM 2789 O O . ASN B 1 185 ? -1.818 13.641 20.428 1.00 59.90 206 ASN B O 1
ATOM 2794 N N . GLN B 1 186 ? -0.495 11.909 20.938 1.00 50.90 207 GLN B N 1
ATOM 2795 C CA . GLN B 1 186 ? 0.123 11.933 19.621 1.00 48.19 207 GLN B CA 1
ATOM 2796 C C . GLN B 1 186 ? 0.043 10.602 18.889 1.00 50.20 207 GLN B C 1
ATOM 2797 O O . GLN B 1 186 ? 0.708 9.643 19.302 1.00 47.37 207 GLN B O 1
ATOM 2803 N N . PRO B 1 187 ? -0.728 10.536 17.770 1.00 47.97 208 PRO B N 1
ATOM 2804 C CA . PRO B 1 187 ? -0.738 9.308 16.957 1.00 45.90 208 PRO B CA 1
ATOM 2805 C C . PRO B 1 187 ? 0.683 9.146 16.416 1.00 47.38 208 PRO B C 1
ATOM 2806 O O . PRO B 1 187 ? 1.258 10.113 15.925 1.00 47.76 208 PRO B O 1
ATOM 2810 N N . LEU B 1 188 ? 1.291 7.975 16.609 1.00 41.91 209 LEU B N 1
ATOM 2811 C CA . LEU B 1 188 ? 2.695 7.747 16.262 1.00 39.84 209 LEU B CA 1
ATOM 2812 C C . LEU B 1 188 ? 2.963 7.399 14.809 1.00 42.79 209 LEU B C 1
ATOM 2813 O O . LEU B 1 188 ? 3.865 7.978 14.209 1.00 42.74 209 LEU B O 1
ATOM 2818 N N . PHE B 1 189 ? 2.237 6.443 14.264 1.00 39.04 210 PHE B N 1
ATOM 2819 C CA . PHE B 1 189 ? 2.405 5.934 12.904 1.00 39.59 210 PHE B CA 1
ATOM 2820 C C . PHE B 1 189 ? 1.334 4.892 12.647 1.00 42.93 210 PHE B C 1
ATOM 2821 O O . PHE B 1 189 ? 0.763 4.368 13.595 1.00 42.60 210 PHE B O 1
ATOM 2829 N N . TRP B 1 190 ? 1.121 4.538 11.383 1.00 40.82 211 TRP B N 1
ATOM 2830 C CA . TRP B 1 190 ? 0.177 3.507 10.979 1.00 39.87 211 TRP B CA 1
ATOM 2831 C C . TRP B 1 190 ? 0.911 2.226 10.674 1.00 43.78 211 TRP B C 1
ATOM 2832 O O . TRP B 1 190 ? 1.943 2.225 9.986 1.00 42.66 211 TRP B O 1
ATOM 2843 N N . ILE B 1 191 ? 0.373 1.125 11.198 1.00 41.19 212 ILE B N 1
ATOM 2844 C CA . ILE B 1 191 ? 0.904 -0.205 10.966 1.00 40.58 212 ILE B CA 1
ATOM 2845 C C . ILE B 1 191 ? -0.120 -0.924 10.098 1.00 45.27 212 ILE B C 1
ATOM 2846 O O . ILE B 1 191 ? -1.184 -1.273 10.617 1.00 44.36 212 ILE B O 1
ATOM 2851 N N . PRO B 1 192 ? 0.174 -1.217 8.808 1.00 43.54 213 PRO B N 1
ATOM 2852 C CA . PRO B 1 192 ? -0.779 -2.029 8.028 1.00 42.90 213 PRO B CA 1
ATOM 2853 C C . PRO B 1 192 ? -0.933 -3.370 8.766 1.00 45.49 213 PRO B C 1
ATOM 2854 O O . PRO B 1 192 ? 0.067 -3.937 9.242 1.00 44.92 213 PRO B O 1
ATOM 2858 N N . TYR B 1 193 ? -2.185 -3.808 8.981 1.00 46.75 214 TYR B N 1
ATOM 2859 C CA . TYR B 1 193 ? -2.454 -5.012 9.761 1.00 43.73 214 TYR B CA 1
ATOM 2860 C C . TYR B 1 193 ? -1.719 -6.247 9.223 1.00 48.68 214 TYR B C 1
ATOM 2861 O O . TYR B 1 193 ? -1.210 -7.023 10.026 1.00 45.74 214 TYR B O 1
ATOM 2870 N N . GLU B 1 194 ? -1.588 -6.377 7.886 1.00 50.63 215 GLU B N 1
ATOM 2871 C CA . GLU B 1 194 ? -0.871 -7.480 7.229 1.00 51.93 215 GLU B CA 1
ATOM 2872 C C . GLU B 1 194 ? 0.602 -7.574 7.642 1.00 53.97 215 GLU B C 1
ATOM 2873 O O . GLU B 1 194 ? 1.153 -8.673 7.675 1.00 53.74 215 GLU B O 1
ATOM 2879 N N . ASN B 1 195 ? 1.248 -6.420 7.907 1.00 48.69 216 ASN B N 1
ATOM 2880 C CA . ASN B 1 195 ? 2.655 -6.365 8.304 1.00 48.65 216 ASN B CA 1
ATOM 2881 C C . ASN B 1 195 ? 2.883 -6.941 9.697 1.00 50.10 216 ASN B C 1
ATOM 2882 O O . ASN B 1 195 ? 3.892 -7.603 9.932 1.00 50.64 216 ASN B O 1
ATOM 2887 N N . ILE B 1 196 ? 1.966 -6.653 10.633 1.00 46.14 217 ILE B N 1
ATOM 2888 C CA . ILE B 1 196 ? 2.089 -7.075 12.027 1.00 44.47 217 ILE B CA 1
ATOM 2889 C C . ILE B 1 196 ? 1.496 -8.470 12.276 1.00 45.60 217 ILE B C 1
ATOM 2890 O O . ILE B 1 196 ? 1.996 -9.170 13.154 1.00 44.82 217 ILE B O 1
ATOM 2895 N N . ARG B 1 197 ? 0.452 -8.867 11.504 1.00 42.57 218 ARG B N 1
ATOM 2896 C CA . ARG B 1 197 ? -0.273 -10.139 11.619 1.00 42.63 218 ARG B CA 1
ATOM 2897 C C . ARG B 1 197 ? 0.623 -11.370 11.844 1.00 49.66 218 ARG B C 1
ATOM 2898 O O . ARG B 1 197 ? 0.329 -12.079 12.807 1.00 50.15 218 ARG B O 1
ATOM 2906 N N . PRO B 1 198 ? 1.673 -11.693 11.029 1.00 48.90 219 PRO B N 1
ATOM 2907 C CA . PRO B 1 198 ? 2.449 -12.920 11.308 1.00 50.57 219 PRO B CA 1
ATOM 2908 C C . PRO B 1 198 ? 3.089 -12.977 12.696 1.00 54.88 219 PRO B C 1
ATOM 2909 O O . PRO B 1 198 ? 3.184 -14.064 13.260 1.00 56.64 219 PRO B O 1
ATOM 2913 N N . TYR B 1 199 ? 3.487 -11.813 13.257 1.00 49.35 220 TYR B N 1
ATOM 2914 C CA . TYR B 1 199 ? 4.096 -11.698 14.588 1.00 50.65 220 TYR B CA 1
ATOM 2915 C C . TYR B 1 199 ? 3.102 -11.807 15.741 1.00 53.40 220 TYR B C 1
ATOM 2916 O O . TYR B 1 199 ? 3.379 -12.505 16.718 1.00 56.53 220 TYR B O 1
ATOM 2925 N N . ILE B 1 200 ? 1.949 -11.129 15.636 1.00 45.75 221 ILE B N 1
ATOM 2926 C CA . ILE B 1 200 ? 0.955 -11.173 16.709 1.00 43.87 221 ILE B CA 1
ATOM 2927 C C . ILE B 1 200 ? 0.121 -12.472 16.651 1.00 48.82 221 ILE B C 1
ATOM 2928 O O . ILE B 1 200 ? -0.543 -12.799 17.637 1.00 48.18 221 ILE B O 1
ATOM 2933 N N . ALA B 1 201 ? 0.207 -13.229 15.525 1.00 46.98 222 ALA B N 1
ATOM 2934 C CA . ALA B 1 201 ? -0.386 -14.566 15.382 1.00 48.20 222 ALA B CA 1
ATOM 2935 C C . ALA B 1 201 ? 0.442 -15.582 16.194 1.00 55.66 222 ALA B C 1
ATOM 2936 O O . ALA B 1 201 ? -0.024 -16.691 16.440 1.00 55.88 222 ALA B O 1
ATOM 2938 N N . ARG B 1 202 ? 1.670 -15.198 16.604 1.00 56.40 223 ARG B N 1
ATOM 2939 C CA . ARG B 1 202 ? 2.572 -16.019 17.421 1.00 61.76 223 ARG B CA 1
ATOM 2940 C C . ARG B 1 202 ? 2.657 -15.483 18.869 1.00 67.43 223 ARG B C 1
ATOM 2941 O O . ARG B 1 202 ? 3.496 -15.943 19.640 1.00 72.35 223 ARG B O 1
ATOM 2949 N N . GLU B 1 203 ? 1.775 -14.530 19.238 1.00 60.75 224 GLU B N 1
ATOM 2950 C CA . GLU B 1 203 ? 1.744 -13.909 20.571 1.00 61.95 224 GLU B CA 1
ATOM 2951 C C . GLU B 1 203 ? 0.499 -14.355 21.323 1.00 66.45 224 GLU B C 1
ATOM 2952 O O . GLU B 1 203 ? -0.595 -13.884 21.029 1.00 62.11 224 GLU B O 1
ATOM 2958 N N . ARG B 1 204 ? 0.664 -15.264 22.285 1.00 69.34 225 ARG B N 1
ATOM 2959 C CA . ARG B 1 204 ? -0.439 -15.791 23.088 1.00 70.95 225 ARG B CA 1
ATOM 2960 C C . ARG B 1 204 ? -0.881 -14.805 24.160 1.00 77.61 225 ARG B C 1
ATOM 2961 O O . ARG B 1 204 ? -0.043 -14.144 24.774 1.00 80.24 225 ARG B O 1
ATOM 2969 N N . VAL B 1 205 ? -2.203 -14.696 24.366 1.00 73.53 226 VAL B N 1
ATOM 2970 C CA . VAL B 1 205 ? -2.832 -13.836 25.378 1.00 75.01 226 VAL B CA 1
ATOM 2971 C C . VAL B 1 205 ? -4.047 -14.523 25.984 1.00 80.01 226 VAL B C 1
ATOM 2972 O O . VAL B 1 205 ? -4.808 -15.165 25.263 1.00 77.14 226 VAL B O 1
ATOM 2984 N N . LEU B 1 207 ? -7.724 -14.427 27.600 1.00 74.04 228 LEU B N 1
ATOM 2985 C CA . LEU B 1 207 ? -8.936 -13.617 27.519 1.00 71.98 228 LEU B CA 1
ATOM 2986 C C . LEU B 1 207 ? -10.083 -14.309 28.257 1.00 73.45 228 LEU B C 1
ATOM 2987 O O . LEU B 1 207 ? -10.429 -15.449 27.924 1.00 70.61 228 LEU B O 1
ATOM 2992 N N . SER B 1 208 ? -10.659 -13.621 29.267 1.00 70.50 229 SER B N 1
ATOM 2993 C CA . SER B 1 208 ? -11.768 -14.124 30.092 1.00 70.64 229 SER B CA 1
ATOM 2994 C C . SER B 1 208 ? -13.032 -14.390 29.277 1.00 72.65 229 SER B C 1
ATOM 2995 O O . SER B 1 208 ? -13.804 -15.285 29.636 1.00 72.98 229 SER B O 1
ATOM 2998 N N . SER B 1 209 ? -13.230 -13.630 28.175 1.00 67.17 230 SER B N 1
ATOM 2999 C CA . SER B 1 209 ? -14.361 -13.786 27.256 1.00 65.96 230 SER B CA 1
ATOM 3000 C C . SER B 1 209 ? -14.225 -15.092 26.462 1.00 68.08 230 SER B C 1
ATOM 3001 O O . SER B 1 209 ? -15.226 -15.638 26.003 1.00 67.29 230 SER B O 1
ATOM 3004 N N . LEU B 1 210 ? -12.981 -15.586 26.317 1.00 63.91 231 LEU B N 1
ATOM 3005 C CA . LEU B 1 210 ? -12.648 -16.845 25.646 1.00 61.64 231 LEU B CA 1
ATOM 3006 C C . LEU B 1 210 ? -12.357 -17.947 26.684 1.00 64.07 231 LEU B C 1
ATOM 3007 O O . LEU B 1 210 ? -11.724 -18.957 26.369 1.00 62.26 231 LEU B O 1
ATOM 3012 N N . ASN B 1 211 ? -12.835 -17.737 27.929 1.00 61.38 232 ASN B N 1
ATOM 3013 C CA . ASN B 1 211 ? -12.694 -18.638 29.079 1.00 62.84 232 ASN B CA 1
ATOM 3014 C C . ASN B 1 211 ? -11.218 -19.007 29.383 1.00 65.55 232 ASN B C 1
ATOM 3015 O O . ASN B 1 211 ? -10.914 -20.132 29.801 1.00 65.16 232 ASN B O 1
ATOM 3020 N N . ASN B 1 212 ? -10.312 -18.029 29.165 1.00 61.09 233 ASN B N 1
ATOM 3021 C CA . ASN B 1 212 ? -8.866 -18.108 29.402 1.00 62.35 233 ASN B CA 1
ATOM 3022 C C . ASN B 1 212 ? -8.180 -19.322 28.729 1.00 65.31 233 ASN B C 1
ATOM 3023 O O . ASN B 1 212 ? -7.400 -20.041 29.372 1.00 66.90 233 ASN B O 1
ATOM 3028 N N . THR B 1 213 ? -8.478 -19.541 27.424 1.00 58.40 234 THR B N 1
ATOM 3029 C CA . THR B 1 213 ? -7.838 -20.586 26.615 1.00 56.21 234 THR B CA 1
ATOM 3030 C C . THR B 1 213 ? -6.366 -20.139 26.436 1.00 58.63 234 THR B C 1
ATOM 3031 O O . THR B 1 213 ? -6.099 -18.939 26.289 1.00 57.99 234 THR B O 1
ATOM 3035 N N . ARG B 1 214 ? -5.431 -21.096 26.405 1.00 55.80 235 ARG B N 1
ATOM 3036 C CA . ARG B 1 214 ? -4.021 -20.790 26.169 1.00 57.54 235 ARG B CA 1
ATOM 3037 C C . ARG B 1 214 ? -3.694 -20.781 24.666 1.00 58.42 235 ARG B C 1
ATOM 3038 O O . ARG B 1 214 ? -2.531 -20.628 24.286 1.00 58.41 235 ARG B O 1
ATOM 3046 N N . ASN B 1 215 ? -4.722 -20.918 23.814 1.00 48.20 236 ASN B N 1
ATOM 3047 C CA . ASN B 1 215 ? -4.566 -20.939 22.360 1.00 45.58 236 ASN B CA 1
ATOM 3048 C C . ASN B 1 215 ? -4.878 -19.626 21.682 1.00 48.97 236 ASN B C 1
ATOM 3049 O O . ASN B 1 215 ? -4.546 -19.480 20.505 1.00 48.22 236 ASN B O 1
ATOM 3054 N N . SER B 1 216 ? -5.492 -18.662 22.402 1.00 46.66 237 SER B N 1
ATOM 3055 C CA . SER B 1 216 ? -5.815 -17.362 21.825 1.00 44.41 237 SER B CA 1
ATOM 3056 C C . SER B 1 216 ? -4.598 -16.480 21.681 1.00 50.35 237 SER B C 1
ATOM 3057 O O . SER B 1 216 ? -3.714 -16.477 22.542 1.00 52.25 237 SER B O 1
ATOM 3060 N N . THR B 1 217 ? -4.538 -15.766 20.559 1.00 45.20 238 THR B N 1
ATOM 3061 C CA . THR B 1 217 ? -3.427 -14.876 20.228 1.00 45.48 238 THR B CA 1
ATOM 3062 C C . THR B 1 217 ? -3.923 -13.438 20.147 1.00 46.81 238 THR B C 1
ATOM 3063 O O . THR B 1 217 ? -5.137 -13.206 20.154 1.00 44.74 238 THR B O 1
ATOM 3067 N N . ILE B 1 218 ? -2.983 -12.471 20.035 1.00 43.63 239 ILE B N 1
ATOM 3068 C CA . ILE B 1 218 ? -3.302 -11.050 19.868 1.00 41.93 239 ILE B CA 1
ATOM 3069 C C . ILE B 1 218 ? -3.976 -10.876 18.505 1.00 45.29 239 ILE B C 1
ATOM 3070 O O . ILE B 1 218 ? -4.884 -10.056 18.372 1.00 44.82 239 ILE B O 1
ATOM 3075 N N . ASP B 1 219 ? -3.558 -11.687 17.508 1.00 41.57 240 ASP B N 1
ATOM 3076 C CA . ASP B 1 219 ? -4.170 -11.711 16.178 1.00 40.54 240 ASP B CA 1
ATOM 3077 C C . ASP B 1 219 ? -5.652 -12.075 16.300 1.00 42.45 240 ASP B C 1
ATOM 3078 O O . ASP B 1 219 ? -6.474 -11.431 15.656 1.00 41.48 240 ASP B O 1
ATOM 3083 N N . ASP B 1 220 ? -5.995 -13.072 17.159 1.00 38.99 241 ASP B N 1
ATOM 3084 C CA . ASP B 1 220 ? -7.379 -13.481 17.396 1.00 37.94 241 ASP B CA 1
ATOM 3085 C C . ASP B 1 220 ? -8.160 -12.340 17.997 1.00 42.87 241 ASP B C 1
ATOM 3086 O O . ASP B 1 220 ? -9.284 -12.109 17.577 1.00 43.17 241 ASP B O 1
ATOM 3091 N N . PHE B 1 221 ? -7.556 -11.602 18.943 1.00 42.39 242 PHE B N 1
ATOM 3092 C CA . PHE B 1 221 ? -8.158 -10.442 19.612 1.00 43.66 242 PHE B CA 1
ATOM 3093 C C . PHE B 1 221 ? -8.644 -9.409 18.593 1.00 46.67 242 PHE B C 1
ATOM 3094 O O . PHE B 1 221 ? -9.777 -8.938 18.698 1.00 47.96 242 PHE B O 1
ATOM 3102 N N . PHE B 1 222 ? -7.795 -9.083 17.602 1.00 41.65 243 PHE B N 1
ATOM 3103 C CA . PHE B 1 222 ? -8.118 -8.136 16.535 1.00 40.80 243 PHE B CA 1
ATOM 3104 C C . PHE B 1 222 ? -9.045 -8.716 15.472 1.00 45.84 243 PHE B C 1
ATOM 3105 O O . PHE B 1 222 ? -10.035 -8.063 15.134 1.00 47.63 243 PHE B O 1
ATOM 3113 N N . ARG B 1 223 ? -8.726 -9.914 14.929 1.00 40.81 244 ARG B N 1
ATOM 3114 C CA . ARG B 1 223 ? -9.522 -10.559 13.877 1.00 41.09 244 ARG B CA 1
ATOM 3115 C C . ARG B 1 223 ? -10.970 -10.847 14.358 1.00 45.18 244 ARG B C 1
ATOM 3116 O O . ARG B 1 223 ? -11.906 -10.691 13.585 1.00 46.24 244 ARG B O 1
ATOM 3124 N N . LEU B 1 224 ? -11.142 -11.207 15.639 1.00 40.06 245 LEU B N 1
ATOM 3125 C CA . LEU B 1 224 ? -12.455 -11.523 16.198 1.00 40.23 245 LEU B CA 1
ATOM 3126 C C . LEU B 1 224 ? -13.181 -10.332 16.801 1.00 46.85 245 LEU B C 1
ATOM 3127 O O . LEU B 1 224 ? -14.207 -10.536 17.458 1.00 47.34 245 LEU B O 1
ATOM 3132 N N . ASN B 1 225 ? -12.667 -9.090 16.556 1.00 44.47 246 ASN B N 1
ATOM 3133 C CA . ASN B 1 225 ? -13.217 -7.810 17.017 1.00 45.94 246 ASN B CA 1
ATOM 3134 C C . ASN B 1 225 ? -13.514 -7.804 18.521 1.00 50.26 246 ASN B C 1
ATOM 3135 O O . ASN B 1 225 ? -14.572 -7.345 18.957 1.00 50.25 246 ASN B O 1
ATOM 3140 N N . LEU B 1 226 ? -12.570 -8.316 19.315 1.00 47.76 247 LEU B N 1
ATOM 3141 C CA . LEU B 1 226 ? -12.725 -8.390 20.767 1.00 49.36 247 LEU B CA 1
ATOM 3142 C C . LEU B 1 226 ? -12.388 -7.058 21.443 1.00 55.55 247 LEU B C 1
ATOM 3143 O O . LEU B 1 226 ? -12.754 -6.842 22.602 1.00 56.34 247 LEU B O 1
ATOM 3148 N N . TYR B 1 227 ? -11.736 -6.149 20.697 1.00 56.59 248 TYR B N 1
ATOM 3149 C CA . TYR B 1 227 ? -11.434 -4.799 21.161 1.00 57.57 248 TYR B CA 1
ATOM 3150 C C . TYR B 1 227 ? -12.732 -3.988 21.223 1.00 62.23 248 TYR B C 1
ATOM 3151 O O . TYR B 1 227 ? -13.697 -4.301 20.519 1.00 61.71 248 TYR B O 1
ATOM 3160 N N . LYS B 1 228 ? -12.757 -2.952 22.063 1.00 60.08 249 LYS B N 1
ATOM 3161 C CA . LYS B 1 228 ? -13.922 -2.085 22.183 1.00 62.54 249 LYS B CA 1
ATOM 3162 C C . LYS B 1 228 ? -13.497 -0.642 22.046 1.00 67.84 249 LYS B C 1
ATOM 3163 O O . LYS B 1 228 ? -12.458 -0.254 22.580 1.00 66.88 249 LYS B O 1
ATOM 3169 N N . GLY B 1 229 ? -14.282 0.131 21.310 1.00 66.46 250 GLY B N 1
ATOM 3170 C CA . GLY B 1 229 ? -13.998 1.542 21.092 1.00 66.78 250 GLY B CA 1
ATOM 3171 C C . GLY B 1 229 ? -15.045 2.279 20.293 1.00 71.56 250 GLY B C 1
ATOM 3172 O O . GLY B 1 229 ? -15.864 1.666 19.599 1.00 70.48 250 GLY B O 1
ATOM 3173 N N . ASP B 1 230 ? -15.003 3.607 20.381 1.00 69.74 251 ASP B N 1
ATOM 3174 C CA . ASP B 1 230 ? -15.935 4.488 19.690 1.00 72.12 251 ASP B CA 1
ATOM 3175 C C . ASP B 1 230 ? -15.472 4.836 18.290 1.00 74.56 251 ASP B C 1
ATOM 3176 O O . ASP B 1 230 ? -14.272 4.977 18.056 1.00 71.35 251 ASP B O 1
ATOM 3181 N N . ILE B 1 231 ? -16.432 4.980 17.362 1.00 73.41 252 ILE B N 1
ATOM 3182 C CA . ILE B 1 231 ? -16.171 5.370 15.976 1.00 73.37 252 ILE B CA 1
ATOM 3183 C C . ILE B 1 231 ? -15.852 6.870 15.978 1.00 78.51 252 ILE B C 1
ATOM 3184 O O . ILE B 1 231 ? -16.652 7.671 16.463 1.00 80.32 252 ILE B O 1
ATOM 3189 N N . VAL B 1 232 ? -14.662 7.231 15.492 1.00 73.75 253 VAL B N 1
ATOM 3190 C CA . VAL B 1 232 ? -14.197 8.621 15.483 1.00 74.69 253 VAL B CA 1
ATOM 3191 C C . VAL B 1 232 ? -14.208 9.245 14.074 1.00 81.46 253 VAL B C 1
ATOM 3192 O O . VAL B 1 232 ? -14.073 10.466 13.948 1.00 82.56 253 VAL B O 1
ATOM 3196 N N . LYS B 1 233 ? -14.350 8.410 13.021 1.00 79.05 254 LYS B N 1
ATOM 3197 C CA . LYS B 1 233 ? -14.373 8.849 11.619 1.00 81.52 254 LYS B CA 1
ATOM 3198 C C . LYS B 1 233 ? -14.887 7.733 10.707 1.00 88.47 254 LYS B C 1
ATOM 3199 O O . LYS B 1 233 ? -14.630 6.553 10.958 1.00 86.31 254 LYS B O 1
ATOM 3205 N N . THR B 1 234 ? -15.621 8.118 9.651 1.00 89.22 255 THR B N 1
ATOM 3206 C CA . THR B 1 234 ? -16.139 7.220 8.612 1.00 91.24 255 THR B CA 1
ATOM 3207 C C . THR B 1 234 ? -15.838 7.863 7.257 1.00 97.94 255 THR B C 1
ATOM 3208 O O . THR B 1 234 ? -15.961 9.084 7.126 1.00 99.18 255 THR B O 1
ATOM 3212 N N . GLU B 1 235 ? -15.396 7.064 6.269 1.00 95.15 256 GLU B N 1
ATOM 3213 C CA . GLU B 1 235 ? -15.066 7.565 4.932 1.00 124.55 256 GLU B CA 1
ATOM 3214 C C . GLU B 1 235 ? -15.977 6.974 3.862 1.00 156.27 256 GLU B C 1
ATOM 3215 O O . GLU B 1 235 ? -16.162 7.578 2.807 1.00 118.86 256 GLU B O 1
#

Radius of gyration: 24.06 Å; Cα contac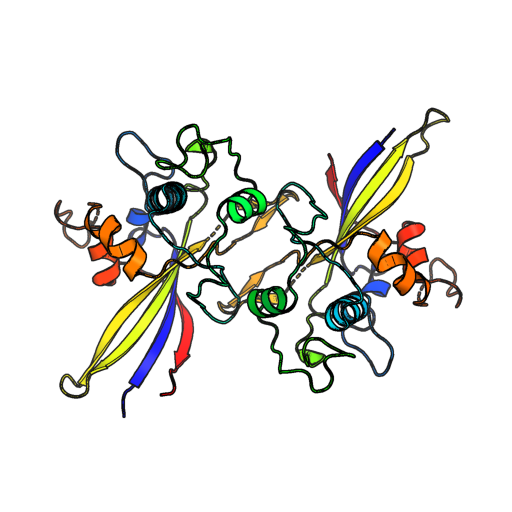ts (8 Å, |Δi|>4): 716; chains: 2; bounding box: 64×76×46 Å

Sequence (378 aa):
APWRRVVYRRVDLEESNAVLYYPPRPIGDRKNLFSTIFGLINSNSLDVYEYLDGFEAFTDQYKIKFQEFLDRFGIYYQPSTNKNAELFKVADSDIPSAEVKAYYVKEEWYFTPTNSDVDIKIQAICPITGQDEFGEVRNQPLFWIPYENIRPYIARERVLSSLNNTRNSTIDDFFRLNLYKGDIVKTENLHNWRRVVYRRVDLEESNAVLYYPPRPIGDRKNLFSTIFGLINSNSLDVYEYLDGFEAFTDQYKIKFQEFLDRFGIYYQPSTNKNAELFKVADSDIPSAEVKAYYVKEEWYFTPTNSDVDIKIQAICPITGQDEFGEVRNQPLFWIPYENIRPYIARERVLSSLNNTRNSTIDDFFRLNLYKGDIVKTE

B-factor: mean 57.64, std 24.4, range [24.39, 159.61]

Solvent-accessible surface area: 19921 Å² total

InterPro domains:
  IPR019847 Gliding motility associated protein GldN [PF19841] (63-291)
  IPR019847 Gliding motility associated protein GldN [TIGR03523] (4-292)

Organism: Porphyromonas gingivalis (strain ATCC 33277 / DSM 20709 / CIP 103683 / JCM 12257 / NCTC 11834 / 2561) (NCBI:txid431947)

Foldseek 3Di:
DKWKKKFKWKFFCPPLNVFQQPPLFDDDPDDHVQVLVLQCVFLVQFWWFDDDPPDDDSDPVGTDPVVCLCVVQVQDWACDPDCNRGRTHGDRVSRRSNAQRIKMWMWMWIQDPVVSDIDIGTFWMWTWWDQDPVRDIDIGGRTIGGCVSCLVPQCVAFTGVVVVPDRNDTVNCCRGVVSTDGDTPDMGIDDD/DKWKFKWKFFCPPLNVFQLPPLFDPPPDGHVLRLVLQCVFLVQFWWFDDDPPDDDSDPVGTDDNVCLCVVQVQDWACDPDCNRGRTHGDRVSRRSNAQRIKMWMWMWDADPPPGDTQIDTFWMWTWWDQGPVRDIDIGGRTIGGCVSCLVVQCVAFTDVVVVPDRNDTVNCCRNVVSTDGDTPDMD

Secondary structure (DSSP, 8-state):
---EEEEEEEEE--GGGGGGTSSSS-BTTB--HHHHHHHHHHTT----B---SS----SGGGB--HHHHHHHTT---EE-S-TTT-SEE--GGGS-TTT--EEEEEEEEEE-TTT--EEEEEEEEEE--EE-TTS-EE-----BEEHHHHHHHHTT-B--GGGTT-TT-BHHHHHHTT----EEEEEEE---/-EEEEEEEEE--GGGGGGTSSSS-BTTB--HHHHHHHHHHTT----B---SS----SGGGB--HHHHHHHTT---EE-S-TTT-SEE--GGGSGGGT--EEEEEEEEEE-SSSS-EEEEEEEEEE--EE-TTS-EE-----BEEHHHHHHHHTT-B--GGGTT-TT-BHHHHHHTT----EEEEE-

GO terms:
  GO:0005515 protein binding (F, IPI)